Protein AF-W6L519-F1 (afdb_monomer_lite)

Structure (mmCIF, N/CA/C/O backbone):
data_AF-W6L519-F1
#
_entry.id   AF-W6L519-F1
#
loop_
_atom_site.group_PDB
_atom_site.id
_atom_site.type_symbol
_atom_site.label_atom_id
_atom_site.label_alt_id
_atom_site.label_comp_id
_atom_site.label_asym_id
_atom_site.label_entity_id
_atom_site.label_seq_id
_atom_site.pdbx_PDB_ins_code
_atom_site.Cartn_x
_atom_site.Cartn_y
_atom_site.Cartn_z
_atom_site.occupancy
_atom_site.B_iso_or_equiv
_atom_site.auth_seq_id
_atom_site.auth_comp_id
_atom_site.auth_asym_id
_atom_site.auth_atom_id
_atom_site.pdbx_PDB_model_num
ATOM 1 N N . MET A 1 1 ? 16.121 -0.829 7.756 1.00 42.53 1 MET A N 1
ATOM 2 C CA . MET A 1 1 ? 17.143 -0.488 6.747 1.00 42.53 1 MET A CA 1
ATOM 3 C C . MET A 1 1 ? 17.112 1.008 6.504 1.00 42.53 1 MET A C 1
ATOM 5 O O . MET A 1 1 ? 16.018 1.566 6.428 1.00 42.53 1 MET A O 1
ATOM 9 N N . ALA A 1 2 ? 18.283 1.647 6.479 1.00 41.97 2 ALA A N 1
ATOM 10 C CA . ALA A 1 2 ? 18.422 3.013 5.986 1.00 41.97 2 ALA A CA 1
ATOM 11 C C . ALA A 1 2 ? 18.049 3.023 4.497 1.00 41.97 2 ALA A C 1
ATOM 13 O O . ALA A 1 2 ? 18.356 2.064 3.794 1.00 41.97 2 ALA A O 1
ATOM 14 N N . ILE A 1 3 ? 17.332 4.049 4.039 1.00 54.16 3 ILE A N 1
ATOM 15 C CA . ILE A 1 3 ? 17.044 4.200 2.612 1.00 54.16 3 ILE A CA 1
ATOM 16 C C . ILE A 1 3 ? 18.366 4.594 1.960 1.00 54.16 3 ILE A C 1
ATOM 18 O O . ILE A 1 3 ? 18.897 5.669 2.242 1.00 54.16 3 ILE A O 1
ATOM 22 N N . GLU A 1 4 ? 18.934 3.695 1.165 1.00 62.59 4 GLU A N 1
ATOM 23 C CA . GLU A 1 4 ? 20.130 3.991 0.392 1.00 62.59 4 GLU A CA 1
ATOM 24 C C . GLU A 1 4 ? 19.730 4.785 -0.846 1.00 62.59 4 GLU A C 1
ATOM 26 O O . GLU A 1 4 ? 18.902 4.347 -1.641 1.00 62.59 4 GLU A O 1
ATOM 31 N N . TYR A 1 5 ? 20.319 5.966 -1.001 1.00 77.62 5 TYR A N 1
ATOM 32 C CA . TYR A 1 5 ? 20.094 6.819 -2.160 1.00 77.62 5 TYR A CA 1
ATOM 33 C C . TYR A 1 5 ? 21.298 6.763 -3.094 1.00 77.62 5 TYR A C 1
ATOM 35 O O . TYR A 1 5 ? 22.449 6.634 -2.657 1.00 77.62 5 TYR A O 1
ATOM 43 N N . LEU A 1 6 ? 21.027 6.896 -4.390 1.00 82.06 6 LEU A N 1
ATOM 44 C CA . LEU A 1 6 ? 22.059 7.208 -5.368 1.00 82.06 6 LEU A CA 1
ATOM 45 C C . LEU A 1 6 ? 22.596 8.622 -5.120 1.00 82.06 6 LEU A C 1
ATOM 47 O O . LEU A 1 6 ? 21.836 9.553 -4.841 1.00 82.06 6 LEU A O 1
ATOM 51 N N . THR A 1 7 ? 23.911 8.775 -5.228 1.00 85.56 7 THR A N 1
ATOM 52 C CA . THR A 1 7 ? 24.579 10.077 -5.256 1.00 85.56 7 THR A CA 1
ATOM 53 C C . THR A 1 7 ? 24.174 10.850 -6.509 1.00 85.56 7 THR A C 1
ATOM 55 O O . THR A 1 7 ? 23.745 10.268 -7.503 1.00 85.56 7 THR A O 1
ATOM 58 N N . THR A 1 8 ? 24.347 12.172 -6.501 1.00 85.38 8 THR A N 1
ATOM 59 C CA . THR A 1 8 ? 24.026 13.023 -7.658 1.00 85.38 8 THR A CA 1
ATOM 60 C C . THR A 1 8 ? 24.723 12.561 -8.940 1.00 85.38 8 THR A C 1
ATOM 62 O O . THR A 1 8 ? 24.107 12.554 -10.000 1.00 85.38 8 THR A O 1
ATOM 65 N N . ASN A 1 9 ? 25.981 12.119 -8.841 1.00 87.12 9 ASN A N 1
ATOM 66 C CA . ASN A 1 9 ? 26.736 11.616 -9.986 1.00 87.12 9 ASN A CA 1
ATOM 67 C C . ASN A 1 9 ? 26.176 10.279 -10.503 1.00 87.12 9 ASN A C 1
ATOM 69 O O . ASN A 1 9 ? 25.949 10.133 -11.697 1.00 87.12 9 ASN A O 1
ATOM 73 N N . GLU A 1 10 ? 25.887 9.324 -9.611 1.00 86.00 10 GLU A N 1
ATOM 74 C CA . GLU A 1 10 ? 25.264 8.047 -9.999 1.00 86.00 10 GLU A CA 1
ATOM 75 C C . GLU A 1 10 ? 23.882 8.258 -10.634 1.00 86.00 10 GLU A C 1
ATOM 77 O O . GLU A 1 10 ? 23.547 7.589 -11.607 1.00 86.00 10 GLU A O 1
ATOM 82 N N . LYS A 1 11 ? 23.090 9.209 -10.119 1.00 87.62 11 LYS A N 1
ATOM 83 C CA . LYS A 1 11 ? 21.794 9.577 -10.706 1.00 87.62 11 LYS A CA 1
ATOM 84 C C . LYS A 1 11 ? 21.950 10.139 -12.112 1.00 87.62 11 LYS A C 1
ATOM 86 O O . LYS A 1 11 ? 21.213 9.725 -12.999 1.00 87.62 11 LYS A O 1
ATOM 91 N N . GLN A 1 12 ? 22.896 11.055 -12.316 1.00 87.12 12 GLN A N 1
ATOM 92 C CA . GLN A 1 12 ? 23.127 11.644 -13.631 1.00 87.12 12 GLN A CA 1
ATOM 93 C C . GLN A 1 12 ? 23.543 10.577 -14.642 1.00 87.12 12 GLN A C 1
ATOM 95 O O . GLN A 1 12 ? 22.941 10.482 -15.704 1.00 87.12 12 GLN A O 1
ATOM 100 N N . LEU A 1 13 ? 24.495 9.717 -14.280 1.00 88.44 13 LEU A N 1
ATOM 101 C CA . LEU A 1 13 ? 24.954 8.657 -15.173 1.00 88.44 13 LEU A CA 1
ATOM 102 C C . LEU A 1 13 ? 23.857 7.612 -15.458 1.00 88.44 13 LEU A C 1
ATOM 104 O O . LEU A 1 13 ? 23.773 7.092 -16.571 1.00 88.44 13 LEU A O 1
ATOM 108 N N . LEU A 1 14 ? 22.987 7.322 -14.481 1.00 91.00 14 LEU A N 1
ATOM 109 C CA . LEU A 1 14 ? 21.801 6.490 -14.695 1.00 91.00 14 LEU A CA 1
ATOM 110 C C . LEU A 1 14 ? 20.840 7.143 -15.696 1.00 91.00 14 LEU A C 1
ATOM 112 O O . LEU A 1 14 ? 20.372 6.464 -16.604 1.00 91.00 14 LEU A O 1
ATOM 116 N N . LEU A 1 15 ? 20.558 8.441 -15.565 1.00 91.25 15 LEU A N 1
ATOM 117 C CA . LEU A 1 15 ? 19.711 9.161 -16.519 1.00 91.25 15 LEU A CA 1
ATOM 118 C C . LEU A 1 15 ? 20.338 9.178 -17.917 1.00 91.25 15 LEU A C 1
ATOM 120 O O . LEU A 1 15 ? 19.655 8.845 -18.882 1.00 91.25 15 LEU A O 1
ATOM 124 N N . ASP A 1 16 ? 21.634 9.469 -18.028 1.00 90.25 16 ASP A N 1
ATOM 125 C CA . ASP A 1 16 ? 22.353 9.457 -19.306 1.00 90.25 16 ASP A CA 1
ATOM 126 C C . ASP A 1 16 ? 22.231 8.089 -19.998 1.00 90.25 16 ASP A C 1
ATOM 128 O O . ASP A 1 16 ? 22.011 8.013 -21.206 1.00 90.25 16 ASP A O 1
ATOM 132 N N . LEU A 1 17 ? 22.306 7.000 -19.225 1.00 91.94 17 LEU A N 1
ATOM 133 C CA . LEU A 1 17 ? 22.106 5.644 -19.731 1.00 91.94 17 LEU A CA 1
ATOM 134 C C . LEU A 1 17 ? 20.659 5.391 -20.182 1.00 91.94 17 LEU A C 1
ATOM 136 O O . LEU A 1 17 ? 20.447 4.771 -21.221 1.00 91.94 17 LEU A O 1
ATOM 140 N N . LEU A 1 18 ? 19.667 5.847 -19.413 1.00 92.19 18 LEU A N 1
ATOM 141 C CA . LEU A 1 18 ? 18.246 5.638 -19.713 1.00 92.19 18 LEU A CA 1
ATOM 142 C C . LEU A 1 18 ? 17.791 6.388 -20.971 1.00 92.19 18 LEU A C 1
ATOM 144 O O . LEU A 1 18 ? 16.936 5.888 -21.700 1.00 92.19 18 LEU A O 1
ATOM 148 N N . PHE A 1 19 ? 18.366 7.559 -21.243 1.00 91.06 19 PHE A N 1
ATOM 149 C CA . PHE A 1 19 ? 18.021 8.379 -22.406 1.00 91.06 19 PHE A CA 1
ATOM 150 C C . PHE A 1 19 ? 18.880 8.091 -23.655 1.00 91.06 19 PHE A C 1
ATOM 152 O O . PHE A 1 19 ? 18.614 8.661 -24.716 1.00 91.06 19 PHE A O 1
ATOM 159 N N . ASP A 1 20 ? 19.866 7.186 -23.588 1.00 88.06 20 ASP A N 1
ATOM 160 C CA . ASP A 1 20 ? 20.690 6.803 -24.745 1.00 88.06 20 ASP A CA 1
ATOM 161 C C . ASP A 1 20 ? 19.916 5.901 -25.725 1.00 88.06 20 ASP A C 1
ATOM 163 O O . ASP A 1 20 ? 20.020 4.674 -25.726 1.00 88.06 20 ASP A O 1
ATOM 167 N N . ALA A 1 21 ? 19.153 6.531 -26.621 1.00 83.12 21 ALA A N 1
ATOM 168 C CA . ALA A 1 21 ? 18.360 5.856 -27.652 1.00 83.12 21 ALA A CA 1
ATOM 169 C C . ALA A 1 21 ? 19.196 5.098 -28.704 1.00 83.12 21 ALA A C 1
ATOM 171 O O . ALA A 1 21 ? 18.641 4.337 -29.510 1.00 83.12 21 ALA A O 1
ATOM 172 N N . THR A 1 22 ? 20.508 5.352 -28.755 1.00 85.25 22 THR A N 1
ATOM 173 C CA . THR A 1 22 ? 21.399 4.884 -29.824 1.00 85.25 22 THR A CA 1
ATOM 174 C C . THR A 1 22 ? 22.213 3.657 -29.437 1.00 85.25 22 THR A C 1
ATOM 176 O O . THR A 1 22 ? 22.602 2.886 -30.326 1.00 85.25 22 THR A O 1
ATOM 179 N N . SER A 1 23 ? 22.439 3.461 -28.136 1.00 90.38 23 SER A N 1
ATOM 180 C CA . SER A 1 23 ? 23.120 2.293 -27.595 1.00 90.38 23 SER A CA 1
ATOM 181 C C . SER A 1 23 ? 22.292 1.027 -27.792 1.00 90.38 23 SER A C 1
ATOM 183 O O . SER A 1 23 ? 21.069 1.025 -27.659 1.00 90.38 23 SER A O 1
ATOM 185 N N . SER A 1 24 ? 22.980 -0.077 -28.087 1.00 94.81 24 SER A N 1
ATOM 186 C CA . SER A 1 24 ? 22.371 -1.398 -27.978 1.00 94.81 24 SER A CA 1
ATOM 187 C C . SER A 1 24 ? 22.246 -1.821 -26.517 1.00 94.81 24 SER A C 1
ATOM 189 O O . SER A 1 24 ? 22.946 -1.298 -25.638 1.00 94.81 24 SER A O 1
ATOM 191 N N . PHE A 1 25 ? 21.383 -2.798 -26.259 1.00 94.88 25 PHE A N 1
ATOM 192 C CA . PHE A 1 25 ? 21.190 -3.360 -24.926 1.00 94.88 25 PHE A CA 1
ATOM 193 C C . PHE A 1 25 ? 22.470 -3.976 -24.345 1.00 94.88 25 PHE A C 1
ATOM 195 O O . PHE A 1 25 ? 22.751 -3.788 -23.164 1.00 94.88 25 PHE A O 1
ATOM 202 N N . ALA A 1 26 ? 23.306 -4.621 -25.166 1.00 93.81 26 ALA A N 1
ATOM 203 C CA . ALA A 1 26 ? 24.592 -5.171 -24.731 1.00 93.81 26 ALA A CA 1
ATOM 204 C C . ALA A 1 26 ? 25.577 -4.079 -24.278 1.00 93.81 26 ALA A C 1
ATOM 206 O O . ALA A 1 26 ? 26.268 -4.234 -23.269 1.00 93.81 26 ALA A O 1
ATOM 207 N N . VAL A 1 27 ? 25.635 -2.957 -25.004 1.00 94.25 27 VAL A N 1
ATOM 208 C CA . VAL A 1 27 ? 26.489 -1.818 -24.631 1.00 94.25 27 VAL A CA 1
ATOM 209 C C . VAL A 1 27 ? 25.966 -1.157 -23.356 1.00 94.25 27 VAL A C 1
ATOM 211 O O . VAL A 1 27 ? 26.756 -0.832 -22.469 1.00 94.25 27 VAL A O 1
ATOM 214 N N . ALA A 1 28 ? 24.646 -1.015 -23.230 1.00 92.56 28 ALA A N 1
ATOM 215 C CA . ALA A 1 28 ? 24.015 -0.455 -22.044 1.00 92.56 28 ALA A CA 1
ATOM 216 C C . ALA A 1 28 ? 24.234 -1.327 -20.799 1.00 92.56 28 ALA A C 1
ATOM 218 O O . ALA A 1 28 ? 24.600 -0.817 -19.744 1.00 92.56 28 ALA A O 1
ATOM 219 N N . GLU A 1 29 ? 24.085 -2.646 -20.931 1.00 94.25 29 GLU A N 1
ATOM 220 C CA . GLU A 1 29 ? 24.373 -3.617 -19.874 1.00 94.25 29 GLU A CA 1
ATOM 221 C C . GLU A 1 29 ? 25.828 -3.537 -19.407 1.00 94.25 29 GLU A C 1
ATOM 223 O O . GLU A 1 29 ? 26.091 -3.517 -18.202 1.00 94.25 29 GLU A O 1
ATOM 228 N N . LYS A 1 30 ? 26.775 -3.459 -20.348 1.00 93.94 30 LYS A N 1
ATOM 229 C CA . LYS A 1 30 ? 28.194 -3.318 -20.020 1.00 93.94 30 LYS A CA 1
ATOM 230 C C . LYS A 1 30 ? 28.454 -2.029 -19.235 1.00 93.94 30 LYS A C 1
ATOM 232 O O . LYS A 1 30 ? 29.033 -2.095 -18.154 1.00 93.94 30 LYS A O 1
ATOM 237 N N . LYS A 1 31 ? 27.968 -0.884 -19.733 1.00 92.88 31 LYS A N 1
ATOM 238 C CA . LYS A 1 31 ? 28.098 0.417 -19.052 1.00 92.88 31 LYS A CA 1
ATOM 239 C C . LYS A 1 31 ? 27.478 0.389 -17.653 1.00 92.88 31 LYS A C 1
ATOM 241 O O . LYS A 1 31 ? 28.089 0.866 -16.704 1.00 92.88 31 LYS A O 1
ATOM 246 N N . PHE A 1 32 ? 26.290 -0.201 -17.508 1.00 92.44 32 PHE A N 1
ATOM 247 C CA . PHE A 1 32 ? 25.607 -0.300 -16.219 1.00 92.44 32 PHE A CA 1
ATOM 248 C C . PHE A 1 32 ? 26.422 -1.094 -15.195 1.00 92.44 32 PHE A C 1
ATOM 250 O O . PHE A 1 32 ? 26.585 -0.644 -14.065 1.00 92.44 32 PHE A O 1
ATOM 257 N N . LYS A 1 33 ? 26.978 -2.244 -15.598 1.00 90.69 33 LYS A N 1
ATOM 258 C CA . LYS A 1 33 ? 27.810 -3.092 -14.730 1.00 90.69 33 LYS A CA 1
ATOM 259 C C . LYS A 1 33 ? 29.139 -2.437 -14.343 1.00 90.69 33 LYS A C 1
ATOM 261 O O . LYS A 1 33 ? 29.627 -2.684 -13.246 1.00 90.69 33 LYS A O 1
ATOM 266 N N . GLU A 1 34 ? 29.721 -1.626 -15.225 1.00 90.88 34 GLU A N 1
ATOM 267 C CA . GLU A 1 34 ? 30.941 -0.853 -14.937 1.00 90.88 34 GLU A CA 1
ATOM 268 C C . GLU A 1 34 ? 30.668 0.317 -13.979 1.00 90.88 34 GLU A C 1
ATOM 270 O O . GLU A 1 34 ? 31.510 0.650 -13.147 1.00 90.88 34 GLU A O 1
ATOM 275 N N . MET A 1 35 ? 29.485 0.925 -14.081 1.00 88.50 35 MET A N 1
ATOM 276 C CA . MET A 1 35 ? 29.086 2.104 -13.315 1.00 88.50 35 MET A CA 1
ATOM 277 C C . MET A 1 35 ? 28.530 1.777 -11.924 1.00 88.50 35 MET A C 1
ATOM 279 O O . MET A 1 35 ? 28.845 2.470 -10.959 1.00 88.50 35 MET A O 1
ATOM 283 N N . ILE A 1 36 ? 27.669 0.761 -11.823 1.00 87.25 36 ILE A N 1
ATOM 284 C CA . ILE A 1 36 ? 26.909 0.439 -10.613 1.00 87.25 36 ILE A CA 1
ATOM 285 C C . ILE A 1 36 ? 27.299 -0.961 -10.127 1.00 87.25 36 ILE A C 1
ATOM 287 O O . ILE A 1 36 ? 26.946 -1.959 -10.764 1.00 87.25 36 ILE A O 1
ATOM 291 N N . PRO A 1 37 ? 27.975 -1.077 -8.970 1.00 86.62 37 PRO A N 1
ATOM 292 C CA . PRO A 1 37 ? 28.257 -2.376 -8.379 1.00 86.62 37 PRO A CA 1
ATOM 293 C C . PRO A 1 37 ? 26.977 -3.020 -7.826 1.00 86.62 37 PRO A C 1
ATOM 295 O O . PRO A 1 37 ? 26.039 -2.333 -7.421 1.00 86.62 37 PRO A O 1
ATOM 298 N N . LEU A 1 38 ? 26.971 -4.354 -7.729 1.00 85.38 38 LEU A N 1
ATOM 299 C CA . LEU A 1 38 ? 25.840 -5.153 -7.222 1.00 85.38 38 LEU A CA 1
ATOM 300 C C . LEU A 1 38 ? 25.310 -4.674 -5.860 1.00 85.38 38 LEU A C 1
ATOM 302 O O . LEU A 1 38 ? 24.106 -4.684 -5.625 1.00 85.38 38 LEU A O 1
ATOM 306 N N . SER A 1 39 ? 26.192 -4.200 -4.973 1.00 84.31 39 SER A N 1
ATOM 307 C CA . SER A 1 39 ? 25.816 -3.676 -3.652 1.00 84.31 39 SER A CA 1
ATOM 308 C C . SER A 1 39 ? 24.897 -2.452 -3.706 1.00 84.31 39 SER A C 1
ATOM 310 O O . SER A 1 39 ? 24.245 -2.146 -2.716 1.00 84.31 39 SER A O 1
ATOM 312 N N . ARG A 1 40 ? 24.829 -1.754 -4.845 1.00 86.56 40 ARG A N 1
ATOM 313 C CA . ARG A 1 40 ? 24.036 -0.531 -5.038 1.00 86.56 40 ARG A CA 1
ATOM 314 C C . ARG A 1 40 ? 22.701 -0.783 -5.742 1.00 86.56 40 ARG A C 1
ATOM 316 O O . ARG A 1 40 ? 21.943 0.166 -5.934 1.00 86.56 40 ARG A O 1
ATOM 323 N N . TYR A 1 41 ? 22.378 -2.028 -6.105 1.00 87.50 41 TYR A N 1
ATOM 324 C CA . TYR A 1 41 ? 21.169 -2.346 -6.881 1.00 87.50 41 TYR A CA 1
ATOM 325 C C . TYR A 1 41 ? 19.885 -1.946 -6.148 1.00 87.50 41 TYR A C 1
ATOM 327 O O . TYR A 1 41 ? 18.996 -1.374 -6.763 1.00 87.50 41 TYR A O 1
ATOM 335 N N . HIS A 1 42 ? 19.833 -2.080 -4.820 1.00 83.75 42 HIS A N 1
ATOM 336 C CA . HIS A 1 42 ? 18.675 -1.634 -4.039 1.00 83.75 42 HIS A CA 1
ATOM 337 C C . HIS A 1 42 ? 18.420 -0.113 -4.129 1.00 83.75 42 HIS A C 1
ATOM 339 O O . HIS A 1 42 ? 17.271 0.332 -4.179 1.00 83.75 42 HIS A O 1
ATOM 345 N N . ALA A 1 43 ? 19.482 0.701 -4.172 1.00 85.69 43 ALA A N 1
ATOM 346 C CA . ALA A 1 43 ? 19.365 2.149 -4.355 1.00 85.69 43 ALA A CA 1
ATOM 347 C C . ALA A 1 43 ? 18.890 2.495 -5.778 1.00 85.69 43 ALA A C 1
ATOM 349 O O . ALA A 1 43 ? 18.059 3.389 -5.952 1.00 85.69 43 ALA A O 1
ATOM 350 N N . VAL A 1 44 ? 19.373 1.755 -6.785 1.00 88.31 44 VAL A N 1
ATOM 351 C CA . VAL A 1 44 ? 18.899 1.869 -8.172 1.00 88.31 44 VAL A CA 1
ATOM 352 C C . VAL A 1 44 ? 17.434 1.464 -8.290 1.00 88.31 44 VAL A C 1
ATOM 354 O O . VAL A 1 44 ? 16.676 2.184 -8.930 1.00 88.31 44 VAL A O 1
ATOM 357 N N . ASP A 1 45 ? 17.003 0.388 -7.634 1.00 87.62 45 ASP A N 1
ATOM 358 C CA . ASP A 1 45 ? 15.609 -0.060 -7.652 1.00 87.62 45 ASP A CA 1
ATOM 359 C C . ASP A 1 45 ? 14.655 1.018 -7.136 1.00 87.62 45 ASP A C 1
ATOM 361 O O . ASP A 1 45 ? 13.596 1.270 -7.720 1.00 87.62 45 ASP A O 1
ATOM 365 N N . CYS A 1 46 ? 15.029 1.670 -6.031 1.00 84.25 46 CYS A N 1
ATOM 366 C CA . CYS A 1 46 ? 14.244 2.752 -5.447 1.00 84.25 46 CYS A CA 1
ATOM 367 C C . CYS A 1 46 ? 14.104 3.932 -6.417 1.00 84.25 46 CYS A C 1
ATOM 369 O O . CYS A 1 46 ? 13.009 4.486 -6.551 1.00 84.25 46 CYS A O 1
ATOM 371 N N . GLU A 1 47 ? 15.185 4.287 -7.116 1.00 89.31 47 GLU A N 1
ATOM 372 C CA . GLU A 1 47 ? 15.180 5.373 -8.096 1.00 89.31 47 GLU A CA 1
ATOM 373 C C . GLU A 1 47 ? 14.389 4.989 -9.359 1.00 89.31 47 GLU A C 1
ATOM 375 O O . GLU A 1 47 ? 13.487 5.722 -9.770 1.00 89.31 47 GLU A O 1
ATOM 380 N N . LEU A 1 48 ? 14.646 3.806 -9.933 1.00 90.25 48 LEU A N 1
ATOM 381 C CA . LEU A 1 48 ? 13.955 3.298 -11.121 1.00 90.25 48 LEU A CA 1
ATOM 382 C C . LEU A 1 48 ? 12.453 3.167 -10.894 1.00 90.25 48 LEU A C 1
ATOM 384 O O . LEU A 1 48 ? 11.680 3.460 -11.803 1.00 90.25 48 LEU A O 1
ATOM 388 N N . LYS A 1 49 ? 12.011 2.801 -9.687 1.00 87.12 49 LYS A N 1
ATOM 389 C CA . LYS A 1 49 ? 10.585 2.765 -9.348 1.00 87.12 49 LYS A CA 1
ATOM 390 C C . LYS A 1 49 ? 9.903 4.115 -9.548 1.00 87.12 49 LYS A C 1
ATOM 392 O O . LYS A 1 49 ? 8.780 4.168 -10.052 1.00 87.12 49 LYS A O 1
ATOM 397 N N . GLN A 1 50 ? 10.545 5.199 -9.118 1.00 86.69 50 GLN A N 1
ATOM 398 C CA . GLN A 1 50 ? 9.990 6.540 -9.269 1.00 86.69 50 GLN A CA 1
ATOM 399 C C . GLN A 1 50 ? 10.115 7.028 -10.716 1.00 86.69 50 GLN A C 1
ATOM 401 O O . GLN A 1 50 ? 9.161 7.590 -11.252 1.00 86.69 50 GLN A O 1
ATOM 406 N N . LEU A 1 51 ? 11.255 6.768 -11.359 1.00 88.31 51 LEU A N 1
ATOM 407 C CA . LEU A 1 51 ? 11.501 7.145 -12.749 1.00 88.31 51 LEU A CA 1
ATOM 408 C C . LEU A 1 51 ? 10.533 6.451 -13.716 1.00 88.31 51 LEU A C 1
ATOM 410 O O . LEU A 1 51 ? 9.917 7.131 -14.527 1.00 88.31 51 LEU A O 1
ATOM 414 N N . CYS A 1 52 ? 10.291 5.144 -13.573 1.00 88.38 52 CYS A N 1
ATOM 415 C CA . CYS A 1 52 ? 9.338 4.409 -14.413 1.00 88.38 52 CYS A CA 1
ATOM 416 C C . CYS A 1 52 ? 7.931 5.008 -14.344 1.00 88.38 52 CYS A C 1
ATOM 418 O O . CYS A 1 52 ? 7.279 5.167 -15.371 1.00 88.38 52 CYS A O 1
ATOM 420 N N . LYS A 1 53 ? 7.466 5.392 -13.149 1.00 86.25 53 LYS A N 1
ATOM 421 C CA . LYS A 1 53 ? 6.166 6.063 -12.993 1.00 86.25 53 LYS A CA 1
ATOM 422 C C . LYS A 1 53 ? 6.117 7.398 -13.719 1.00 86.25 53 LYS A C 1
ATOM 424 O O . LYS A 1 53 ? 5.091 7.724 -14.310 1.00 86.25 53 LYS A O 1
ATOM 429 N N . ASN A 1 54 ? 7.211 8.154 -13.670 1.00 86.31 54 ASN A N 1
ATOM 430 C CA . ASN A 1 54 ? 7.314 9.421 -14.377 1.00 86.31 54 ASN A CA 1
ATOM 431 C C . A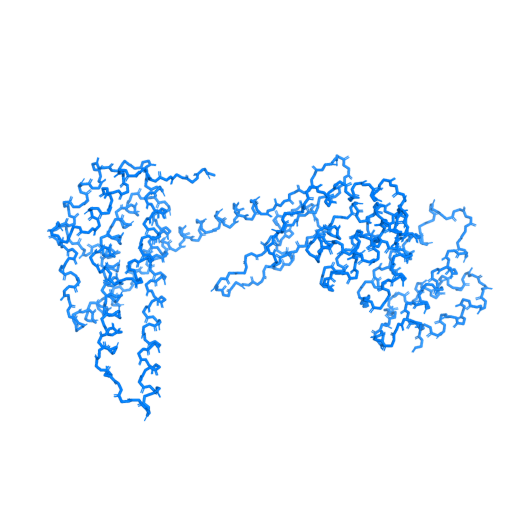SN A 1 54 ? 7.316 9.193 -15.897 1.00 86.31 54 ASN A C 1
ATOM 433 O O . ASN A 1 54 ? 6.554 9.860 -16.580 1.00 86.31 54 ASN A O 1
ATOM 437 N N . PHE A 1 55 ? 8.068 8.212 -16.408 1.00 89.06 55 PHE A N 1
ATOM 438 C CA . PHE A 1 55 ? 8.140 7.910 -17.845 1.00 89.06 55 PHE A CA 1
ATOM 439 C C . PHE A 1 55 ? 6.826 7.377 -18.422 1.00 89.06 55 PHE A C 1
ATOM 441 O O . PHE A 1 55 ? 6.462 7.731 -19.539 1.00 89.06 55 PHE A O 1
ATOM 448 N N . ILE A 1 56 ? 6.079 6.578 -17.652 1.00 86.00 56 ILE A N 1
ATOM 449 C CA . ILE A 1 56 ? 4.706 6.176 -18.001 1.00 86.00 56 ILE A CA 1
ATOM 450 C C . ILE A 1 56 ? 3.796 7.413 -18.089 1.00 86.00 56 ILE A C 1
ATOM 452 O O . ILE A 1 56 ? 2.924 7.492 -18.943 1.00 86.00 56 ILE A O 1
ATOM 456 N N . ALA A 1 57 ? 3.992 8.413 -17.227 1.00 82.75 57 ALA A N 1
ATOM 457 C CA . ALA A 1 57 ? 3.194 9.635 -17.268 1.00 82.75 57 ALA A CA 1
ATOM 458 C C . ALA A 1 57 ? 3.622 10.627 -18.370 1.00 82.75 57 ALA A C 1
ATOM 460 O O . ALA A 1 57 ? 2.770 11.375 -18.845 1.00 82.75 57 ALA A O 1
ATOM 461 N N . SER A 1 58 ? 4.906 10.665 -18.750 1.00 80.69 58 SER A N 1
ATOM 462 C CA . SER A 1 58 ? 5.481 11.629 -19.706 1.00 80.69 58 SER A CA 1
ATOM 463 C C . SER A 1 58 ? 5.641 11.105 -21.136 1.00 80.69 58 SER A C 1
ATOM 465 O O . SER A 1 58 ? 5.951 11.896 -22.022 1.00 80.69 58 SER A O 1
ATOM 467 N N . LEU A 1 59 ? 5.406 9.809 -21.375 1.00 80.62 59 LEU A N 1
ATOM 468 C CA . LEU A 1 59 ? 5.545 9.139 -22.680 1.00 80.62 59 LEU A CA 1
ATOM 469 C C . LEU A 1 59 ? 6.974 9.060 -23.218 1.00 80.62 59 LEU A C 1
ATOM 471 O O . LEU A 1 59 ? 7.194 8.901 -24.420 1.00 80.62 59 LEU A O 1
ATOM 475 N N . ASP A 1 60 ? 7.958 9.078 -22.323 1.00 86.00 60 ASP A N 1
ATOM 476 C CA . ASP A 1 60 ? 9.362 8.871 -22.673 1.00 86.00 60 ASP A CA 1
ATOM 477 C C . ASP A 1 60 ? 9.643 7.384 -22.952 1.00 86.00 60 ASP A C 1
ATOM 479 O O . ASP A 1 60 ? 10.258 6.671 -22.157 1.00 86.00 60 ASP A O 1
ATOM 483 N N . GLY A 1 61 ? 9.180 6.896 -24.108 1.00 87.88 61 GLY A N 1
ATOM 484 C CA . GLY A 1 61 ? 9.210 5.475 -24.470 1.00 87.88 61 GLY A CA 1
ATOM 485 C C . GLY A 1 61 ? 10.610 4.852 -24.462 1.00 87.88 61 GLY A C 1
ATOM 486 O O . GLY A 1 61 ? 10.765 3.703 -24.057 1.00 87.88 61 GLY A O 1
ATOM 487 N N . VAL A 1 62 ? 11.649 5.601 -24.851 1.00 92.75 62 VAL A N 1
ATOM 488 C CA . VAL A 1 62 ? 13.041 5.112 -24.809 1.00 92.75 62 VAL A CA 1
ATOM 489 C C . VAL A 1 62 ? 13.478 4.867 -23.367 1.00 92.75 62 VAL A C 1
ATOM 491 O O . VAL A 1 62 ? 13.937 3.771 -23.047 1.00 92.75 62 VAL A O 1
ATOM 494 N N . ALA A 1 63 ? 13.275 5.857 -22.494 1.00 92.44 63 ALA A N 1
ATOM 495 C CA . ALA A 1 63 ? 13.646 5.764 -21.088 1.00 92.44 63 ALA A CA 1
ATOM 496 C C . ALA A 1 63 ? 12.843 4.679 -20.361 1.00 92.44 63 ALA A C 1
ATOM 498 O O . ALA A 1 63 ? 13.395 3.951 -19.536 1.00 92.44 63 ALA A O 1
ATOM 499 N N . LEU A 1 64 ? 11.567 4.504 -20.717 1.00 94.12 64 LEU A N 1
ATOM 500 C CA . LEU A 1 64 ? 10.725 3.421 -20.216 1.00 94.12 64 LEU A CA 1
ATOM 501 C C . LEU A 1 64 ? 11.285 2.043 -20.599 1.00 94.12 64 LEU A C 1
ATOM 503 O O . LEU A 1 64 ? 11.476 1.198 -19.725 1.00 94.12 64 LEU A O 1
ATOM 507 N N . ILE A 1 65 ? 11.598 1.821 -21.879 1.00 95.56 65 ILE A N 1
ATOM 508 C CA . ILE A 1 65 ? 12.150 0.548 -22.368 1.00 95.56 65 ILE A CA 1
ATOM 509 C C . ILE A 1 65 ? 13.503 0.253 -21.718 1.00 95.56 65 ILE A C 1
ATOM 511 O O . ILE A 1 65 ? 13.721 -0.853 -21.221 1.00 95.56 65 ILE A O 1
ATOM 515 N N . MET A 1 66 ? 14.384 1.249 -21.635 1.00 94.31 66 MET A N 1
ATOM 516 C CA . MET A 1 66 ? 15.675 1.105 -20.962 1.00 94.31 66 MET A CA 1
ATOM 517 C C . MET A 1 66 ? 15.518 0.805 -19.469 1.00 94.31 66 MET A C 1
ATOM 519 O O . MET A 1 66 ? 16.226 -0.047 -18.940 1.00 94.31 66 MET A O 1
ATOM 523 N N . SER A 1 67 ? 14.551 1.426 -18.791 1.00 93.69 67 SER A N 1
ATOM 524 C CA . SER A 1 67 ? 14.288 1.159 -17.373 1.00 93.69 67 SER A CA 1
ATOM 525 C C . SER A 1 67 ? 13.800 -0.271 -17.139 1.00 93.69 67 SER A C 1
ATOM 527 O O . SER A 1 67 ? 14.267 -0.933 -16.213 1.00 93.69 67 SER A O 1
ATOM 529 N N . ILE A 1 68 ? 12.907 -0.777 -17.999 1.00 94.44 68 ILE A N 1
ATOM 530 C CA . ILE A 1 68 ? 12.440 -2.172 -17.952 1.00 94.44 68 ILE A CA 1
ATOM 531 C C . ILE A 1 68 ? 13.613 -3.133 -18.197 1.00 94.44 68 ILE A C 1
ATOM 533 O O . ILE A 1 68 ? 13.735 -4.140 -17.500 1.00 94.44 68 ILE A O 1
ATOM 537 N N . TYR A 1 69 ? 14.503 -2.808 -19.142 1.00 94.81 69 TYR A N 1
ATOM 538 C CA . TYR A 1 69 ? 15.696 -3.605 -19.428 1.00 94.81 69 TYR A CA 1
ATOM 539 C C . TYR A 1 69 ? 16.650 -3.680 -18.226 1.00 94.81 69 TYR A C 1
ATOM 541 O O . TYR A 1 69 ? 17.103 -4.765 -17.861 1.00 94.81 69 TYR A O 1
ATOM 549 N N . LEU A 1 70 ? 16.929 -2.547 -17.573 1.00 93.44 70 LEU A N 1
ATOM 550 C CA . LEU A 1 70 ? 17.779 -2.514 -16.378 1.00 93.44 70 LEU A CA 1
ATOM 551 C C . LEU A 1 70 ? 17.132 -3.243 -15.194 1.00 93.44 70 LEU A C 1
ATOM 553 O O . LEU A 1 70 ? 17.817 -3.988 -14.494 1.00 93.44 70 LEU A O 1
ATOM 557 N N . ALA A 1 71 ? 15.818 -3.100 -14.997 1.00 92.19 71 ALA A N 1
ATOM 558 C CA . ALA A 1 71 ? 15.088 -3.861 -13.983 1.00 92.19 71 ALA A CA 1
ATOM 559 C C . ALA A 1 71 ? 15.194 -5.377 -14.227 1.00 92.19 71 ALA A C 1
ATOM 561 O O . ALA A 1 71 ? 15.439 -6.138 -13.290 1.00 92.19 71 ALA A O 1
ATOM 562 N N . ASP A 1 72 ? 15.086 -5.825 -15.481 1.00 92.19 72 ASP A N 1
ATOM 563 C CA . ASP A 1 72 ? 15.287 -7.230 -15.843 1.00 92.19 72 ASP A CA 1
ATOM 564 C C . ASP A 1 72 ? 16.734 -7.707 -15.633 1.00 92.19 72 ASP A C 1
ATOM 566 O O . ASP A 1 72 ? 16.965 -8.825 -15.168 1.00 92.19 72 ASP A O 1
ATOM 570 N N . LEU A 1 73 ? 17.724 -6.863 -15.926 1.00 91.62 73 LEU A N 1
ATOM 571 C CA . LEU A 1 73 ? 19.127 -7.176 -15.672 1.00 91.62 73 LEU A CA 1
ATOM 572 C C . LEU A 1 73 ? 19.380 -7.455 -14.182 1.00 91.62 73 LEU A C 1
ATOM 574 O O . LEU A 1 73 ? 19.979 -8.472 -13.829 1.00 91.62 73 LEU A O 1
ATOM 578 N N . MET A 1 74 ? 18.886 -6.579 -13.307 1.00 90.69 74 MET A N 1
ATOM 579 C CA . MET A 1 74 ? 19.004 -6.755 -11.858 1.00 90.69 74 MET A CA 1
ATOM 580 C C . MET A 1 74 ? 18.195 -7.975 -11.388 1.00 90.69 74 MET A C 1
ATOM 582 O O . MET A 1 74 ? 18.691 -8.792 -10.610 1.00 90.69 74 MET A O 1
ATOM 586 N N . ARG A 1 75 ? 17.003 -8.202 -11.955 1.00 87.75 75 ARG A N 1
ATOM 587 C CA . ARG A 1 75 ? 16.180 -9.398 -11.703 1.00 87.75 75 ARG A CA 1
ATOM 588 C C . ARG A 1 75 ? 16.940 -10.697 -12.003 1.00 87.75 75 ARG A C 1
ATOM 590 O O . ARG A 1 75 ? 16.879 -11.639 -11.211 1.00 87.75 75 ARG A O 1
ATOM 597 N N . ARG A 1 76 ? 17.683 -10.752 -13.117 1.00 87.31 76 ARG A N 1
ATOM 598 C CA . ARG A 1 76 ? 18.500 -11.915 -13.521 1.00 87.31 76 ARG A CA 1
ATOM 599 C C . ARG A 1 76 ? 19.647 -12.217 -12.551 1.00 87.31 76 ARG A C 1
ATOM 601 O O . ARG A 1 76 ? 20.093 -13.358 -12.485 1.00 87.31 76 ARG A O 1
ATOM 608 N N . THR A 1 77 ? 20.077 -11.248 -11.743 1.00 83.56 77 THR A N 1
ATOM 609 C CA . THR A 1 77 ? 21.084 -11.457 -10.684 1.00 83.56 77 THR A CA 1
ATOM 610 C C . THR A 1 77 ? 20.525 -12.032 -9.375 1.00 83.56 77 THR A C 1
ATOM 612 O O . THR A 1 77 ? 21.244 -12.115 -8.386 1.00 83.56 77 THR A O 1
ATOM 615 N N . SER A 1 78 ? 19.271 -12.505 -9.376 1.00 70.44 78 SER A N 1
ATOM 616 C CA . SER A 1 78 ? 18.568 -13.065 -8.206 1.00 70.44 78 SER A CA 1
ATOM 617 C C . SER A 1 78 ? 18.336 -12.076 -7.060 1.00 70.44 78 SER A C 1
ATOM 619 O O . SER A 1 78 ? 18.107 -12.493 -5.925 1.00 70.44 78 SER A O 1
ATOM 621 N N . ASP A 1 79 ? 18.330 -10.775 -7.349 1.00 77.06 79 ASP A N 1
ATOM 622 C CA . ASP A 1 79 ? 17.961 -9.771 -6.359 1.00 77.06 79 ASP A CA 1
ATOM 623 C C . ASP A 1 79 ? 16.435 -9.732 -6.141 1.00 77.06 79 ASP A C 1
ATOM 625 O O . ASP A 1 79 ? 15.642 -9.613 -7.081 1.00 77.06 79 ASP A O 1
ATOM 629 N N . LEU A 1 80 ? 16.013 -9.855 -4.879 1.00 77.81 80 LEU A N 1
ATOM 630 C CA . LEU A 1 80 ? 14.596 -9.921 -4.504 1.00 77.81 80 LEU A CA 1
ATOM 631 C C . LEU A 1 80 ? 13.885 -8.578 -4.741 1.00 77.81 80 LEU A C 1
ATOM 633 O O . LEU A 1 80 ? 12.713 -8.562 -5.126 1.00 77.81 80 LEU A O 1
ATOM 637 N N . SER A 1 81 ? 14.591 -7.462 -4.530 1.00 80.88 81 SER A N 1
ATOM 638 C CA . SER A 1 81 ? 14.038 -6.113 -4.700 1.00 80.88 81 SER A CA 1
ATOM 639 C C . SER A 1 81 ? 13.772 -5.818 -6.175 1.00 80.88 81 SER A C 1
ATOM 641 O O . SER A 1 81 ? 12.673 -5.369 -6.509 1.00 80.88 81 SER A O 1
ATOM 643 N N . ALA A 1 82 ? 14.699 -6.188 -7.056 1.00 83.31 82 ALA A N 1
ATOM 644 C CA . ALA A 1 82 ? 14.567 -6.059 -8.499 1.00 83.31 82 ALA A CA 1
ATOM 645 C C . ALA A 1 82 ? 13.456 -6.951 -9.072 1.00 83.31 82 ALA A C 1
ATOM 647 O O . ALA A 1 82 ? 12.684 -6.510 -9.927 1.00 83.31 82 ALA A O 1
ATOM 648 N N . LYS A 1 83 ? 13.298 -8.187 -8.563 1.00 84.81 83 LYS A N 1
ATOM 649 C CA . LYS A 1 83 ? 12.136 -9.035 -8.895 1.00 84.81 83 LYS A CA 1
ATOM 650 C C . LYS A 1 83 ? 10.826 -8.328 -8.542 1.00 84.81 83 LYS A C 1
ATOM 652 O O . LYS A 1 83 ? 9.934 -8.241 -9.380 1.00 84.81 83 LYS A O 1
ATOM 657 N N . ALA A 1 84 ? 10.718 -7.770 -7.336 1.00 84.25 84 ALA A N 1
ATOM 658 C CA . ALA A 1 84 ? 9.528 -7.030 -6.923 1.00 84.25 84 ALA A CA 1
ATOM 659 C C . ALA A 1 84 ? 9.298 -5.758 -7.767 1.00 84.25 84 ALA A C 1
ATOM 661 O O . ALA A 1 84 ? 8.168 -5.482 -8.171 1.00 84.25 84 ALA A O 1
ATOM 662 N N . LEU A 1 85 ? 10.355 -5.002 -8.079 1.00 88.00 85 LEU A N 1
ATOM 663 C CA . LEU A 1 85 ? 10.284 -3.814 -8.933 1.00 88.00 85 LEU A CA 1
ATOM 664 C C . LEU A 1 85 ? 9.732 -4.146 -10.322 1.00 88.00 85 LEU A C 1
ATOM 666 O O . LEU A 1 85 ? 8.861 -3.440 -10.826 1.00 88.00 85 LEU A O 1
ATOM 670 N N . PHE A 1 86 ? 10.208 -5.231 -10.925 1.00 87.81 86 PHE A N 1
ATOM 671 C CA . PHE A 1 86 ? 9.753 -5.664 -12.239 1.00 87.81 86 PHE A CA 1
ATOM 672 C C . PHE A 1 86 ? 8.233 -5.915 -12.255 1.00 87.81 86 PHE A C 1
ATOM 674 O O . PHE A 1 86 ? 7.542 -5.480 -13.177 1.00 87.81 86 PHE A O 1
ATOM 681 N N . PHE A 1 87 ? 7.680 -6.512 -11.190 1.00 85.94 87 PHE A N 1
ATOM 682 C CA . PHE A 1 87 ? 6.228 -6.669 -11.029 1.00 85.94 87 PHE A CA 1
ATOM 683 C C . PHE A 1 87 ? 5.488 -5.338 -10.835 1.00 85.94 87 PHE A C 1
ATOM 685 O O . PHE A 1 87 ? 4.412 -5.145 -11.401 1.00 85.94 87 PHE A O 1
ATOM 692 N N . ASP A 1 88 ? 6.055 -4.414 -10.050 1.00 85.31 88 ASP A N 1
ATOM 693 C CA . ASP A 1 88 ? 5.487 -3.075 -9.846 1.00 85.31 88 ASP A CA 1
ATOM 694 C C . ASP A 1 88 ? 5.346 -2.327 -11.185 1.00 85.31 88 ASP A C 1
ATOM 696 O O . ASP A 1 88 ? 4.291 -1.748 -11.453 1.00 85.31 88 ASP A O 1
ATOM 700 N N . ILE A 1 89 ? 6.370 -2.390 -12.047 1.00 88.88 89 ILE A N 1
ATOM 701 C CA . ILE A 1 89 ? 6.351 -1.771 -13.383 1.00 88.88 89 ILE A CA 1
ATOM 702 C C . ILE A 1 89 ? 5.246 -2.387 -14.250 1.00 88.88 89 ILE A C 1
ATOM 704 O O . ILE A 1 89 ? 4.481 -1.656 -14.879 1.00 88.88 89 ILE A O 1
ATOM 708 N N . PHE A 1 90 ? 5.101 -3.716 -14.241 1.00 84.50 90 PHE A N 1
ATOM 709 C CA . PHE A 1 90 ? 4.021 -4.403 -14.958 1.00 84.50 90 PHE A CA 1
ATOM 710 C C . PHE A 1 90 ? 2.627 -3.947 -14.516 1.00 84.50 90 PHE A C 1
ATOM 712 O O . PHE A 1 90 ? 1.765 -3.686 -15.355 1.00 84.50 90 PHE A O 1
ATOM 719 N N . ILE A 1 91 ? 2.394 -3.829 -13.206 1.00 84.31 91 ILE A N 1
ATOM 720 C CA . ILE A 1 91 ? 1.111 -3.355 -12.670 1.00 84.31 91 ILE A CA 1
ATOM 721 C C . ILE A 1 91 ? 0.835 -1.915 -13.109 1.00 84.31 91 ILE A C 1
ATOM 723 O O . ILE A 1 91 ? -0.300 -1.589 -13.465 1.00 84.31 91 ILE A O 1
ATOM 727 N N . ASP A 1 92 ? 1.841 -1.044 -13.048 1.00 86.00 92 ASP A N 1
ATOM 728 C CA . ASP A 1 92 ? 1.671 0.361 -13.406 1.00 86.00 92 ASP A CA 1
ATOM 729 C C . ASP A 1 92 ? 1.421 0.530 -14.918 1.00 86.00 92 ASP A C 1
ATOM 731 O O . ASP A 1 92 ? 0.546 1.314 -15.291 1.00 86.00 92 ASP A O 1
ATOM 735 N N . LEU A 1 93 ? 2.050 -0.288 -15.773 1.00 84.25 93 LEU A N 1
ATOM 736 C CA . LEU A 1 93 ? 1.729 -0.373 -17.206 1.00 84.25 93 LEU A CA 1
ATOM 737 C C . LEU A 1 93 ? 0.292 -0.854 -17.455 1.00 84.25 93 LEU A C 1
ATOM 739 O O . LEU A 1 93 ? -0.439 -0.226 -18.213 1.00 84.25 93 LEU A O 1
ATOM 743 N N . GLU A 1 94 ? -0.160 -1.924 -16.793 1.00 82.56 94 GLU A N 1
ATOM 744 C CA . GLU A 1 94 ? -1.544 -2.416 -16.918 1.00 82.56 94 GLU A CA 1
ATOM 745 C C . GLU A 1 94 ? -2.579 -1.361 -16.512 1.00 82.56 94 GLU A C 1
ATOM 747 O O . GLU A 1 94 ? -3.628 -1.215 -17.145 1.00 82.56 94 GLU A O 1
ATOM 752 N N . ARG A 1 95 ? -2.297 -0.611 -15.443 1.00 83.50 95 ARG A N 1
ATOM 753 C CA . ARG A 1 95 ? -3.157 0.492 -15.000 1.00 83.50 95 ARG A CA 1
ATOM 754 C C . ARG A 1 95 ? -3.198 1.616 -16.025 1.00 83.50 95 ARG A C 1
ATOM 756 O O . ARG A 1 95 ? -4.287 2.131 -16.273 1.00 83.50 95 ARG A O 1
ATOM 763 N N . ALA A 1 96 ? -2.051 1.980 -16.595 1.00 79.69 96 ALA A N 1
ATOM 764 C CA . ALA A 1 96 ? -1.963 2.999 -17.632 1.00 79.69 96 ALA A CA 1
ATOM 765 C C . ALA A 1 96 ? -2.761 2.578 -18.874 1.00 79.69 96 ALA A C 1
ATOM 767 O O . ALA A 1 96 ? -3.705 3.266 -19.235 1.00 79.69 96 ALA A O 1
ATOM 768 N N . ILE A 1 97 ? -2.537 1.367 -19.394 1.00 82.06 97 ILE A N 1
ATOM 769 C CA . ILE A 1 97 ? -3.274 0.814 -20.545 1.00 82.06 97 ILE A CA 1
ATOM 770 C C . ILE A 1 97 ? -4.794 0.858 -20.317 1.00 82.06 97 ILE A C 1
ATOM 772 O O . ILE A 1 97 ? -5.546 1.302 -21.183 1.00 82.06 97 ILE A O 1
ATOM 776 N N . ARG A 1 98 ? -5.278 0.425 -19.143 1.00 78.12 98 ARG A N 1
ATOM 777 C CA . ARG A 1 98 ? -6.716 0.488 -18.812 1.00 78.12 98 ARG A CA 1
ATOM 778 C C . ARG A 1 98 ? -7.235 1.921 -18.757 1.00 78.12 98 ARG A C 1
ATOM 780 O O . ARG A 1 98 ? -8.360 2.169 -19.188 1.00 78.12 98 ARG A O 1
ATOM 787 N N . ARG A 1 99 ? -6.444 2.845 -18.204 1.00 81.50 99 ARG A N 1
ATOM 788 C CA . ARG A 1 99 ? -6.779 4.272 -18.163 1.00 81.50 99 ARG A CA 1
ATOM 789 C C . ARG A 1 99 ? -6.898 4.826 -19.576 1.00 81.50 99 ARG A C 1
ATOM 791 O O . ARG A 1 99 ? -7.864 5.528 -19.845 1.00 81.50 99 ARG A O 1
ATOM 798 N N . ASP A 1 100 ? -5.973 4.485 -20.461 1.00 77.44 100 ASP A N 1
ATOM 799 C CA . ASP A 1 100 ? -5.950 4.995 -21.830 1.00 77.44 100 ASP A CA 1
ATOM 800 C C . ASP A 1 100 ? -7.148 4.475 -22.625 1.00 77.44 100 ASP A C 1
ATOM 802 O O . ASP A 1 100 ? -7.829 5.263 -23.277 1.00 77.44 100 ASP A O 1
ATOM 806 N N . ILE A 1 101 ? -7.490 3.186 -22.479 1.00 75.56 101 ILE A N 1
ATOM 807 C CA . ILE A 1 101 ? -8.713 2.599 -23.055 1.00 75.56 101 ILE A CA 1
ATOM 808 C C . ILE A 1 101 ? -9.952 3.335 -22.539 1.00 75.56 101 ILE A C 1
ATOM 810 O O . ILE A 1 101 ? -10.797 3.750 -23.329 1.00 75.56 101 ILE A O 1
ATOM 814 N N . PHE A 1 102 ? -10.057 3.530 -21.221 1.00 77.94 102 PHE A N 1
ATOM 815 C CA . PHE A 1 102 ? -11.190 4.230 -20.617 1.00 77.94 102 PHE A CA 1
ATOM 816 C C . PHE A 1 102 ? -11.291 5.684 -21.095 1.00 77.94 102 PHE A C 1
ATOM 818 O O . PHE A 1 102 ? -12.385 6.166 -21.386 1.00 77.94 102 PHE A O 1
ATOM 825 N N . CYS A 1 103 ? -10.166 6.394 -21.195 1.00 73.56 103 CYS A N 1
ATOM 826 C CA . CYS A 1 103 ? -10.114 7.750 -21.726 1.00 73.56 103 CYS A CA 1
ATOM 827 C C . CYS A 1 103 ? -10.569 7.770 -23.188 1.00 73.56 103 CYS A C 1
ATOM 829 O O . CYS A 1 103 ? -11.491 8.516 -23.515 1.00 73.56 103 CYS A O 1
ATOM 831 N N . ALA A 1 104 ? -10.002 6.915 -24.042 1.00 71.88 104 ALA A N 1
ATOM 832 C CA . ALA A 1 104 ? -10.391 6.796 -25.445 1.00 71.88 104 ALA A CA 1
ATOM 833 C C . ALA A 1 104 ? -11.895 6.500 -25.599 1.00 71.88 104 ALA A C 1
ATOM 835 O O . ALA A 1 104 ? -12.582 7.139 -26.399 1.00 71.88 104 ALA A O 1
ATOM 836 N N . GLU A 1 105 ? -12.438 5.595 -24.782 1.00 71.69 105 GLU A N 1
ATOM 837 C CA . GLU A 1 105 ? -13.862 5.262 -24.766 1.00 71.69 105 GLU A CA 1
ATOM 838 C C . GLU A 1 105 ? -14.726 6.448 -24.307 1.00 71.69 105 GLU A C 1
ATOM 840 O O . GLU A 1 105 ? -15.702 6.813 -24.967 1.00 71.69 105 GLU A O 1
ATOM 845 N N . LYS A 1 106 ? -14.337 7.126 -23.224 1.00 70.38 106 LYS A N 1
ATOM 846 C CA . LYS A 1 106 ? -15.030 8.317 -22.722 1.00 70.38 106 LYS A CA 1
ATOM 847 C C . LYS A 1 106 ? -15.066 9.438 -23.764 1.00 70.38 106 LYS A C 1
ATOM 849 O O . LYS A 1 106 ? -16.112 10.064 -23.917 1.00 70.38 106 LYS A O 1
ATOM 854 N N . TYR A 1 107 ? -13.976 9.682 -24.494 1.00 64.25 107 TYR A N 1
ATOM 855 C CA . TYR A 1 107 ? -13.929 10.685 -25.569 1.00 64.25 107 TYR A CA 1
ATOM 856 C C . TYR A 1 107 ? -14.802 10.310 -26.773 1.00 64.25 107 TYR A C 1
ATOM 858 O O . TYR A 1 107 ? -15.465 11.173 -27.360 1.00 64.25 107 TYR A O 1
ATOM 866 N N . LYS A 1 108 ? -14.885 9.016 -27.099 1.00 66.19 108 LYS A N 1
ATOM 867 C CA . LYS A 1 108 ? -15.785 8.506 -28.140 1.00 66.19 108 LYS A CA 1
ATOM 868 C C . LYS A 1 108 ? -17.262 8.782 -27.822 1.00 66.19 108 LYS A C 1
ATOM 870 O O . LYS A 1 108 ? -18.035 9.041 -28.741 1.00 66.19 108 LYS A O 1
ATOM 875 N N . TYR A 1 109 ? -17.651 8.771 -26.542 1.00 60.25 109 TYR A N 1
ATOM 876 C CA . TYR A 1 109 ? -19.045 8.965 -26.111 1.00 60.25 109 TYR A CA 1
ATOM 877 C C . TYR A 1 109 ? -19.386 10.369 -25.574 1.00 60.25 109 TYR A C 1
ATOM 879 O O . TYR A 1 109 ? -20.563 10.723 -25.538 1.00 60.25 109 TYR A O 1
ATOM 887 N N . SER A 1 110 ? -18.409 11.196 -25.187 1.00 57.28 110 SER A N 1
ATOM 888 C CA . SER A 1 110 ? -18.638 12.560 -24.666 1.00 57.28 110 SER A CA 1
ATOM 889 C C . SER A 1 110 ? -18.842 13.628 -25.751 1.00 57.28 110 SER A C 1
ATOM 891 O O . SER A 1 110 ? -19.125 14.786 -25.451 1.00 57.28 110 SER A O 1
ATOM 893 N N . SER A 1 111 ? -18.703 13.266 -27.025 1.00 53.31 111 SER A N 1
ATOM 894 C CA . SER A 1 111 ? -18.413 14.197 -28.119 1.00 53.31 111 SER A CA 1
ATOM 895 C C . SER A 1 111 ? -19.612 14.575 -29.003 1.00 53.31 111 SER A C 1
ATOM 897 O O . SER A 1 111 ? -19.428 14.895 -30.185 1.00 53.31 111 SER A O 1
ATOM 899 N N . LYS A 1 112 ? -20.830 14.619 -28.437 1.00 55.34 112 LYS A N 1
ATOM 900 C CA . LYS A 1 112 ? -22.008 15.152 -29.147 1.00 55.34 112 LYS A CA 1
ATOM 901 C C . LYS A 1 112 ? -21.990 16.680 -29.349 1.00 55.34 112 LYS A C 1
ATOM 903 O O . LYS A 1 112 ? -22.606 17.113 -30.313 1.00 55.34 112 LYS A O 1
ATOM 908 N N . ASP A 1 113 ? -21.228 17.472 -28.575 1.00 49.09 113 ASP A N 1
ATOM 909 C CA . ASP A 1 113 ? -21.437 18.941 -28.539 1.00 49.09 113 ASP A CA 1
ATOM 910 C C . ASP A 1 113 ? -20.201 19.876 -28.612 1.00 49.09 113 ASP A C 1
ATOM 912 O O . ASP A 1 113 ? -20.341 21.068 -28.353 1.00 49.09 113 ASP A O 1
ATOM 916 N N . VAL A 1 114 ? -18.992 19.438 -29.005 1.00 52.31 114 VAL A N 1
ATOM 917 C CA . VAL A 1 114 ? -17.814 20.353 -29.029 1.00 52.31 114 VAL A CA 1
ATOM 918 C C . VAL A 1 114 ? -17.069 20.374 -30.377 1.00 52.31 114 VAL A C 1
ATOM 920 O O . VAL A 1 114 ? -16.701 19.329 -30.920 1.00 52.31 114 VAL A O 1
ATOM 923 N N . LYS A 1 115 ? -16.859 21.594 -30.909 1.00 53.56 115 LYS A N 1
ATOM 924 C CA . LYS A 1 115 ? -16.212 21.956 -32.194 1.00 53.56 115 LYS A CA 1
ATOM 925 C C . LYS A 1 115 ? -14.720 22.354 -32.058 1.00 53.56 115 LYS A C 1
ATOM 927 O O . LYS A 1 115 ? -14.235 23.171 -32.832 1.00 53.56 115 LYS A O 1
ATOM 932 N N . GLU A 1 116 ? -13.988 21.802 -31.095 1.00 53.06 116 GLU A N 1
ATOM 933 C CA . GLU A 1 116 ? -12.520 21.955 -30.986 1.00 53.06 116 GLU A CA 1
ATOM 934 C C . GLU A 1 116 ? -11.784 20.716 -31.541 1.00 53.06 116 GLU A C 1
ATOM 936 O O . GLU A 1 116 ? -12.441 19.696 -31.781 1.00 53.06 116 GLU A O 1
ATOM 941 N N . PRO A 1 117 ? -10.470 20.786 -31.860 1.00 52.94 117 PRO A N 1
ATOM 942 C CA . PRO A 1 117 ? -9.840 19.891 -32.830 1.00 52.94 117 PRO A CA 1
ATOM 943 C C . PRO A 1 117 ? -9.638 18.475 -32.270 1.00 52.94 117 PRO A C 1
ATOM 945 O O . PRO A 1 117 ? -8.562 18.109 -31.814 1.00 52.94 117 PRO A O 1
ATOM 948 N N . LYS A 1 118 ? -10.684 17.651 -32.399 1.00 57.53 118 LYS A N 1
ATOM 949 C CA . LYS A 1 118 ? -10.777 16.231 -32.005 1.00 57.53 118 LYS A CA 1
ATOM 950 C C . LYS A 1 118 ? -9.556 15.380 -32.384 1.00 57.53 118 LYS A C 1
ATOM 952 O O . LYS A 1 118 ? -9.203 14.453 -31.672 1.00 57.53 118 LYS A O 1
ATOM 957 N N . LYS A 1 119 ? -8.876 15.726 -33.481 1.00 61.06 119 LYS A N 1
ATOM 958 C CA . LYS A 1 119 ? -7.753 14.953 -34.023 1.00 61.06 119 LYS A CA 1
ATOM 959 C C . LYS A 1 119 ? -6.485 14.990 -33.165 1.00 61.06 119 LYS A C 1
ATOM 961 O O . LYS A 1 119 ? -5.731 14.029 -33.219 1.00 61.06 119 LYS A O 1
ATOM 966 N N . SER A 1 120 ? -6.210 16.069 -32.423 1.00 61.91 120 SER A N 1
ATOM 967 C CA . SER A 1 120 ? -4.943 16.180 -31.679 1.00 61.91 120 SER A CA 1
ATOM 968 C C . SER A 1 120 ? -4.966 15.381 -30.379 1.00 61.91 120 SER A C 1
ATOM 970 O O . SER A 1 120 ? -4.028 14.642 -30.112 1.00 61.91 120 SER A O 1
ATOM 972 N N . THR A 1 121 ? -6.049 15.468 -29.606 1.00 67.12 121 THR A N 1
ATOM 973 C CA . THR A 1 121 ? -6.201 14.732 -28.343 1.00 67.12 121 THR A CA 1
ATOM 974 C C . THR A 1 121 ? -6.412 13.238 -28.565 1.00 67.12 121 THR A C 1
ATOM 976 O O . THR A 1 121 ? -5.829 12.434 -27.845 1.00 67.12 121 THR A O 1
ATOM 979 N N . GLU A 1 122 ? -7.173 12.844 -29.592 1.00 66.88 122 GLU A N 1
ATOM 980 C CA . GLU A 1 122 ? -7.292 11.436 -30.000 1.00 66.88 122 GLU A CA 1
ATOM 981 C C . GLU A 1 122 ? -5.936 10.851 -30.425 1.00 66.88 122 GLU A C 1
ATOM 983 O O . GLU A 1 122 ? -5.612 9.729 -30.042 1.00 66.88 122 GLU A O 1
ATOM 988 N N . ALA A 1 123 ? -5.116 11.620 -31.154 1.00 70.69 123 ALA A N 1
ATOM 989 C CA . ALA A 1 123 ? -3.764 11.202 -31.522 1.00 70.69 123 ALA A CA 1
ATOM 990 C C . ALA A 1 123 ? -2.845 11.062 -30.298 1.00 70.69 123 ALA A C 1
ATOM 992 O O . ALA A 1 123 ? -2.059 10.120 -30.246 1.00 70.69 123 ALA A O 1
ATOM 993 N N . THR A 1 124 ? -2.970 11.943 -29.298 1.00 78.19 124 THR A N 1
ATOM 994 C CA . THR A 1 124 ? -2.226 11.820 -28.036 1.00 78.19 124 THR A CA 1
ATOM 995 C C . THR A 1 124 ? -2.599 10.536 -27.300 1.00 78.19 124 THR A C 1
ATOM 997 O O . THR A 1 124 ? -1.709 9.747 -27.023 1.00 78.19 124 THR A O 1
ATOM 1000 N N . TYR A 1 125 ? -3.885 10.254 -27.057 1.00 79.00 125 TYR A N 1
ATOM 1001 C CA . TYR A 1 125 ? -4.285 9.026 -26.347 1.00 79.00 125 TYR A CA 1
ATOM 1002 C C . TYR A 1 125 ? -3.947 7.742 -27.112 1.00 79.00 125 TYR A C 1
ATOM 1004 O O . TYR A 1 125 ? -3.609 6.732 -26.497 1.00 79.00 125 TYR A O 1
ATOM 1012 N N . ALA A 1 126 ? -4.026 7.768 -28.446 1.00 80.12 126 ALA A N 1
ATOM 1013 C CA . ALA A 1 126 ? -3.604 6.641 -29.272 1.00 80.12 126 ALA A CA 1
ATOM 1014 C C . ALA A 1 126 ? -2.097 6.374 -29.132 1.00 80.12 126 ALA A C 1
ATOM 1016 O O . ALA A 1 126 ? -1.684 5.219 -29.048 1.00 80.12 126 ALA A O 1
ATOM 1017 N N . GLU A 1 127 ? -1.288 7.430 -29.058 1.00 85.50 127 GLU A N 1
ATOM 1018 C CA . GLU A 1 127 ? 0.151 7.319 -28.835 1.00 85.50 127 GLU A CA 1
ATOM 1019 C C . GLU A 1 127 ? 0.487 6.886 -27.399 1.00 85.50 127 GLU A C 1
ATOM 1021 O O . GLU A 1 127 ? 1.336 6.015 -27.223 1.00 85.50 127 GLU A O 1
ATOM 1026 N N . GLU A 1 128 ? -0.224 7.404 -26.387 1.00 87.56 128 GLU A N 1
ATOM 1027 C CA . GLU A 1 128 ? -0.120 6.948 -24.988 1.00 87.56 128 GLU A CA 1
ATOM 1028 C C . GLU A 1 128 ? -0.330 5.433 -24.899 1.00 87.56 128 GLU A C 1
ATOM 1030 O O . GLU A 1 128 ? 0.533 4.687 -24.427 1.00 87.56 128 GLU A O 1
ATOM 1035 N N . TYR A 1 129 ? -1.452 4.973 -25.454 1.00 87.75 129 TYR A N 1
ATOM 1036 C CA . TYR A 1 129 ? -1.812 3.565 -25.498 1.00 87.75 129 TYR A CA 1
ATOM 1037 C C . TYR A 1 129 ? -0.751 2.723 -26.218 1.00 87.75 129 TYR A C 1
ATOM 1039 O O . TYR A 1 129 ? -0.325 1.685 -25.703 1.00 87.75 129 TYR A O 1
ATOM 1047 N N . ARG A 1 130 ? -0.278 3.185 -27.382 1.00 91.62 130 ARG A N 1
ATOM 1048 C CA . ARG A 1 130 ? 0.744 2.489 -28.171 1.00 91.62 130 ARG A CA 1
ATOM 1049 C C . ARG A 1 130 ? 2.045 2.334 -27.386 1.00 91.62 130 ARG A C 1
ATOM 1051 O O . ARG A 1 130 ? 2.572 1.225 -27.309 1.00 91.62 130 ARG A O 1
ATOM 1058 N N . ILE A 1 131 ? 2.551 3.404 -26.771 1.00 92.31 131 ILE A N 1
ATOM 1059 C CA . ILE A 1 131 ? 3.794 3.376 -25.984 1.00 92.31 131 ILE A CA 1
ATOM 1060 C C . ILE A 1 131 ? 3.675 2.423 -24.788 1.00 92.31 131 ILE A C 1
ATOM 1062 O O . ILE A 1 131 ? 4.588 1.625 -24.547 1.00 92.31 131 ILE A O 1
ATOM 1066 N N . HIS A 1 132 ? 2.547 2.426 -24.073 1.00 93.12 132 HIS A N 1
ATOM 1067 C CA . HIS A 1 132 ? 2.346 1.498 -22.958 1.00 93.12 132 HIS A CA 1
ATOM 1068 C C . HIS A 1 132 ? 2.249 0.035 -23.410 1.00 93.12 132 HIS A C 1
ATOM 1070 O O . HIS A 1 132 ? 2.805 -0.849 -22.749 1.00 93.12 132 HIS A O 1
ATOM 1076 N N . LEU A 1 133 ? 1.612 -0.239 -24.555 1.00 90.50 133 LEU A N 1
ATOM 1077 C CA . LEU A 1 133 ? 1.599 -1.581 -25.137 1.00 90.50 133 LEU A CA 1
ATOM 1078 C C . LEU A 1 133 ? 2.994 -2.038 -25.576 1.00 90.50 133 LEU A C 1
ATOM 1080 O O . LEU A 1 133 ? 3.352 -3.185 -25.311 1.00 90.50 133 LEU A O 1
ATOM 1084 N N . VAL A 1 134 ? 3.802 -1.160 -26.182 1.00 94.31 134 VAL A N 1
ATOM 1085 C CA . VAL A 1 134 ? 5.205 -1.462 -26.517 1.00 94.31 134 VAL A CA 1
ATOM 1086 C C . VAL A 1 134 ? 5.984 -1.849 -25.260 1.00 94.31 134 VAL A C 1
ATOM 1088 O O . VAL A 1 134 ? 6.665 -2.874 -25.261 1.00 94.31 134 VAL A O 1
ATOM 1091 N N . GLY A 1 135 ? 5.851 -1.077 -24.175 1.00 93.62 135 GLY A N 1
ATOM 1092 C CA . GLY A 1 135 ? 6.488 -1.381 -22.890 1.00 93.62 135 GLY A CA 1
ATOM 1093 C C . GLY A 1 135 ? 6.087 -2.753 -22.342 1.00 93.62 135 GLY A C 1
ATOM 1094 O O . GLY A 1 135 ? 6.944 -3.540 -21.937 1.00 93.62 135 GLY A O 1
ATOM 1095 N N . LYS A 1 136 ? 4.792 -3.083 -22.399 1.00 91.62 136 LYS A N 1
ATOM 1096 C CA . LYS A 1 136 ? 4.263 -4.386 -21.971 1.00 91.62 136 LYS A CA 1
ATOM 1097 C C . LYS A 1 136 ? 4.783 -5.545 -22.828 1.00 91.62 136 LYS A C 1
ATOM 1099 O O . LYS A 1 136 ? 5.208 -6.561 -22.279 1.00 91.62 136 LYS A O 1
ATOM 1104 N N . VAL A 1 137 ? 4.771 -5.399 -24.155 1.00 91.69 137 VAL A N 1
ATOM 1105 C CA . VAL A 1 137 ? 5.318 -6.401 -25.086 1.00 91.69 137 VAL A CA 1
ATOM 1106 C C . VAL A 1 137 ? 6.792 -6.640 -24.803 1.00 91.69 137 VAL A C 1
ATOM 1108 O O . VAL A 1 137 ? 7.207 -7.787 -24.662 1.00 91.69 137 VAL A O 1
ATOM 1111 N N . PHE A 1 138 ? 7.572 -5.570 -24.666 1.00 94.44 138 PHE A N 1
ATOM 1112 C CA . PHE A 1 138 ? 8.996 -5.674 -24.384 1.00 94.44 138 PHE A CA 1
ATOM 1113 C C . PHE A 1 138 ? 9.267 -6.427 -23.079 1.00 94.44 138 PHE A C 1
ATOM 1115 O O . PHE A 1 138 ? 10.098 -7.333 -23.041 1.00 94.44 138 PHE A O 1
ATOM 1122 N N . ALA A 1 139 ? 8.510 -6.123 -22.026 1.00 92.25 139 ALA A N 1
ATOM 1123 C CA . ALA A 1 139 ? 8.636 -6.814 -20.753 1.00 92.25 139 ALA A CA 1
ATOM 1124 C C . ALA A 1 139 ? 8.302 -8.320 -20.866 1.00 92.25 139 ALA A C 1
ATOM 1126 O O . ALA A 1 139 ? 8.990 -9.147 -20.267 1.00 92.25 139 ALA A O 1
ATOM 1127 N N . PHE A 1 140 ? 7.308 -8.711 -21.677 1.00 90.00 140 PHE A N 1
ATOM 1128 C CA . PHE A 1 140 ? 7.052 -10.128 -21.976 1.00 90.00 140 PHE A CA 1
ATOM 1129 C C . PHE A 1 140 ? 8.175 -10.779 -22.782 1.00 90.00 140 PHE A C 1
ATOM 1131 O O . PHE A 1 140 ? 8.552 -11.913 -22.491 1.00 90.00 140 PHE A O 1
ATOM 1138 N N . GLN A 1 141 ? 8.736 -10.077 -23.762 1.00 90.44 141 GLN A N 1
ATOM 1139 C CA . GLN A 1 141 ? 9.858 -10.581 -24.551 1.00 90.44 141 GLN A CA 1
ATOM 1140 C C . GLN A 1 141 ? 11.107 -10.809 -23.690 1.00 90.44 141 GLN A C 1
ATOM 1142 O O . GLN A 1 141 ? 11.786 -11.821 -23.861 1.00 90.44 141 GLN A O 1
ATOM 1147 N N . LEU A 1 142 ? 11.365 -9.945 -22.704 1.00 91.44 142 LEU A N 1
ATOM 1148 C CA . LEU A 1 142 ? 12.424 -10.163 -21.713 1.00 91.44 142 LEU A CA 1
ATOM 1149 C C . LEU A 1 142 ? 12.178 -11.419 -20.874 1.00 91.44 142 LEU A C 1
ATOM 1151 O O . LEU A 1 142 ? 13.089 -12.228 -20.702 1.00 91.44 142 LEU A O 1
ATOM 1155 N N . LEU A 1 143 ? 10.942 -11.631 -20.406 1.00 87.56 143 LEU A N 1
ATOM 1156 C CA . LEU A 1 143 ? 10.584 -12.842 -19.659 1.00 87.56 143 LEU A CA 1
ATOM 1157 C C . LEU A 1 143 ? 10.738 -14.119 -20.490 1.00 87.56 143 LEU A C 1
ATOM 1159 O O . LEU A 1 143 ? 11.127 -15.151 -19.956 1.00 87.56 143 LEU A O 1
ATOM 1163 N N . MET A 1 144 ? 10.470 -14.053 -21.792 1.00 85.88 144 MET A N 1
ATOM 1164 C CA . MET A 1 144 ? 10.671 -15.175 -22.712 1.00 85.88 144 MET A CA 1
ATOM 1165 C C . MET A 1 144 ? 12.136 -15.360 -23.139 1.00 85.88 144 MET A C 1
ATOM 1167 O O . MET A 1 144 ? 12.435 -16.311 -23.857 1.00 85.88 144 MET A O 1
ATOM 1171 N N . GLY A 1 145 ? 13.046 -14.460 -22.746 1.00 86.75 145 GLY A N 1
ATOM 1172 C CA . GLY A 1 145 ? 14.437 -14.474 -23.204 1.00 86.75 145 GLY A CA 1
ATOM 1173 C C . GLY A 1 145 ? 14.587 -14.202 -24.704 1.00 86.75 145 GLY A C 1
ATOM 1174 O O . GLY A 1 145 ? 15.565 -14.628 -25.309 1.00 86.75 145 GLY A O 1
ATOM 1175 N N . SER A 1 146 ? 13.615 -13.520 -25.317 1.00 88.12 146 SER A N 1
ATOM 1176 C CA . SER A 1 146 ? 13.556 -13.281 -26.762 1.00 88.12 146 SER A CA 1
ATOM 1177 C C . SER A 1 146 ? 14.092 -11.907 -27.179 1.00 88.12 146 SER A C 1
ATOM 1179 O O . SER A 1 146 ? 13.779 -11.456 -28.277 1.00 88.12 146 SER A O 1
ATOM 1181 N N . VAL A 1 147 ? 14.811 -11.213 -26.293 1.00 91.75 147 VAL A N 1
ATOM 1182 C CA . VAL A 1 147 ? 15.449 -9.918 -26.573 1.00 91.75 147 VAL A CA 1
ATOM 1183 C C . VAL A 1 147 ? 16.937 -10.148 -26.774 1.00 91.75 147 VAL A C 1
ATOM 1185 O O . VAL A 1 147 ? 17.617 -10.651 -25.877 1.00 91.75 147 VAL A O 1
ATOM 1188 N N . SER A 1 148 ? 17.442 -9.767 -27.941 1.00 91.25 148 SER A N 1
ATOM 1189 C CA . SER A 1 148 ? 18.857 -9.861 -28.274 1.00 91.25 148 SER A CA 1
ATOM 1190 C C . SER A 1 148 ? 19.629 -8.599 -27.867 1.00 91.25 148 SER A C 1
ATOM 1192 O O . SER A 1 148 ? 19.096 -7.490 -27.808 1.00 91.25 148 SER A O 1
ATOM 1194 N N . GLY A 1 149 ? 20.921 -8.762 -27.574 1.00 89.94 149 GLY A N 1
ATOM 1195 C CA . GLY A 1 149 ? 21.784 -7.683 -27.081 1.00 89.94 149 GLY A CA 1
ATOM 1196 C C . GLY A 1 149 ? 22.168 -6.630 -28.132 1.00 89.94 149 GLY A C 1
ATOM 1197 O O . GLY A 1 149 ? 22.628 -5.546 -27.771 1.00 89.94 149 GLY A O 1
ATOM 1198 N N . ASP A 1 150 ? 22.009 -6.926 -29.421 1.00 91.56 150 ASP A N 1
ATOM 1199 C CA . ASP A 1 150 ? 22.231 -5.995 -30.536 1.00 91.56 150 ASP A CA 1
ATOM 1200 C C . ASP A 1 150 ? 21.043 -5.050 -30.777 1.00 91.56 150 ASP A C 1
ATOM 1202 O O . ASP A 1 150 ? 21.196 -4.012 -31.427 1.00 91.56 150 ASP A O 1
ATOM 1206 N N . GLU A 1 151 ? 19.882 -5.360 -30.200 1.00 93.56 151 GLU A N 1
ATOM 1207 C CA . GLU A 1 151 ? 18.685 -4.534 -30.297 1.00 93.56 151 GLU A CA 1
ATOM 1208 C C . GLU A 1 151 ? 18.805 -3.226 -29.495 1.00 93.56 151 GLU A C 1
ATOM 1210 O O . GLU A 1 151 ? 19.655 -3.075 -28.611 1.00 93.56 151 GLU A O 1
ATOM 1215 N N . LYS A 1 152 ? 17.943 -2.254 -29.823 1.00 93.62 152 LYS A N 1
ATOM 1216 C CA . LYS A 1 152 ? 17.944 -0.896 -29.258 1.00 93.62 152 LYS A CA 1
ATOM 1217 C C . LYS A 1 152 ? 16.547 -0.488 -28.817 1.00 93.62 152 LYS A C 1
ATOM 1219 O O . LYS A 1 152 ? 15.571 -0.827 -29.483 1.00 93.62 152 LYS A O 1
ATOM 1224 N N . ALA A 1 153 ? 16.452 0.343 -27.781 1.00 92.56 153 ALA A N 1
ATOM 1225 C CA . ALA A 1 153 ? 15.173 0.863 -27.295 1.00 92.56 153 ALA A CA 1
ATOM 1226 C C . ALA A 1 153 ? 14.381 1.639 -28.370 1.00 92.56 153 ALA A C 1
ATOM 1228 O O . ALA A 1 153 ? 13.165 1.487 -28.481 1.00 92.56 153 ALA A O 1
ATOM 1229 N N . SER A 1 154 ? 15.067 2.408 -29.222 1.00 91.94 154 SER A N 1
ATOM 1230 C CA . SER A 1 154 ? 14.453 3.155 -30.332 1.00 91.94 154 SER A CA 1
ATOM 1231 C C . SER A 1 154 ? 13.740 2.258 -31.354 1.00 91.94 154 SER A C 1
ATOM 1233 O O . SER A 1 154 ? 12.700 2.650 -31.891 1.00 91.94 154 SER A O 1
ATOM 1235 N N . THR A 1 155 ? 14.231 1.034 -31.573 1.00 91.69 155 THR A N 1
ATOM 1236 C CA . THR A 1 155 ? 13.594 0.045 -32.458 1.00 91.69 155 THR A CA 1
ATOM 1237 C C . THR A 1 155 ? 12.221 -0.373 -31.936 1.00 91.69 155 THR A C 1
ATOM 1239 O O . THR A 1 155 ? 11.290 -0.540 -32.716 1.00 91.69 155 THR A O 1
ATOM 1242 N N . TYR A 1 156 ? 12.068 -0.497 -30.616 1.00 92.12 156 TYR A N 1
ATOM 1243 C CA . TYR A 1 156 ? 10.800 -0.859 -29.981 1.00 92.12 156 TYR A CA 1
ATOM 1244 C C . TYR A 1 156 ? 9.794 0.284 -30.026 1.00 92.12 156 TYR A C 1
ATOM 1246 O O . TYR A 1 156 ? 8.650 0.087 -30.428 1.00 92.12 156 TYR A O 1
ATOM 1254 N N . VAL A 1 157 ? 10.240 1.491 -29.676 1.00 91.94 157 VAL A N 1
ATOM 1255 C CA . VAL A 1 157 ? 9.400 2.698 -29.682 1.00 91.94 157 VAL A CA 1
ATOM 1256 C C . VAL A 1 157 ? 8.862 3.008 -31.081 1.00 91.94 157 VAL A C 1
ATOM 1258 O O . VAL A 1 157 ? 7.767 3.550 -31.202 1.00 91.94 157 VAL A O 1
ATOM 1261 N N . SER A 1 158 ? 9.580 2.617 -32.136 1.00 91.56 158 SER A N 1
ATOM 1262 C CA . SER A 1 158 ? 9.185 2.858 -33.531 1.00 91.56 158 SER A CA 1
ATOM 1263 C C . SER A 1 158 ? 8.200 1.825 -34.107 1.00 91.56 158 SER A C 1
ATOM 1265 O O . SER A 1 158 ? 7.752 2.000 -35.240 1.00 91.56 158 SER A O 1
ATOM 1267 N N . LYS A 1 159 ? 7.852 0.757 -33.369 1.00 92.69 159 LYS A N 1
ATOM 1268 C CA . LYS A 1 159 ? 6.939 -0.292 -33.859 1.00 92.69 159 LYS A CA 1
ATOM 1269 C C . LYS A 1 159 ? 5.528 0.241 -34.093 1.00 92.69 159 LYS A C 1
ATOM 1271 O O . LYS A 1 159 ? 4.980 0.997 -33.283 1.00 92.69 159 LYS A O 1
ATOM 1276 N N . LYS A 1 160 ? 4.915 -0.193 -35.193 1.00 91.94 160 LYS A N 1
ATOM 1277 C CA . LYS A 1 160 ? 3.517 0.128 -35.517 1.00 91.94 160 LYS A CA 1
ATOM 1278 C C . LYS A 1 160 ? 2.554 -0.694 -34.658 1.00 91.94 160 LYS A C 1
ATOM 1280 O O . LYS A 1 160 ? 2.899 -1.786 -34.219 1.00 91.94 160 LYS A O 1
ATOM 1285 N N . GLN A 1 161 ? 1.329 -0.196 -34.474 1.00 88.81 161 GLN A N 1
ATOM 1286 C CA . GLN A 1 161 ? 0.288 -0.874 -33.684 1.00 88.81 161 GLN A CA 1
ATOM 1287 C C . GLN A 1 161 ? 0.045 -2.320 -34.144 1.00 88.81 161 GLN A C 1
ATOM 1289 O O . GLN A 1 161 ? 0.015 -3.222 -33.320 1.00 88.81 161 GLN A O 1
ATOM 1294 N N . GLU A 1 162 ? -0.017 -2.557 -35.454 1.00 91.00 162 GLU A N 1
ATOM 1295 C CA . GLU A 1 162 ? -0.220 -3.893 -36.037 1.00 91.00 162 GLU A CA 1
ATOM 1296 C C . GLU A 1 162 ? 0.882 -4.891 -35.633 1.00 91.00 162 GLU A C 1
ATOM 1298 O O . GLU A 1 162 ? 0.611 -6.054 -35.332 1.00 91.00 162 GLU A O 1
ATOM 1303 N N . GLU A 1 163 ? 2.136 -4.432 -35.582 1.00 92.00 163 GLU A N 1
ATOM 1304 C CA . GLU A 1 163 ? 3.272 -5.251 -35.146 1.00 92.00 163 GLU A CA 1
ATOM 1305 C C . GLU A 1 163 ? 3.201 -5.536 -33.642 1.00 92.00 163 GLU A C 1
ATOM 1307 O O . GLU A 1 163 ? 3.510 -6.643 -33.202 1.00 92.00 163 GLU A O 1
ATOM 1312 N N . ILE A 1 164 ? 2.778 -4.547 -32.850 1.00 91.50 164 ILE A N 1
ATOM 1313 C CA . ILE A 1 164 ? 2.597 -4.673 -31.399 1.00 91.50 164 ILE A CA 1
ATOM 1314 C C . ILE A 1 164 ? 1.500 -5.697 -31.093 1.00 91.50 164 ILE A C 1
ATOM 1316 O O . ILE A 1 164 ? 1.721 -6.593 -30.278 1.00 91.50 164 ILE A O 1
ATOM 1320 N N . ASP A 1 165 ? 0.363 -5.618 -31.782 1.00 87.19 165 ASP A N 1
ATOM 1321 C CA . ASP A 1 165 ? -0.761 -6.543 -31.616 1.00 87.19 165 ASP A CA 1
ATOM 1322 C C . ASP A 1 165 ? -0.358 -7.973 -31.998 1.00 87.19 165 ASP A C 1
ATOM 1324 O O . ASP A 1 165 ? -0.582 -8.913 -31.234 1.00 87.19 165 ASP A O 1
ATOM 1328 N N . SER A 1 166 ? 0.356 -8.142 -33.117 1.00 90.31 166 SER A N 1
ATOM 1329 C CA . SER A 1 166 ? 0.889 -9.451 -33.511 1.00 90.31 166 SER A CA 1
ATOM 1330 C C . SER A 1 166 ? 1.861 -10.030 -32.474 1.00 90.31 166 SER A C 1
ATOM 1332 O O . SER A 1 166 ? 1.897 -11.249 -32.274 1.00 90.31 166 SER A O 1
ATOM 1334 N N . LEU A 1 167 ? 2.674 -9.190 -31.826 1.00 88.69 167 LEU A N 1
ATOM 1335 C CA . LEU A 1 167 ? 3.590 -9.622 -30.771 1.00 88.69 167 LEU A CA 1
ATOM 1336 C C . LEU A 1 167 ? 2.843 -9.978 -29.484 1.00 88.69 167 LEU A C 1
ATOM 1338 O O . LEU A 1 167 ? 3.198 -10.972 -28.851 1.00 88.69 167 LEU A O 1
ATOM 1342 N N . LEU A 1 168 ? 1.797 -9.233 -29.117 1.00 85.31 168 LEU A N 1
ATOM 1343 C CA . LEU A 1 168 ? 0.921 -9.573 -27.990 1.00 85.31 168 LEU A CA 1
ATOM 1344 C C . LEU A 1 168 ? 0.225 -10.917 -28.208 1.00 85.31 168 LEU A C 1
ATOM 1346 O O . LEU A 1 168 ? 0.224 -11.754 -27.302 1.00 85.31 168 LEU A O 1
ATOM 1350 N N . ASP A 1 169 ? -0.283 -11.166 -29.414 1.00 85.81 169 ASP A N 1
ATOM 1351 C CA . ASP A 1 169 ? -0.889 -12.446 -29.777 1.00 85.81 169 ASP A CA 1
ATOM 1352 C C . ASP A 1 169 ? 0.128 -13.588 -29.688 1.00 85.81 169 ASP A C 1
ATOM 1354 O O . ASP A 1 169 ? -0.177 -14.662 -29.164 1.00 85.81 169 ASP A O 1
ATOM 1358 N N . SER A 1 170 ? 1.365 -13.366 -30.133 1.00 85.12 170 SER A N 1
ATOM 1359 C CA . SER A 1 170 ? 2.449 -14.343 -29.982 1.00 85.12 170 SER A CA 1
ATOM 1360 C C . SER A 1 170 ? 2.777 -14.620 -28.508 1.00 85.12 170 SER A C 1
ATOM 1362 O O . SER A 1 170 ? 2.829 -15.777 -28.087 1.00 85.12 170 SER A O 1
ATOM 1364 N N . CYS A 1 171 ? 2.889 -13.573 -27.684 1.00 80.94 171 CYS A N 1
ATOM 1365 C CA . CYS A 1 171 ? 3.093 -13.701 -26.238 1.00 80.94 171 CYS A CA 1
ATOM 1366 C C . CYS A 1 171 ? 1.950 -14.483 -25.574 1.00 80.94 171 CYS A C 1
ATOM 1368 O O . CYS A 1 171 ? 2.190 -15.310 -24.695 1.00 80.94 171 CYS A O 1
ATOM 1370 N N . SER A 1 172 ? 0.705 -14.275 -26.016 1.00 77.31 172 SER A N 1
ATOM 1371 C CA . SER A 1 172 ? -0.461 -14.993 -25.489 1.00 77.31 172 SER A CA 1
ATOM 1372 C C . SER A 1 172 ? -0.382 -16.503 -25.753 1.00 77.31 172 SER A C 1
ATOM 1374 O O . SER A 1 172 ? -0.748 -17.308 -24.894 1.00 77.31 172 SER A O 1
ATOM 1376 N N . LYS A 1 173 ? 0.180 -16.907 -26.900 1.00 78.75 173 LYS A N 1
ATOM 1377 C CA . LYS A 1 173 ? 0.431 -18.316 -27.239 1.00 78.75 173 LYS A CA 1
ATOM 1378 C C . LYS A 1 173 ? 1.550 -18.909 -26.381 1.00 78.75 173 LYS A C 1
ATOM 1380 O O . LYS A 1 173 ? 1.436 -20.049 -25.942 1.00 78.75 173 LYS A O 1
ATOM 1385 N N . SER A 1 174 ? 2.561 -18.113 -26.042 1.00 76.38 174 SER A N 1
ATOM 1386 C CA . SER A 1 174 ? 3.658 -18.480 -25.131 1.00 76.38 174 SER A CA 1
ATOM 1387 C C . SER A 1 174 ? 3.304 -18.348 -23.639 1.00 76.38 174 SER A C 1
ATOM 1389 O O . SER A 1 174 ? 4.197 -18.280 -22.792 1.00 76.38 174 SER A O 1
ATOM 1391 N N . SER A 1 175 ? 2.008 -18.315 -23.284 1.00 72.62 175 SER A N 1
ATOM 1392 C CA . SER A 1 175 ? 1.559 -17.934 -21.935 1.00 72.62 175 SER A CA 1
ATOM 1393 C C . SER A 1 175 ? 2.119 -18.779 -20.794 1.00 72.62 175 SER A C 1
ATOM 1395 O O . SER A 1 175 ? 2.171 -18.276 -19.680 1.00 72.62 175 SER A O 1
ATOM 1397 N N . ILE A 1 176 ? 2.524 -20.031 -21.026 1.00 77.25 176 ILE A N 1
ATOM 1398 C CA . ILE A 1 176 ? 3.050 -20.907 -19.966 1.00 77.25 176 ILE A CA 1
ATOM 1399 C C . ILE A 1 176 ? 4.374 -20.357 -19.422 1.00 77.25 176 ILE A C 1
ATOM 1401 O O . ILE A 1 176 ? 4.463 -20.088 -18.229 1.00 77.25 176 ILE A O 1
ATOM 1405 N N . LEU A 1 177 ? 5.347 -20.081 -20.298 1.00 73.88 177 LEU A N 1
ATOM 1406 C CA . LEU A 1 177 ? 6.647 -19.520 -19.909 1.00 73.88 177 LEU A CA 1
ATOM 1407 C C . LEU A 1 177 ? 6.479 -18.169 -19.207 1.00 73.88 177 LEU A C 1
ATOM 1409 O O . LEU A 1 177 ? 7.069 -17.912 -18.161 1.00 73.88 177 LEU A O 1
ATOM 1413 N N . ILE A 1 178 ? 5.605 -17.317 -19.749 1.00 78.62 178 ILE A N 1
ATOM 1414 C CA . ILE A 1 178 ? 5.313 -16.011 -19.155 1.00 78.62 178 ILE A CA 1
ATOM 1415 C C . ILE A 1 178 ? 4.679 -16.178 -17.766 1.00 78.62 178 ILE A C 1
ATOM 1417 O O . ILE A 1 178 ? 5.077 -15.489 -16.830 1.00 78.62 178 ILE A O 1
ATOM 1421 N N . LYS A 1 179 ? 3.717 -17.098 -17.603 1.00 78.31 179 LYS A N 1
ATOM 1422 C CA . LYS A 1 179 ? 3.050 -17.366 -16.318 1.00 78.31 179 LYS A CA 1
ATOM 1423 C C . LYS A 1 179 ? 4.021 -17.873 -15.260 1.00 78.31 179 LYS A C 1
ATOM 1425 O O . LYS A 1 179 ? 3.908 -17.445 -14.118 1.00 78.31 179 LYS A O 1
ATOM 1430 N N . GLU A 1 180 ? 4.959 -18.742 -15.622 1.00 78.62 180 GLU A N 1
ATOM 1431 C CA . GLU A 1 180 ? 5.965 -19.270 -14.695 1.00 78.62 180 GLU A CA 1
ATOM 1432 C C . GLU A 1 180 ? 6.879 -18.161 -14.164 1.00 78.62 180 GLU A C 1
ATOM 1434 O O . GLU A 1 180 ? 7.010 -17.995 -12.950 1.00 78.62 180 GLU A O 1
ATOM 1439 N N . PHE A 1 181 ? 7.441 -17.333 -15.049 1.00 79.56 181 PHE A N 1
ATOM 1440 C CA . PHE A 1 181 ? 8.281 -16.215 -14.615 1.00 79.56 181 PHE A CA 1
ATOM 1441 C C . PHE A 1 181 ? 7.496 -15.145 -13.855 1.00 79.56 181 PHE A C 1
ATOM 1443 O O . PHE A 1 181 ? 7.994 -14.606 -12.866 1.00 79.56 181 PHE A O 1
ATOM 1450 N N . LEU A 1 182 ? 6.261 -14.850 -14.273 1.00 77.62 182 LEU A N 1
ATOM 1451 C CA . LEU A 1 182 ? 5.391 -13.942 -13.529 1.00 77.62 182 LEU A CA 1
ATOM 1452 C C . LEU A 1 182 ? 5.030 -14.499 -12.151 1.00 77.62 182 LEU A C 1
ATOM 1454 O O . LEU A 1 182 ? 4.904 -13.711 -11.222 1.00 77.62 182 LEU A O 1
ATOM 1458 N N . ALA A 1 183 ? 4.892 -15.817 -11.987 1.00 76.19 183 ALA A N 1
ATOM 1459 C CA . ALA A 1 183 ? 4.636 -16.435 -10.689 1.00 76.19 183 ALA A CA 1
ATOM 1460 C C . ALA A 1 183 ? 5.843 -16.314 -9.742 1.00 76.19 183 ALA A C 1
ATOM 1462 O O . ALA A 1 183 ? 5.655 -15.943 -8.584 1.00 76.19 183 ALA A O 1
ATOM 1463 N N . ASP A 1 184 ? 7.073 -16.540 -10.223 1.00 77.88 184 ASP A N 1
ATOM 1464 C CA . ASP A 1 184 ? 8.309 -16.322 -9.440 1.00 77.88 184 ASP A CA 1
ATOM 1465 C C . ASP A 1 184 ? 8.454 -14.854 -9.003 1.00 77.88 184 ASP A C 1
ATOM 1467 O O . ASP A 1 184 ? 8.718 -14.530 -7.837 1.00 77.88 184 ASP A O 1
ATOM 1471 N N . VAL A 1 185 ? 8.211 -13.943 -9.944 1.00 78.06 185 VAL A N 1
ATOM 1472 C CA . VAL A 1 185 ? 8.228 -12.500 -9.708 1.00 78.06 185 VAL A CA 1
ATOM 1473 C C . VAL A 1 185 ? 7.124 -12.084 -8.724 1.00 78.06 185 VAL A C 1
ATOM 1475 O O . VAL A 1 185 ? 7.396 -11.333 -7.788 1.00 78.06 185 VAL A O 1
ATOM 1478 N N . ALA A 1 186 ? 5.904 -12.607 -8.868 1.00 74.69 186 ALA A N 1
ATOM 1479 C CA . ALA A 1 186 ? 4.778 -12.322 -7.980 1.00 74.69 186 ALA A CA 1
ATOM 1480 C C . ALA A 1 186 ? 4.994 -12.874 -6.566 1.00 74.69 186 ALA A C 1
ATOM 1482 O O . ALA A 1 186 ? 4.640 -12.206 -5.596 1.00 74.69 186 ALA A O 1
ATOM 1483 N N . HIS A 1 187 ? 5.605 -14.054 -6.426 1.00 73.25 187 HIS A N 1
ATOM 1484 C CA . HIS A 1 187 ? 5.973 -14.609 -5.124 1.00 73.25 187 HIS A CA 1
ATOM 1485 C C . HIS A 1 187 ? 7.009 -13.725 -4.416 1.00 73.25 187 HIS A C 1
ATOM 1487 O O . HIS A 1 187 ? 6.834 -13.362 -3.252 1.00 73.25 187 HIS A O 1
ATOM 1493 N N . SER A 1 188 ? 8.044 -13.300 -5.147 1.00 75.94 188 SER A N 1
ATOM 1494 C CA . SER A 1 188 ? 9.078 -12.389 -4.642 1.00 75.94 188 SER A CA 1
ATOM 1495 C C . SER A 1 188 ? 8.501 -11.023 -4.258 1.00 75.94 188 SER A C 1
ATOM 1497 O O . SER A 1 188 ? 8.809 -10.490 -3.193 1.00 75.94 188 SER A O 1
ATOM 1499 N N . TRP A 1 189 ? 7.605 -10.483 -5.087 1.00 76.62 189 TRP A N 1
ATOM 1500 C CA . TRP A 1 189 ? 6.868 -9.255 -4.800 1.00 76.62 189 TRP A CA 1
ATOM 1501 C C . TRP A 1 189 ? 5.961 -9.393 -3.578 1.00 76.62 189 TRP A C 1
ATOM 1503 O O . TRP A 1 189 ? 5.926 -8.488 -2.748 1.00 76.62 189 TRP A O 1
ATOM 1513 N N . GLY A 1 190 ? 5.260 -10.522 -3.438 1.00 69.56 190 GLY A N 1
ATOM 1514 C CA . GLY A 1 190 ? 4.455 -10.858 -2.266 1.00 69.56 190 GLY A CA 1
ATOM 1515 C C . GLY A 1 190 ? 5.299 -10.854 -0.997 1.00 69.56 190 GLY A C 1
ATOM 1516 O O . GLY A 1 190 ? 4.984 -10.117 -0.070 1.00 69.56 190 GLY A O 1
ATOM 1517 N N . SER A 1 191 ? 6.435 -11.557 -1.003 1.00 68.81 191 SER A N 1
ATOM 1518 C CA . SER A 1 191 ? 7.368 -11.603 0.129 1.00 68.81 191 SER A CA 1
ATOM 1519 C C . SER A 1 191 ? 7.966 -10.232 0.464 1.00 68.81 191 SER A C 1
ATOM 1521 O O . SER A 1 191 ? 8.048 -9.860 1.630 1.00 68.81 191 SER A O 1
ATOM 1523 N N . GLU A 1 192 ? 8.351 -9.432 -0.533 1.00 65.88 192 GLU A N 1
ATOM 1524 C CA . GLU A 1 192 ? 8.891 -8.083 -0.321 1.00 65.88 192 GLU A CA 1
ATOM 1525 C C . GLU A 1 192 ? 7.810 -7.113 0.176 1.00 65.88 192 GLU A C 1
ATOM 1527 O O . GLU A 1 192 ? 8.049 -6.289 1.060 1.00 65.88 192 GLU A O 1
ATOM 1532 N N . LYS A 1 193 ? 6.585 -7.228 -0.344 1.00 63.16 193 LYS A N 1
ATOM 1533 C CA . LYS A 1 193 ? 5.429 -6.461 0.116 1.00 63.16 193 LYS A CA 1
ATOM 1534 C C . LYS A 1 193 ? 5.027 -6.861 1.527 1.00 63.16 193 LYS A C 1
ATOM 1536 O O . LYS A 1 193 ? 4.693 -5.963 2.291 1.00 63.16 193 LYS A O 1
ATOM 1541 N N . GLU A 1 194 ? 5.082 -8.140 1.878 1.00 56.34 194 GLU A N 1
ATOM 1542 C CA . GLU A 1 194 ? 4.870 -8.656 3.231 1.00 56.34 194 GLU A CA 1
ATOM 1543 C C . GLU A 1 194 ? 5.975 -8.187 4.170 1.00 56.34 194 GLU A C 1
ATOM 1545 O O . GLU A 1 194 ? 5.667 -7.637 5.212 1.00 56.34 194 GLU A O 1
ATOM 1550 N N . LYS A 1 195 ? 7.256 -8.266 3.793 1.00 56.12 195 LYS A N 1
ATOM 1551 C CA . LYS A 1 195 ? 8.368 -7.693 4.574 1.00 56.12 195 LYS A CA 1
ATOM 1552 C C . LYS A 1 195 ? 8.198 -6.193 4.774 1.00 56.12 195 LYS A C 1
ATOM 1554 O O . LYS A 1 195 ? 8.401 -5.685 5.876 1.00 56.12 195 LYS A O 1
ATOM 1559 N N . ARG A 1 196 ? 7.797 -5.461 3.733 1.00 52.03 196 ARG A N 1
ATOM 1560 C CA . ARG A 1 196 ? 7.478 -4.034 3.830 1.00 52.03 196 ARG A CA 1
ATOM 1561 C C . ARG A 1 196 ? 6.261 -3.801 4.701 1.00 52.03 196 ARG A C 1
ATOM 1563 O O . ARG A 1 196 ? 6.353 -2.917 5.533 1.00 52.03 196 ARG A O 1
ATOM 1570 N N . HIS A 1 197 ? 5.191 -4.583 4.578 1.00 45.06 197 HIS A N 1
ATOM 1571 C CA . HIS A 1 197 ? 4.012 -4.503 5.444 1.00 45.06 197 HIS A CA 1
ATOM 1572 C C . HIS A 1 197 ? 4.402 -4.809 6.880 1.00 45.06 197 HIS A C 1
ATOM 1574 O O . HIS A 1 197 ? 4.310 -3.915 7.690 1.00 45.06 197 HIS A O 1
ATOM 1580 N N . CYS A 1 198 ? 4.980 -5.962 7.193 1.00 37.56 198 CYS A N 1
ATOM 1581 C CA . CYS A 1 198 ? 5.485 -6.297 8.520 1.00 37.56 198 CYS A CA 1
ATOM 1582 C C . CYS A 1 198 ? 6.428 -5.220 9.075 1.00 37.56 198 CYS A C 1
ATOM 1584 O O . CYS A 1 198 ? 6.274 -4.832 10.224 1.00 37.56 198 CYS A O 1
ATOM 1586 N N . SER A 1 199 ? 7.354 -4.672 8.277 1.00 34.72 199 SER A N 1
ATOM 1587 C CA . SER A 1 199 ? 8.274 -3.608 8.719 1.00 34.72 199 SER A CA 1
ATOM 1588 C C . SER A 1 199 ? 7.628 -2.221 8.841 1.00 34.72 199 SER A C 1
ATOM 1590 O O . SER A 1 199 ? 8.055 -1.436 9.685 1.00 34.72 199 SER A O 1
ATOM 1592 N N . THR A 1 200 ? 6.602 -1.899 8.047 1.00 36.12 200 THR A N 1
ATOM 1593 C CA . THR A 1 200 ? 5.805 -0.670 8.205 1.00 36.12 200 THR A CA 1
ATOM 1594 C C . THR A 1 200 ? 4.825 -0.817 9.354 1.00 36.12 200 THR A C 1
ATOM 1596 O O . THR A 1 200 ? 4.792 0.062 10.196 1.00 36.12 200 THR A O 1
ATOM 1599 N N . THR A 1 201 ? 4.127 -1.938 9.489 1.00 36.38 201 THR A N 1
ATOM 1600 C CA . THR A 1 201 ? 3.346 -2.314 10.670 1.00 36.38 201 THR A CA 1
ATOM 1601 C C . THR A 1 201 ? 4.208 -2.269 11.934 1.00 36.38 201 THR A C 1
ATOM 1603 O O . THR A 1 201 ? 3.754 -1.713 12.919 1.00 36.38 201 THR A O 1
ATOM 1606 N N . LEU A 1 202 ? 5.473 -2.716 11.907 1.00 34.75 202 LEU A N 1
ATOM 1607 C CA . LEU A 1 202 ? 6.436 -2.555 13.015 1.00 34.75 202 LEU A CA 1
ATOM 1608 C C . LEU A 1 202 ? 6.868 -1.098 13.253 1.00 34.75 202 LEU A C 1
ATOM 1610 O O . LEU A 1 202 ? 7.093 -0.720 14.395 1.00 34.75 202 LEU A O 1
ATOM 1614 N N . LYS A 1 203 ? 6.994 -0.271 12.203 1.00 33.25 203 LYS A N 1
ATOM 1615 C CA . LYS A 1 203 ? 7.325 1.167 12.316 1.00 33.25 203 LYS A CA 1
ATOM 1616 C C . LYS A 1 203 ? 6.138 2.041 12.739 1.00 33.25 203 LYS A C 1
ATOM 1618 O O . LYS A 1 203 ? 6.357 3.116 13.283 1.00 33.25 203 LYS A O 1
ATOM 1623 N N . PHE A 1 204 ? 4.912 1.610 12.450 1.00 34.56 204 PHE A N 1
ATOM 1624 C CA . PHE A 1 204 ? 3.662 2.293 12.793 1.00 34.56 204 PHE A CA 1
ATOM 1625 C C . PHE A 1 204 ? 2.991 1.697 14.035 1.00 34.56 204 PHE A C 1
ATOM 1627 O O . PHE A 1 204 ? 2.048 2.294 14.545 1.00 34.56 204 PHE A O 1
ATOM 1634 N N . ALA A 1 205 ? 3.488 0.568 14.546 1.00 34.78 205 ALA A N 1
ATOM 1635 C CA . ALA A 1 205 ? 3.174 0.073 15.874 1.00 34.78 205 ALA A CA 1
ATOM 1636 C C . ALA A 1 205 ? 3.931 0.924 16.891 1.00 34.78 205 ALA A C 1
ATOM 1638 O O . ALA A 1 205 ? 5.115 0.719 17.156 1.00 34.78 205 ALA A O 1
ATOM 1639 N N . THR A 1 206 ? 3.240 1.902 17.467 1.00 38.19 206 THR A N 1
ATOM 1640 C CA . THR A 1 206 ? 3.770 2.577 18.652 1.00 38.19 206 THR A CA 1
ATOM 1641 C C . THR A 1 206 ? 3.452 1.691 19.848 1.00 38.19 206 THR A C 1
ATOM 1643 O O . THR A 1 206 ? 2.291 1.555 20.229 1.00 38.19 206 THR A O 1
ATOM 1646 N N . SER A 1 207 ? 4.464 1.047 20.429 1.00 37.91 207 SER A N 1
ATOM 1647 C CA . SER A 1 207 ? 4.312 0.402 21.731 1.00 37.91 207 SER A CA 1
ATOM 1648 C C . SER A 1 207 ? 4.370 1.477 22.813 1.00 37.91 207 SER A C 1
ATOM 1650 O O . SER A 1 207 ? 5.425 2.075 23.033 1.00 37.91 207 SER A O 1
ATOM 1652 N N . PHE A 1 208 ? 3.260 1.728 23.500 1.00 39.62 208 PHE A N 1
ATOM 1653 C CA . PHE A 1 208 ? 3.281 2.538 24.714 1.00 39.62 208 PHE A CA 1
ATOM 1654 C C . PHE A 1 208 ? 3.863 1.694 25.842 1.00 39.62 208 PHE A C 1
ATOM 1656 O O . PHE A 1 208 ? 3.239 0.735 26.290 1.00 39.62 208 PHE A O 1
ATOM 1663 N N . ASN A 1 209 ? 5.080 2.014 26.272 1.00 31.80 209 ASN A N 1
ATOM 1664 C CA . ASN A 1 209 ? 5.682 1.357 27.419 1.00 31.80 209 ASN A CA 1
ATOM 1665 C C . ASN A 1 209 ? 6.482 2.366 28.233 1.00 31.80 209 ASN A C 1
ATOM 1667 O O . ASN A 1 209 ? 7.592 2.719 27.849 1.00 31.80 209 ASN A O 1
ATOM 1671 N N . LEU A 1 210 ? 5.918 2.812 29.353 1.00 32.56 210 LEU A N 1
ATOM 1672 C CA . LEU A 1 210 ? 6.670 3.449 30.429 1.00 32.56 210 LEU A CA 1
ATOM 1673 C C . LEU A 1 210 ? 6.090 3.006 31.781 1.00 32.56 210 LEU A C 1
ATOM 1675 O O . LEU A 1 210 ? 5.524 3.811 32.507 1.00 32.56 210 LEU A O 1
ATOM 1679 N N . GLN A 1 211 ? 6.226 1.705 32.077 1.00 30.41 211 GLN A N 1
ATOM 1680 C CA . GLN A 1 211 ? 6.715 1.107 33.337 1.00 30.41 211 GLN A CA 1
ATOM 1681 C C . GLN A 1 211 ? 6.187 -0.329 33.524 1.00 30.41 211 GLN A C 1
ATOM 1683 O O . GLN A 1 211 ? 5.095 -0.686 33.086 1.00 30.41 211 GLN A O 1
ATOM 1688 N N . GLN A 1 212 ? 7.011 -1.180 34.149 1.00 32.41 212 GLN A N 1
ATOM 1689 C CA . GLN A 1 212 ? 6.706 -2.587 34.428 1.00 32.41 212 GLN A CA 1
ATOM 1690 C C . GLN A 1 212 ? 5.456 -2.702 35.314 1.00 32.41 212 GLN A C 1
ATOM 1692 O O . GLN A 1 212 ? 5.519 -2.446 36.512 1.00 32.41 212 GLN A O 1
ATOM 1697 N N . GLY A 1 213 ? 4.334 -3.111 34.717 1.00 38.16 213 GLY A N 1
ATOM 1698 C CA . GLY A 1 213 ? 3.090 -3.397 35.436 1.00 38.16 213 GLY A CA 1
ATOM 1699 C C . GLY A 1 213 ? 1.805 -3.167 34.637 1.00 38.16 213 GLY A C 1
ATOM 1700 O O . GLY A 1 213 ? 0.782 -3.752 34.984 1.00 38.16 213 GLY A O 1
ATOM 1701 N N . GLU A 1 214 ? 1.835 -2.385 33.554 1.00 40.00 214 GLU A N 1
ATOM 1702 C CA . GLU A 1 214 ? 0.614 -1.976 32.841 1.00 40.00 214 GLU A CA 1
ATOM 1703 C C . GLU A 1 214 ? 0.510 -2.531 31.409 1.00 40.00 214 GLU A C 1
ATOM 1705 O O . GLU A 1 214 ? 1.495 -2.679 30.682 1.00 40.00 214 GLU A O 1
ATOM 1710 N N . ARG A 1 215 ? -0.722 -2.896 31.023 1.00 43.72 215 ARG A N 1
ATOM 1711 C CA . ARG A 1 215 ? -1.078 -3.554 29.754 1.00 43.72 215 ARG A CA 1
ATOM 1712 C C . ARG A 1 215 ? -0.746 -2.658 28.554 1.00 43.72 215 ARG A C 1
ATOM 1714 O O . ARG A 1 215 ? -1.245 -1.545 28.445 1.00 43.72 215 ARG A O 1
ATOM 1721 N N . THR A 1 216 ? 0.045 -3.182 27.620 1.00 39.16 216 THR A N 1
ATOM 1722 C CA . THR A 1 216 ? 0.460 -2.496 26.386 1.00 39.16 216 THR A CA 1
ATOM 1723 C C . THR A 1 216 ? -0.702 -2.414 25.392 1.00 39.16 216 THR A C 1
ATOM 1725 O O . THR A 1 216 ? -1.203 -3.450 24.951 1.00 39.16 216 THR A O 1
ATOM 1728 N N . VAL A 1 217 ? -1.112 -1.204 25.008 1.00 41.59 217 VAL A N 1
ATOM 1729 C CA . VAL A 1 217 ? -2.019 -0.976 23.870 1.00 41.59 217 VAL A CA 1
ATOM 1730 C C . VAL A 1 217 ? -1.168 -0.819 22.612 1.00 41.59 217 VAL A C 1
ATOM 1732 O O . VAL A 1 217 ? -0.257 0.010 22.578 1.00 41.59 217 VAL A O 1
ATOM 1735 N N . LEU A 1 218 ? -1.442 -1.632 21.589 1.00 41.16 218 LEU A N 1
ATOM 1736 C CA . LEU A 1 218 ? -0.772 -1.551 20.293 1.00 41.16 218 LEU A CA 1
ATOM 1737 C C . LEU A 1 218 ? -1.667 -0.770 19.331 1.00 41.16 218 LEU A C 1
ATOM 1739 O O . LEU A 1 218 ? -2.706 -1.267 18.897 1.00 41.16 218 LEU A O 1
ATOM 1743 N N . LEU A 1 219 ? -1.266 0.463 19.023 1.00 42.88 219 LEU A N 1
ATOM 1744 C CA . LEU A 1 219 ? -1.890 1.257 17.969 1.00 42.88 219 LEU A CA 1
ATOM 1745 C C . LEU A 1 219 ? -1.289 0.812 16.633 1.00 42.88 219 LEU A C 1
ATOM 1747 O O . LEU A 1 219 ? -0.094 1.004 16.412 1.00 42.88 219 LEU A O 1
ATOM 1751 N N . ALA A 1 220 ? -2.093 0.209 15.760 1.00 41.47 220 ALA A N 1
ATOM 1752 C CA . ALA A 1 220 ? -1.685 -0.141 14.402 1.00 41.47 220 ALA A CA 1
ATOM 1753 C C . ALA A 1 220 ? -2.529 0.641 13.393 1.00 41.47 220 ALA A C 1
ATOM 1755 O O . ALA A 1 220 ? -3.757 0.607 13.447 1.00 41.47 220 ALA A O 1
ATOM 1756 N N . ASN A 1 221 ? -1.874 1.309 12.443 1.00 41.94 221 ASN A N 1
ATOM 1757 C CA . ASN A 1 221 ? -2.559 1.860 11.277 1.00 41.94 221 ASN A CA 1
ATOM 1758 C C . ASN A 1 221 ? -2.927 0.715 10.328 1.00 41.94 221 ASN A C 1
ATOM 1760 O O . ASN A 1 221 ? -2.039 -0.012 9.870 1.00 41.94 221 ASN A O 1
ATOM 1764 N N . LEU A 1 222 ? -4.204 0.586 9.962 1.00 40.78 222 LEU A N 1
ATOM 1765 C CA . LEU A 1 222 ? -4.553 -0.178 8.766 1.00 40.78 222 LEU A CA 1
ATOM 1766 C C . LEU A 1 222 ? -4.228 0.702 7.561 1.00 40.78 222 LEU A C 1
ATOM 1768 O O . LEU A 1 222 ? -4.894 1.698 7.285 1.00 40.78 222 LEU A O 1
ATOM 1772 N N . ILE A 1 223 ? -3.197 0.323 6.809 1.00 39.56 223 ILE A N 1
ATOM 1773 C CA . ILE A 1 223 ? -3.067 0.805 5.438 1.00 39.56 223 ILE A CA 1
ATOM 1774 C C . ILE A 1 223 ? -4.276 0.231 4.700 1.00 39.56 223 ILE A C 1
ATOM 1776 O O . ILE A 1 223 ? -4.277 -0.957 4.398 1.00 39.56 223 ILE A O 1
ATOM 1780 N N . THR A 1 224 ? -5.299 1.043 4.407 1.00 37.53 224 THR A N 1
ATOM 1781 C CA . THR A 1 224 ? -6.316 0.679 3.410 1.00 37.53 224 THR A CA 1
ATOM 1782 C C . THR A 1 224 ? -5.582 0.389 2.105 1.00 37.53 224 THR A C 1
ATOM 1784 O O . THR A 1 224 ? -5.017 1.311 1.502 1.00 37.53 224 THR A O 1
ATOM 1787 N N . PRO A 1 225 ? -5.514 -0.870 1.654 1.00 32.81 225 PRO A N 1
ATOM 1788 C CA . PRO A 1 225 ? -4.822 -1.165 0.421 1.00 32.81 225 PRO A CA 1
ATOM 1789 C C . PRO A 1 225 ? -5.654 -0.640 -0.747 1.00 32.81 225 PRO A C 1
ATOM 1791 O O . PRO A 1 225 ? -6.879 -0.713 -0.762 1.00 32.81 225 PRO A O 1
ATOM 1794 N N . LYS A 1 226 ? -4.972 -0.132 -1.779 1.00 35.44 226 LYS A N 1
ATOM 1795 C CA . LYS A 1 226 ? -5.591 0.326 -3.039 1.00 35.44 226 LYS A CA 1
ATOM 1796 C C . LYS A 1 226 ? -6.162 -0.817 -3.905 1.00 35.44 226 LYS A C 1
ATOM 1798 O O . LYS A 1 226 ? -6.450 -0.616 -5.079 1.00 35.44 226 LYS A O 1
ATOM 1803 N N . ILE A 1 227 ? -6.276 -2.022 -3.355 1.00 30.44 227 ILE A N 1
ATOM 1804 C CA . ILE A 1 227 ? -6.916 -3.206 -3.939 1.00 30.44 227 ILE A CA 1
ATOM 1805 C C . ILE A 1 227 ? -7.694 -3.854 -2.796 1.00 30.44 227 ILE A C 1
ATOM 1807 O O . ILE A 1 227 ? -7.227 -3.772 -1.663 1.00 30.44 227 ILE A O 1
ATOM 1811 N N . ALA A 1 228 ? -8.837 -4.481 -3.087 1.00 30.50 228 ALA A N 1
ATOM 1812 C CA . ALA A 1 228 ? -9.639 -5.223 -2.118 1.00 30.50 228 ALA A CA 1
ATOM 1813 C C . ALA A 1 228 ? -8.773 -6.238 -1.350 1.00 30.50 228 ALA A C 1
ATOM 1815 O O . ALA A 1 228 ? -8.550 -7.356 -1.808 1.00 30.50 228 ALA A O 1
ATOM 1816 N N . SER A 1 229 ? -8.245 -5.835 -0.195 1.00 36.66 229 SER A N 1
ATOM 1817 C CA . SER A 1 229 ? -7.840 -6.785 0.823 1.00 36.66 229 SER A CA 1
ATOM 1818 C C . SER A 1 229 ? -9.088 -7.167 1.586 1.00 36.66 229 SER A C 1
ATOM 1820 O O . SER A 1 229 ? -9.968 -6.335 1.828 1.00 36.66 229 SER A O 1
ATOM 1822 N N . LEU A 1 230 ? -9.129 -8.418 2.020 1.00 31.88 230 LEU A N 1
ATOM 1823 C CA . LEU A 1 230 ? -9.979 -8.774 3.139 1.00 31.88 230 LEU A CA 1
ATOM 1824 C C . LEU A 1 230 ? -9.649 -7.807 4.294 1.00 31.88 230 LEU A C 1
ATOM 1826 O O . LEU A 1 230 ? -8.464 -7.542 4.535 1.00 31.88 230 LEU A O 1
ATOM 1830 N N . PRO A 1 231 ? -10.653 -7.184 4.933 1.00 38.69 231 PRO A N 1
ATOM 1831 C CA . PRO A 1 231 ? -10.407 -6.426 6.147 1.00 38.69 231 PRO A CA 1
ATOM 1832 C C . PRO A 1 231 ? -9.761 -7.389 7.137 1.00 38.69 231 PRO A C 1
ATOM 1834 O O . PRO A 1 231 ? -10.338 -8.440 7.408 1.00 38.69 231 PRO A O 1
ATOM 1837 N N . ILE A 1 232 ? -8.562 -7.055 7.624 1.00 39.59 232 ILE A N 1
ATOM 1838 C CA . ILE A 1 232 ? -7.899 -7.861 8.649 1.00 39.59 232 ILE A CA 1
ATOM 1839 C C . ILE A 1 232 ? -8.851 -7.895 9.839 1.00 39.59 232 ILE A C 1
ATOM 1841 O O . ILE A 1 232 ? -9.147 -6.858 10.442 1.00 39.59 232 ILE A O 1
ATOM 1845 N N . LEU A 1 233 ? -9.394 -9.072 10.123 1.00 39.44 233 LEU A N 1
ATOM 1846 C CA . LEU A 1 233 ? -10.344 -9.237 11.209 1.00 39.44 233 LEU A CA 1
ATOM 1847 C C . LEU A 1 233 ? -9.574 -9.113 12.526 1.00 39.44 233 LEU A C 1
ATOM 1849 O O . LEU A 1 233 ? -8.431 -9.552 12.638 1.00 39.44 233 LEU A O 1
ATOM 1853 N N . THR A 1 234 ? -10.199 -8.553 13.562 1.00 38.25 234 THR A N 1
ATOM 1854 C CA . THR A 1 234 ? -9.583 -8.398 14.893 1.00 38.25 234 THR A CA 1
ATOM 1855 C C . THR A 1 234 ? -8.986 -9.713 15.427 1.00 38.25 234 THR A C 1
ATOM 1857 O O . THR A 1 234 ? -7.991 -9.682 16.145 1.00 38.25 234 THR A O 1
ATOM 1860 N N . GLY A 1 235 ? -9.540 -10.867 15.030 1.00 37.00 235 GLY A N 1
ATOM 1861 C CA . GLY A 1 235 ? -9.010 -12.196 15.363 1.00 37.00 235 GLY A CA 1
ATOM 1862 C C . GLY A 1 235 ? -7.694 -12.566 14.662 1.00 37.00 235 GLY A C 1
ATOM 1863 O O . GLY A 1 235 ? -6.880 -13.275 15.241 1.00 37.00 235 GLY A O 1
ATOM 1864 N N . GLU A 1 236 ? -7.426 -12.053 13.461 1.00 40.56 236 GLU A N 1
ATOM 1865 C CA . GLU A 1 236 ? -6.165 -12.295 12.740 1.00 40.56 236 GLU A CA 1
ATOM 1866 C C . GLU A 1 236 ? -5.007 -11.487 13.350 1.00 40.56 236 GLU A C 1
ATOM 1868 O O . GLU A 1 236 ? -3.875 -11.961 13.414 1.00 40.56 236 GLU A O 1
ATOM 1873 N N . LEU A 1 237 ? -5.297 -10.303 13.904 1.00 44.50 237 LEU A N 1
ATOM 1874 C CA . LEU A 1 237 ? -4.326 -9.510 14.672 1.00 44.50 237 LEU A CA 1
ATOM 1875 C C . LEU A 1 237 ? -3.929 -10.180 15.999 1.00 44.50 237 LEU A C 1
ATOM 1877 O O . LEU A 1 237 ?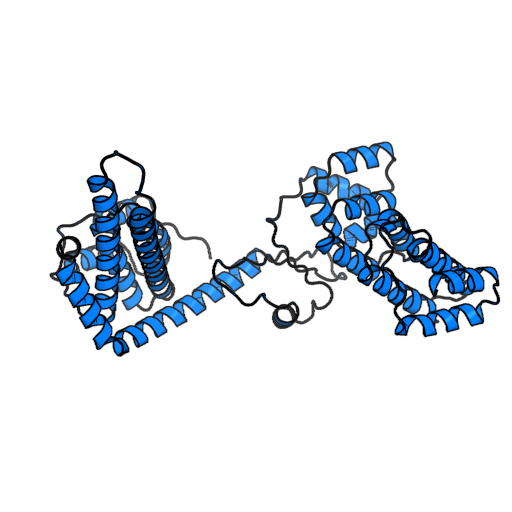 -2.797 -10.013 16.450 1.00 44.50 237 LEU A O 1
ATOM 1881 N N . GLN A 1 238 ? -4.813 -10.975 16.611 1.00 42.38 238 GLN A N 1
ATOM 1882 C CA . GLN A 1 238 ? -4.505 -11.720 17.842 1.00 42.38 238 GLN A CA 1
ATOM 1883 C C . GLN A 1 238 ? -3.465 -12.826 17.618 1.00 42.38 238 GLN A C 1
ATOM 1885 O O . GLN A 1 238 ? -2.698 -13.131 18.530 1.00 42.38 238 GLN A O 1
ATOM 1890 N N . LEU A 1 239 ? -3.406 -13.392 16.407 1.00 45.38 239 LEU A N 1
ATOM 1891 C CA . LEU A 1 239 ? -2.395 -14.386 16.026 1.00 45.38 239 LEU A CA 1
ATOM 1892 C C . LEU A 1 239 ? -1.000 -13.763 15.878 1.00 45.38 239 LEU A C 1
ATOM 1894 O O . LEU A 1 239 ? 0.000 -14.435 16.110 1.00 45.38 239 LEU A O 1
ATOM 1898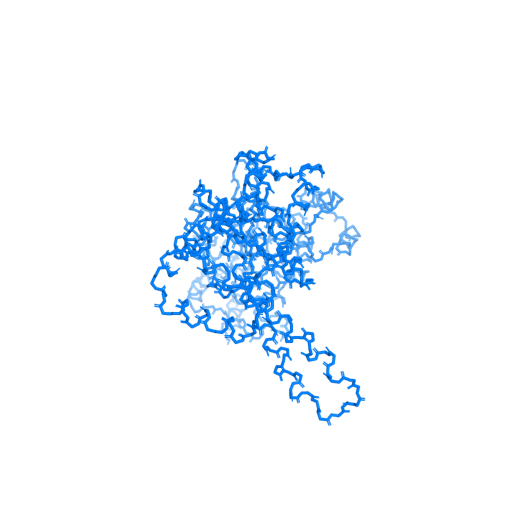 N N . LEU A 1 240 ? -0.934 -12.478 15.515 1.00 41.78 240 LEU A N 1
ATOM 1899 C CA . LEU A 1 240 ? 0.317 -11.736 15.337 1.00 41.78 240 LEU A CA 1
ATOM 1900 C C . LEU A 1 240 ? 0.870 -11.172 16.654 1.00 41.78 240 LEU A C 1
ATOM 1902 O O . LEU A 1 240 ? 2.078 -10.971 16.767 1.00 41.78 240 LEU A O 1
ATOM 1906 N N . PHE A 1 241 ? 0.009 -10.948 17.654 1.00 43.62 241 PHE A N 1
ATOM 1907 C CA . PHE A 1 241 ? 0.385 -10.401 18.964 1.00 43.62 241 PHE A CA 1
ATOM 1908 C C . PHE A 1 241 ? -0.136 -11.268 20.126 1.00 43.62 241 PHE A C 1
ATOM 1910 O O . PHE A 1 241 ? -0.974 -10.815 20.920 1.00 43.62 241 PHE A O 1
ATOM 1917 N N . PRO A 1 242 ? 0.343 -12.520 20.256 1.00 38.06 242 PRO A N 1
ATOM 1918 C CA . PRO A 1 242 ? -0.076 -13.405 21.335 1.00 38.06 242 PRO A CA 1
ATOM 1919 C C . PRO A 1 242 ? 0.286 -12.796 22.701 1.00 38.06 242 PRO A C 1
ATOM 1921 O O . PRO A 1 242 ? 1.436 -12.448 22.953 1.00 38.06 242 PRO A O 1
ATOM 1924 N N . GLY A 1 243 ? -0.712 -12.649 23.580 1.00 38.34 243 GLY A N 1
ATOM 1925 C CA . GLY A 1 243 ? -0.565 -12.079 24.931 1.00 38.34 243 GLY A CA 1
ATOM 1926 C C . GLY A 1 243 ? -1.087 -10.645 25.114 1.00 38.34 243 GLY A C 1
ATOM 1927 O O . GLY A 1 243 ? -1.290 -10.222 26.249 1.00 38.34 243 GLY A O 1
ATOM 1928 N N . HIS A 1 244 ? -1.390 -9.918 24.032 1.00 44.56 244 HIS A N 1
ATOM 1929 C CA . HIS A 1 244 ? -1.886 -8.527 24.070 1.00 44.56 244 HIS A CA 1
ATOM 1930 C C . HIS A 1 244 ? -3.404 -8.412 23.829 1.00 44.56 244 HIS A C 1
ATOM 1932 O O . HIS A 1 244 ? -3.915 -7.406 23.339 1.00 44.56 244 HIS A O 1
ATOM 1938 N N . THR A 1 245 ? -4.145 -9.464 24.180 1.00 40.75 245 THR A N 1
ATOM 1939 C CA . THR A 1 245 ? -5.524 -9.738 23.743 1.00 40.75 245 THR A CA 1
ATOM 1940 C C . THR A 1 245 ? -6.578 -8.716 24.157 1.00 40.75 245 THR A C 1
ATOM 1942 O O . THR A 1 245 ? -7.682 -8.753 23.621 1.00 40.75 245 THR A O 1
ATOM 1945 N N . SER A 1 246 ? -6.300 -7.820 25.100 1.00 42.16 246 SER A N 1
ATOM 1946 C CA . SER A 1 246 ? -7.373 -7.048 25.729 1.00 42.16 246 SER A CA 1
ATOM 1947 C C . SER A 1 246 ? -7.771 -5.744 25.038 1.00 42.16 246 SER A C 1
ATOM 1949 O O . SER A 1 246 ? -8.834 -5.261 25.394 1.00 42.16 246 SER A O 1
ATOM 1951 N N . MET A 1 247 ? -7.017 -5.176 24.082 1.00 49.84 247 MET A N 1
ATOM 1952 C CA . MET A 1 247 ? -7.371 -3.867 23.485 1.00 49.84 247 MET A CA 1
ATOM 1953 C C . MET A 1 247 ? -6.516 -3.530 22.243 1.00 49.84 247 MET A C 1
ATOM 1955 O O . MET A 1 247 ? -5.581 -2.737 22.303 1.00 49.84 247 MET A O 1
ATOM 1959 N N . LEU A 1 248 ? -6.827 -4.132 21.093 1.00 46.34 248 LEU A N 1
ATOM 1960 C CA . LEU A 1 248 ? -6.285 -3.707 19.794 1.00 46.34 248 LEU A CA 1
ATOM 1961 C C . LEU A 1 248 ? -7.249 -2.691 19.169 1.00 46.34 248 LEU A C 1
ATOM 1963 O O . LEU A 1 248 ? -8.357 -3.057 18.777 1.00 46.34 248 LEU A O 1
ATOM 1967 N N . PHE A 1 249 ? -6.835 -1.424 19.089 1.00 47.34 249 PHE A N 1
ATOM 1968 C CA . PHE A 1 249 ? -7.550 -0.382 18.348 1.00 47.34 249 PHE A CA 1
ATOM 1969 C C . PHE A 1 249 ? -6.841 -0.134 17.020 1.00 47.34 249 PHE A C 1
ATOM 1971 O O . PHE A 1 249 ? -5.628 0.077 16.981 1.00 47.34 249 PHE A O 1
ATOM 1978 N N . VAL A 1 250 ? -7.609 -0.162 15.934 1.00 47.81 250 VAL A N 1
ATOM 1979 C CA . VAL A 1 250 ? -7.094 0.076 14.590 1.00 47.81 250 VAL A CA 1
ATOM 1980 C C . VAL A 1 250 ? -7.580 1.432 14.101 1.00 47.81 250 VAL A C 1
ATOM 1982 O O . VAL A 1 250 ? -8.783 1.650 13.955 1.00 47.81 250 VAL A O 1
ATOM 1985 N N . GLU A 1 251 ? -6.639 2.345 13.867 1.00 45.12 251 GLU A N 1
ATOM 1986 C CA . GLU A 1 251 ? -6.925 3.712 13.442 1.00 45.12 251 GLU A CA 1
ATOM 1987 C C . GLU A 1 251 ? -6.742 3.863 11.920 1.00 45.12 251 GLU A C 1
ATOM 1989 O O . GLU A 1 251 ? -5.748 3.413 11.350 1.00 45.12 251 GLU A O 1
ATOM 1994 N N . ASN A 1 252 ? -7.713 4.504 11.258 1.00 41.62 252 ASN A N 1
ATOM 1995 C CA . ASN A 1 252 ? -7.657 4.840 9.825 1.00 41.62 252 ASN A CA 1
ATOM 1996 C C . ASN A 1 252 ? -7.245 6.309 9.569 1.00 41.62 252 ASN A C 1
ATOM 1998 O O . ASN A 1 252 ? -7.164 6.735 8.418 1.00 41.62 252 ASN A O 1
ATOM 2002 N N . SER A 1 253 ? -7.021 7.102 10.622 1.00 42.62 253 SER A N 1
ATOM 2003 C CA . SER A 1 253 ? -6.530 8.486 10.559 1.00 42.62 253 SER A CA 1
ATOM 2004 C C . SER A 1 253 ? -5.015 8.564 10.768 1.00 42.62 253 SER A C 1
ATOM 2006 O O . SER A 1 253 ? -4.438 7.792 11.525 1.00 42.62 253 SER A O 1
ATOM 2008 N N . MET A 1 254 ? -4.359 9.516 10.093 1.00 34.97 254 MET A N 1
ATOM 2009 C CA . MET A 1 254 ? -2.931 9.801 10.288 1.00 34.97 254 MET A CA 1
ATOM 2010 C C . MET A 1 254 ? -2.678 10.262 11.734 1.00 34.97 254 MET A C 1
ATOM 2012 O O . MET A 1 254 ? -3.421 11.125 12.209 1.00 34.97 254 MET A O 1
ATOM 2016 N N . PRO A 1 255 ? -1.635 9.770 12.428 1.00 41.59 255 PRO A N 1
ATOM 2017 C CA . PRO A 1 255 ? -1.302 10.269 13.753 1.00 41.59 255 PRO A CA 1
ATOM 2018 C C . PRO A 1 255 ? -0.805 11.712 13.649 1.00 41.59 255 PRO A C 1
ATOM 2020 O O . PRO A 1 255 ? 0.092 12.035 12.868 1.00 41.59 255 PRO A O 1
ATOM 2023 N N . GLY A 1 256 ? -1.413 12.582 14.443 1.00 42.50 256 GLY A N 1
ATOM 2024 C CA . GLY A 1 256 ? -0.960 13.947 14.658 1.00 42.50 256 GLY A CA 1
ATOM 2025 C C . GLY A 1 256 ? 0.079 13.937 15.763 1.00 42.50 256 GLY A C 1
ATOM 2026 O O . GLY A 1 256 ? 0.006 13.138 16.698 1.00 42.50 256 GLY A O 1
ATOM 2027 N N . VAL A 1 257 ? 1.068 14.816 15.663 1.00 47.31 257 VAL A N 1
ATOM 2028 C CA . VAL A 1 257 ? 2.007 15.034 16.760 1.00 47.31 257 VAL A CA 1
ATOM 2029 C C . VAL A 1 257 ? 1.250 15.773 17.860 1.00 47.31 257 VAL A C 1
ATOM 2031 O O . VAL A 1 257 ? 0.882 16.929 17.670 1.00 47.31 257 VAL A O 1
ATOM 2034 N N . VAL A 1 258 ? 1.009 15.119 19.001 1.00 53.66 258 VAL A N 1
ATOM 2035 C CA . VAL A 1 258 ? 0.504 15.813 20.196 1.00 53.66 258 VAL A CA 1
ATOM 2036 C C . VAL A 1 258 ? 1.538 16.855 20.595 1.00 53.66 258 VAL A C 1
ATOM 2038 O O . VAL A 1 258 ? 2.706 16.507 20.815 1.00 53.66 258 VAL A O 1
ATOM 2041 N N . SER A 1 259 ? 1.117 18.118 20.660 1.00 56.50 259 SER A N 1
ATOM 2042 C CA . SER A 1 259 ? 2.025 19.218 20.963 1.00 56.50 259 SER A CA 1
ATOM 2043 C C . SER A 1 259 ? 2.672 19.021 22.341 1.00 56.50 259 SER A C 1
ATOM 2045 O O . SER A 1 259 ? 2.085 18.433 23.253 1.00 56.50 259 SER A O 1
ATOM 2047 N N . GLU A 1 260 ? 3.905 19.496 22.510 1.00 60.16 260 GLU A N 1
ATOM 2048 C CA . GLU A 1 260 ? 4.623 19.368 23.785 1.00 60.16 260 GLU A CA 1
ATOM 2049 C C . GLU A 1 260 ? 3.895 20.093 24.933 1.00 60.16 260 GLU A C 1
ATOM 2051 O O . GLU A 1 260 ? 3.950 19.654 26.082 1.00 60.16 260 GLU A O 1
ATOM 2056 N N . ASN A 1 261 ? 3.149 21.155 24.612 1.00 61.72 261 ASN A N 1
ATOM 2057 C CA . ASN A 1 261 ? 2.314 21.882 25.566 1.00 61.72 261 ASN A CA 1
ATOM 2058 C C . ASN A 1 261 ? 1.122 21.034 26.017 1.00 61.72 261 ASN A C 1
ATOM 2060 O O . ASN A 1 261 ? 0.924 20.866 27.218 1.00 61.72 261 ASN A O 1
ATOM 2064 N N . THR A 1 262 ? 0.418 20.402 25.072 1.00 63.41 262 THR A N 1
ATOM 2065 C CA . THR A 1 262 ? -0.697 19.492 25.366 1.00 63.41 262 THR A CA 1
ATOM 2066 C C . THR A 1 262 ? -0.226 18.343 26.264 1.00 63.41 262 THR A C 1
ATOM 2068 O O . THR A 1 262 ? -0.903 17.989 27.221 1.00 63.41 262 THR A O 1
ATOM 2071 N N . LYS A 1 263 ? 0.979 17.795 26.041 1.00 63.56 263 LYS A N 1
ATOM 2072 C CA . LYS A 1 263 ? 1.555 16.755 26.918 1.00 63.56 263 LYS A CA 1
ATOM 2073 C C . LYS A 1 263 ? 1.784 17.239 28.353 1.00 63.56 263 LYS A C 1
ATOM 2075 O O . LYS A 1 263 ? 1.403 16.541 29.289 1.00 63.56 263 LYS A O 1
ATOM 2080 N N . LYS A 1 264 ? 2.373 18.425 28.537 1.00 67.06 264 LYS A N 1
ATOM 2081 C CA . LYS A 1 264 ? 2.616 19.003 29.874 1.00 67.06 264 LYS A CA 1
ATOM 2082 C C . LYS A 1 264 ? 1.311 19.295 30.614 1.00 67.06 264 LYS A C 1
ATOM 2084 O O . LYS A 1 264 ? 1.211 19.028 31.809 1.00 67.06 264 LYS A O 1
ATOM 2089 N N . GLU A 1 265 ? 0.307 19.798 29.904 1.00 68.00 265 GLU A N 1
ATOM 2090 C CA . GLU A 1 265 ? -1.025 20.050 30.457 1.00 68.00 265 GLU A CA 1
ATOM 2091 C C . GLU A 1 265 ? -1.731 18.739 30.842 1.00 68.00 265 GLU A C 1
ATOM 2093 O O . GLU A 1 265 ? -2.317 18.648 31.919 1.00 68.00 265 GLU A O 1
ATOM 2098 N N . LEU A 1 266 ? -1.589 17.681 30.039 1.00 67.62 266 LEU A N 1
ATOM 2099 C CA . LEU A 1 266 ? -2.132 16.353 30.341 1.00 67.62 266 LEU A CA 1
ATOM 2100 C C . LEU A 1 266 ? -1.509 15.707 31.576 1.00 67.62 266 LEU A C 1
ATOM 2102 O O . LEU A 1 266 ? -2.220 15.138 32.404 1.00 67.62 266 LEU A O 1
ATOM 2106 N N . GLU A 1 267 ? -0.195 15.828 31.740 1.00 68.31 267 GLU A N 1
ATOM 2107 C CA . GLU A 1 267 ? 0.479 15.350 32.945 1.00 68.31 267 GLU A CA 1
ATOM 2108 C C . GLU A 1 267 ? 0.027 16.105 34.203 1.00 68.31 267 GLU A C 1
ATOM 2110 O O . GLU A 1 267 ? -0.020 15.517 35.285 1.00 68.31 267 GLU A O 1
ATOM 2115 N N . ALA A 1 268 ? -0.327 17.389 34.083 1.00 68.31 268 ALA A N 1
ATOM 2116 C CA . ALA A 1 268 ? -0.871 18.169 35.193 1.00 68.31 268 ALA A CA 1
ATOM 2117 C C . ALA A 1 268 ? -2.296 17.717 35.571 1.00 68.31 268 ALA A C 1
ATOM 2119 O O . ALA A 1 268 ? -2.598 17.572 36.761 1.00 68.31 268 ALA A O 1
ATOM 2120 N N . LEU A 1 269 ? -3.140 17.419 34.574 1.00 69.12 269 LEU A N 1
ATOM 2121 C CA . LEU A 1 269 ? -4.508 16.907 34.757 1.00 69.12 269 LEU A CA 1
ATOM 2122 C C . LEU A 1 269 ? -4.554 15.533 35.426 1.00 69.12 269 LEU A C 1
ATOM 2124 O O . LEU A 1 269 ? -5.448 15.267 36.228 1.00 69.12 269 LEU A O 1
ATOM 2128 N N . ALA A 1 270 ? -3.596 14.666 35.099 1.00 67.81 270 ALA A N 1
ATOM 2129 C CA . ALA A 1 270 ? -3.481 13.333 35.683 1.00 67.81 270 ALA A CA 1
ATOM 2130 C C . ALA A 1 270 ? -3.045 13.374 37.159 1.00 67.81 270 ALA A C 1
ATOM 2132 O O . ALA A 1 270 ? -3.389 12.502 37.954 1.00 67.81 270 ALA A O 1
ATOM 2133 N N . LYS A 1 271 ? -2.282 14.403 37.551 1.00 75.69 271 LYS A N 1
ATOM 2134 C CA . LYS A 1 271 ? -1.682 14.502 38.890 1.00 75.69 271 LYS A CA 1
ATOM 2135 C C . LYS A 1 271 ? -2.523 15.317 39.870 1.00 75.69 271 LYS A C 1
ATOM 2137 O O . LYS A 1 271 ? -2.506 15.028 41.067 1.00 75.69 271 LYS A O 1
ATOM 2142 N N . THR A 1 272 ? -3.250 16.329 39.396 1.00 74.94 272 THR A N 1
ATOM 2143 C CA . THR A 1 272 ? -3.916 17.319 40.259 1.00 74.94 272 THR A CA 1
ATOM 2144 C C . THR A 1 272 ? -5.287 17.742 39.739 1.00 74.94 272 THR A C 1
ATOM 2146 O O . THR A 1 272 ? -5.534 17.763 38.535 1.00 74.94 272 THR A O 1
ATOM 2149 N N . SER A 1 273 ? -6.191 18.098 40.658 1.00 77.06 273 SER A N 1
ATOM 2150 C CA . SER A 1 273 ? -7.458 18.735 40.287 1.00 77.06 273 SER A CA 1
ATOM 2151 C C . SER A 1 273 ? -7.197 20.182 39.874 1.00 77.06 273 SER A C 1
ATOM 2153 O O . SER A 1 273 ? -6.481 20.901 40.574 1.00 77.06 273 SER A O 1
ATOM 2155 N N . ILE A 1 274 ? -7.754 20.596 38.738 1.00 75.69 274 ILE A N 1
ATOM 2156 C CA . ILE A 1 274 ? -7.556 21.940 38.181 1.00 75.69 274 ILE A CA 1
ATOM 2157 C C . ILE A 1 274 ? -8.824 22.795 38.284 1.00 75.69 274 ILE A C 1
ATOM 2159 O O . ILE A 1 274 ? -9.937 22.275 38.392 1.00 75.69 274 ILE A O 1
ATOM 2163 N N . SER A 1 275 ? -8.664 24.121 38.241 1.00 79.62 275 SER A N 1
ATOM 2164 C CA . SER A 1 275 ? -9.784 25.062 38.349 1.00 79.62 275 SER A CA 1
ATOM 2165 C C . SER A 1 275 ? -10.715 24.981 37.131 1.00 79.62 275 SER A C 1
ATOM 2167 O O . SER A 1 275 ? -10.260 24.718 36.021 1.00 79.62 275 SER A O 1
ATOM 2169 N N . LYS A 1 276 ? -12.018 25.262 37.300 1.00 79.06 276 LYS A N 1
ATOM 2170 C CA . LYS A 1 276 ? -12.991 25.253 36.184 1.00 79.06 276 LYS A CA 1
ATOM 2171 C C . LYS A 1 276 ? -12.576 26.155 35.011 1.00 79.06 276 LYS A C 1
ATOM 2173 O O . LYS A 1 276 ? -12.728 25.768 33.864 1.00 79.06 276 LYS A O 1
ATOM 2178 N N . SER A 1 277 ? -11.999 27.322 35.304 1.00 79.06 277 SER A N 1
ATOM 2179 C CA . SER A 1 277 ? -11.502 28.259 34.284 1.00 79.06 277 SER A CA 1
ATOM 2180 C C . SER A 1 277 ? -10.392 27.644 33.426 1.00 79.06 277 SER A C 1
ATOM 2182 O O . SER A 1 277 ? -10.352 27.844 32.213 1.00 79.06 277 SER A O 1
ATOM 2184 N N . ASP A 1 278 ? -9.509 26.859 34.046 1.00 77.06 278 ASP A N 1
ATOM 2185 C CA . ASP A 1 278 ? -8.422 26.180 33.340 1.00 77.06 278 ASP A CA 1
ATOM 2186 C C . ASP A 1 278 ? -8.929 24.937 32.595 1.00 77.06 278 ASP A C 1
ATOM 2188 O O . ASP A 1 278 ? -8.448 24.651 31.499 1.00 77.06 278 ASP A O 1
ATOM 2192 N N . GLN A 1 279 ? -9.949 24.252 33.134 1.00 78.75 279 GLN A N 1
ATOM 2193 C CA . GLN A 1 279 ? -10.643 23.155 32.443 1.00 78.75 279 GLN A CA 1
ATOM 2194 C C . GLN A 1 279 ? -11.250 23.648 31.124 1.00 78.75 279 GLN A C 1
ATOM 2196 O O . GLN A 1 279 ? -11.012 23.048 30.078 1.00 78.75 279 GLN A O 1
ATOM 2201 N N . ASP A 1 280 ? -11.977 24.767 31.154 1.00 80.12 280 ASP A N 1
ATOM 2202 C CA . ASP A 1 280 ? -12.650 25.312 29.972 1.00 80.12 280 ASP A CA 1
ATOM 2203 C C . ASP A 1 280 ? -11.652 25.771 28.900 1.00 80.12 280 ASP A C 1
ATOM 2205 O O . ASP A 1 280 ? -11.842 25.494 27.714 1.00 80.12 280 ASP A O 1
ATOM 2209 N N . LYS A 1 281 ? -10.551 26.424 29.299 1.00 79.69 281 LYS A N 1
ATOM 2210 C CA . LYS A 1 281 ? -9.488 26.847 28.369 1.00 79.69 281 LYS A CA 1
ATOM 2211 C C . LYS A 1 281 ? -8.822 25.664 27.675 1.00 79.69 281 LYS A C 1
ATOM 2213 O O . LYS A 1 281 ? -8.627 25.704 26.463 1.00 79.69 281 LYS A O 1
ATOM 2218 N N . LEU A 1 282 ? -8.509 24.616 28.434 1.00 76.69 282 LEU A N 1
ATOM 2219 C CA . LEU A 1 282 ? -7.916 23.391 27.907 1.00 76.69 282 LEU A CA 1
ATOM 2220 C C . LEU A 1 282 ? -8.871 22.685 26.936 1.00 76.69 282 LEU A C 1
ATOM 2222 O O . LEU A 1 282 ? -8.487 22.286 25.841 1.00 76.69 282 LEU A O 1
ATOM 2226 N N . LEU A 1 283 ? -10.143 22.547 27.306 1.00 81.25 283 LEU A N 1
ATOM 2227 C CA . LEU A 1 283 ? -11.128 21.909 26.436 1.00 81.25 283 LEU A CA 1
ATOM 2228 C C . LEU A 1 283 ? -11.360 22.712 25.149 1.00 81.25 283 LEU A C 1
ATOM 2230 O O . LEU A 1 283 ? -11.650 22.118 24.111 1.00 81.25 283 LEU A O 1
ATOM 2234 N N . GLN A 1 284 ? -11.208 24.037 25.176 1.00 80.94 284 GLN A N 1
ATOM 2235 C CA . GLN A 1 284 ? -11.279 24.872 23.974 1.00 80.94 284 GLN A CA 1
ATOM 2236 C C . GLN A 1 284 ? -10.056 24.721 23.062 1.00 80.94 284 GLN A C 1
ATOM 2238 O O . GLN A 1 284 ? -10.224 24.728 21.843 1.00 80.94 284 GLN A O 1
ATOM 2243 N N . SER A 1 285 ? -8.850 24.565 23.617 1.00 78.12 285 SER A N 1
ATOM 2244 C CA . SER A 1 285 ? -7.625 24.378 22.827 1.00 78.12 285 SER A CA 1
ATOM 2245 C C . SER A 1 285 ? -7.473 22.956 22.282 1.00 78.12 285 SER A C 1
ATOM 2247 O O . SER A 1 285 ? -6.811 22.766 21.262 1.00 78.12 285 SER A O 1
ATOM 2249 N N . LEU A 1 286 ? -8.104 21.968 22.925 1.00 79.19 286 LEU A N 1
ATOM 2250 C CA . LEU A 1 286 ? -7.965 20.561 22.572 1.00 79.19 286 LEU A CA 1
ATOM 2251 C C . LEU A 1 286 ? -8.629 20.231 21.231 1.00 79.19 286 LEU A C 1
ATOM 2253 O O . LEU A 1 286 ? -9.864 20.250 21.100 1.00 79.19 286 LEU A O 1
ATOM 2257 N N . THR A 1 287 ? -7.803 19.854 20.255 1.00 79.12 287 THR A N 1
ATOM 2258 C CA . THR A 1 287 ? -8.276 19.347 18.964 1.00 79.12 287 THR A CA 1
ATOM 2259 C C . THR A 1 287 ? -8.914 17.965 19.116 1.00 79.12 287 THR A C 1
ATOM 2261 O O . THR A 1 287 ? -8.599 17.204 20.031 1.00 79.12 287 THR A O 1
ATOM 2264 N N . GLU A 1 288 ? -9.802 17.593 18.191 1.00 76.00 288 GLU A N 1
ATOM 2265 C CA . GLU A 1 288 ? -10.395 16.247 18.162 1.00 76.00 288 GLU A CA 1
ATOM 2266 C C . GLU A 1 288 ? -9.319 15.148 18.097 1.00 76.00 288 GLU A C 1
ATOM 2268 O O . GLU A 1 288 ? -9.440 14.106 18.737 1.00 76.00 288 GLU A O 1
ATOM 2273 N N . GLN A 1 289 ? -8.237 15.388 17.357 1.00 69.12 289 GLN A N 1
ATOM 2274 C CA . GLN A 1 289 ? -7.144 14.433 17.207 1.00 69.12 289 GLN A CA 1
ATOM 2275 C C . GLN A 1 289 ? -6.373 14.219 18.516 1.00 69.12 289 GLN A C 1
ATOM 2277 O O . GLN A 1 289 ? -6.047 13.085 18.864 1.00 69.12 289 GLN A O 1
ATOM 2282 N N . GLU A 1 290 ? -6.123 15.288 19.271 1.00 72.69 290 GLU A N 1
ATOM 2283 C CA . GLU A 1 290 ? -5.506 15.192 20.594 1.00 72.69 290 GLU A CA 1
ATOM 2284 C C . GLU A 1 290 ? -6.452 14.534 21.602 1.00 72.69 290 GLU A C 1
ATOM 2286 O O . GLU A 1 290 ? -6.021 13.653 22.343 1.00 72.69 290 GLU A O 1
ATOM 2291 N N . ALA A 1 291 ? -7.748 14.871 21.578 1.00 77.44 291 ALA A N 1
ATOM 2292 C CA . ALA A 1 291 ? -8.765 14.225 22.410 1.00 77.44 291 ALA A CA 1
ATOM 2293 C C . ALA A 1 291 ? -8.815 12.706 22.182 1.00 77.44 291 ALA A C 1
ATOM 2295 O O . ALA A 1 291 ? -8.827 11.933 23.141 1.00 77.44 291 ALA A O 1
ATOM 2296 N N . ARG A 1 292 ? -8.757 12.263 20.918 1.00 72.69 292 ARG A N 1
ATOM 2297 C CA . ARG A 1 292 ? -8.671 10.836 20.565 1.00 72.69 292 ARG A CA 1
ATOM 2298 C C . ARG A 1 292 ? -7.411 10.188 21.123 1.00 72.69 292 ARG A C 1
ATOM 2300 O O . ARG A 1 292 ? -7.497 9.101 21.687 1.00 72.69 292 ARG A O 1
ATOM 2307 N N . HIS A 1 293 ? -6.260 10.846 21.001 1.00 69.38 293 HIS A N 1
ATOM 2308 C CA . HIS A 1 293 ? -5.004 10.311 21.522 1.00 69.38 293 HIS A CA 1
ATOM 2309 C C . HIS A 1 293 ? -5.049 10.115 23.043 1.00 69.38 293 HIS A C 1
ATOM 2311 O O . HIS A 1 293 ? -4.606 9.087 23.550 1.00 69.38 293 HIS A O 1
ATOM 2317 N N . ILE A 1 294 ? -5.633 11.074 23.764 1.00 73.38 294 ILE A N 1
ATOM 2318 C CA . ILE A 1 294 ? -5.812 10.992 25.217 1.00 73.38 294 ILE A CA 1
ATOM 2319 C C . ILE A 1 294 ? -6.760 9.850 25.577 1.00 73.38 294 ILE A C 1
ATOM 2321 O O . ILE A 1 294 ? -6.439 9.036 26.437 1.00 73.38 294 ILE A O 1
ATOM 2325 N N . ALA A 1 295 ? -7.898 9.750 24.889 1.00 74.00 295 ALA A N 1
ATOM 2326 C CA . ALA A 1 295 ? -8.902 8.725 25.150 1.00 74.00 295 ALA A CA 1
ATOM 2327 C C . ALA A 1 295 ? -8.409 7.294 24.872 1.00 74.00 295 ALA A C 1
ATOM 2329 O O . ALA A 1 295 ? -8.915 6.337 25.458 1.00 74.00 295 ALA A O 1
ATOM 2330 N N . LEU A 1 296 ? -7.436 7.124 23.977 1.00 70.62 296 LEU A N 1
ATOM 2331 C CA . LEU A 1 296 ? -6.822 5.826 23.688 1.00 70.62 296 LEU A CA 1
ATOM 2332 C C . LEU A 1 296 ? -5.738 5.435 24.704 1.00 70.62 296 LEU A C 1
ATOM 2334 O O . LEU A 1 296 ? -5.414 4.254 24.825 1.00 70.62 296 LEU A O 1
ATOM 2338 N N . ASN A 1 297 ? -5.200 6.394 25.461 1.00 70.44 297 ASN A N 1
ATOM 2339 C CA . ASN A 1 297 ? -4.266 6.122 26.545 1.00 70.44 297 ASN A CA 1
ATOM 2340 C C . ASN A 1 297 ? -5.044 5.778 27.823 1.00 70.44 297 ASN A C 1
ATOM 2342 O O . ASN A 1 297 ? -5.473 6.658 28.563 1.00 70.44 297 ASN A O 1
ATOM 2346 N N . THR A 1 298 ? -5.235 4.483 28.078 1.00 70.44 298 THR A N 1
ATOM 2347 C CA . THR A 1 298 ? -6.076 4.000 29.182 1.00 70.44 298 THR A CA 1
ATOM 2348 C C . THR A 1 298 ? -5.614 4.471 30.557 1.00 70.44 298 THR A C 1
ATOM 2350 O O . THR A 1 298 ? -6.467 4.836 31.360 1.00 70.44 298 THR A O 1
ATOM 2353 N N . SER A 1 299 ? -4.308 4.475 30.845 1.00 68.62 299 SER A N 1
ATOM 2354 C CA . SER A 1 299 ? -3.802 4.913 32.154 1.00 68.62 299 SER A CA 1
ATOM 2355 C C . SER A 1 299 ? -4.020 6.408 32.344 1.00 68.62 299 SER A C 1
ATOM 2357 O O . SER A 1 299 ? -4.623 6.810 33.332 1.00 68.62 299 SER A O 1
ATOM 2359 N N . LEU A 1 300 ? -3.676 7.217 31.339 1.00 74.62 300 LEU A N 1
ATOM 2360 C CA . LEU A 1 300 ? -3.922 8.657 31.369 1.00 74.62 300 LEU A CA 1
ATOM 2361 C C . LEU A 1 300 ? -5.418 8.979 31.492 1.00 74.62 300 LEU A C 1
ATOM 2363 O O . LEU A 1 300 ? -5.804 9.841 32.275 1.00 74.62 300 LEU A O 1
ATOM 2367 N N . LEU A 1 301 ? -6.273 8.274 30.748 1.00 79.62 301 LEU A N 1
ATOM 2368 C CA . LEU A 1 301 ? -7.721 8.440 30.829 1.00 79.62 301 LEU A CA 1
ATOM 2369 C C . LEU A 1 301 ? -8.254 8.066 32.221 1.00 79.62 301 LEU A C 1
ATOM 2371 O O . LEU A 1 301 ? -9.111 8.773 32.750 1.00 79.62 301 LEU A O 1
ATOM 2375 N N . CYS A 1 302 ? -7.733 6.992 32.824 1.00 79.50 302 CYS A N 1
ATOM 2376 C CA . CYS A 1 302 ? -8.058 6.583 34.191 1.00 79.50 302 CYS A CA 1
ATOM 2377 C C . CYS A 1 302 ? -7.601 7.629 35.218 1.00 79.50 302 CYS A C 1
ATOM 2379 O O . CYS A 1 302 ? -8.383 7.995 36.092 1.00 79.50 302 CYS A O 1
ATOM 2381 N N . ASP A 1 303 ? -6.386 8.158 35.088 1.00 80.56 303 ASP A N 1
ATOM 2382 C CA . ASP A 1 303 ? -5.847 9.180 35.988 1.00 80.56 303 ASP A CA 1
ATOM 2383 C C . ASP A 1 303 ? -6.648 10.488 35.901 1.00 80.56 303 ASP A C 1
ATOM 2385 O O . ASP A 1 303 ? -6.993 11.092 36.920 1.00 80.56 303 ASP A O 1
ATOM 2389 N N . ILE A 1 304 ? -7.018 10.906 34.684 1.00 83.69 304 ILE A N 1
ATOM 2390 C CA . ILE A 1 304 ? -7.886 12.071 34.473 1.00 83.69 304 ILE A CA 1
ATOM 2391 C C . ILE A 1 304 ? -9.285 11.794 35.032 1.00 83.69 304 ILE A C 1
ATOM 2393 O O . ILE A 1 304 ? -9.848 12.675 35.674 1.00 83.69 304 ILE A O 1
ATOM 2397 N N . ALA A 1 305 ? -9.850 10.596 34.846 1.00 85.31 305 ALA A N 1
ATOM 2398 C CA . ALA A 1 305 ? -11.140 10.236 35.441 1.00 85.31 305 ALA A CA 1
ATOM 2399 C C . ALA A 1 305 ? -11.101 10.312 36.977 1.00 85.31 305 ALA A C 1
ATOM 2401 O O . ALA A 1 305 ? -12.045 10.805 37.589 1.00 85.31 305 ALA A O 1
ATOM 2402 N N . GLU A 1 306 ? -9.995 9.886 37.592 1.00 83.44 306 GLU A N 1
ATOM 2403 C CA . GLU A 1 306 ? -9.806 9.872 39.044 1.00 83.44 306 GLU A CA 1
ATOM 2404 C C . GLU A 1 306 ? -9.683 11.283 39.645 1.00 83.44 306 GLU A C 1
ATOM 2406 O O . GLU A 1 306 ? -10.124 11.523 40.769 1.00 83.44 306 GLU A O 1
ATOM 2411 N N . LYS A 1 307 ? -9.066 12.231 38.925 1.00 84.25 307 LYS A N 1
ATOM 2412 C CA . LYS A 1 307 ? -8.820 13.599 39.429 1.00 84.25 307 LYS A CA 1
ATOM 2413 C C . LYS A 1 307 ? -9.803 14.647 38.914 1.00 84.25 307 LYS A C 1
ATOM 2415 O O . LYS A 1 307 ? -10.074 15.622 39.614 1.00 84.25 307 LYS A O 1
ATOM 2420 N N . ASN A 1 308 ? -10.296 14.477 37.691 1.00 85.19 308 ASN A N 1
ATOM 2421 C CA . ASN A 1 308 ? -11.058 15.464 36.927 1.00 85.19 308 ASN A CA 1
ATOM 2422 C C . ASN A 1 308 ? -12.116 14.773 36.021 1.00 85.19 308 ASN A C 1
ATOM 2424 O O . ASN A 1 308 ? -12.015 14.836 34.790 1.00 85.19 308 ASN A O 1
ATOM 2428 N N . PRO A 1 309 ? -13.164 14.139 36.587 1.00 85.38 309 PRO A N 1
ATOM 2429 C CA . PRO A 1 309 ? -14.149 13.367 35.818 1.00 85.38 309 PRO A CA 1
ATOM 2430 C C . PRO A 1 309 ? -14.924 14.203 34.783 1.00 85.38 309 PRO A C 1
ATOM 2432 O O . PRO A 1 309 ? -15.248 13.704 33.709 1.00 85.38 309 PRO A O 1
ATOM 2435 N N . SER A 1 310 ? -15.160 15.495 35.041 1.00 84.88 310 SER A N 1
ATOM 2436 C CA . SER A 1 310 ? -15.776 16.416 34.070 1.00 84.88 310 SER A CA 1
ATOM 2437 C C . SER A 1 310 ? -14.927 16.615 32.814 1.00 84.88 310 SER A C 1
ATOM 2439 O O . SER A 1 310 ? -15.452 16.637 31.704 1.00 84.88 310 SER A O 1
ATOM 2441 N N . VAL A 1 311 ? -13.607 16.722 32.981 1.00 85.94 311 VAL A N 1
ATOM 2442 C CA . VAL A 1 311 ? -12.658 16.867 31.871 1.00 85.94 311 VAL A CA 1
ATOM 2443 C C . VAL A 1 311 ? -12.580 15.566 31.081 1.00 85.94 311 VAL A C 1
ATOM 2445 O O . VAL A 1 311 ? -12.615 15.597 29.854 1.00 85.94 311 VAL A O 1
ATOM 2448 N N . CYS A 1 312 ? -12.542 14.423 31.773 1.00 88.06 312 CYS A N 1
ATOM 2449 C CA . CYS A 1 312 ? -12.575 13.106 31.138 1.00 88.06 312 CYS A CA 1
ATOM 2450 C C . CYS A 1 312 ? -13.831 12.934 30.264 1.00 88.06 312 CYS A C 1
ATOM 2452 O O . CYS A 1 312 ? -13.721 12.565 29.096 1.00 88.06 312 CYS A O 1
ATOM 2454 N N . ALA A 1 313 ? -15.008 13.294 30.785 1.00 88.44 313 ALA A N 1
ATOM 2455 C CA . ALA A 1 313 ? -16.260 13.266 30.032 1.00 88.44 313 ALA A CA 1
ATOM 2456 C C . ALA A 1 313 ? -16.211 14.154 28.777 1.00 88.44 313 ALA A C 1
ATOM 2458 O O . ALA A 1 313 ? -16.501 13.687 27.679 1.00 88.44 313 ALA A O 1
ATOM 2459 N N . ALA A 1 314 ? -15.756 15.401 28.909 1.00 87.00 314 ALA A N 1
ATOM 2460 C CA . ALA A 1 314 ? -15.659 16.324 27.779 1.00 87.00 314 ALA A CA 1
ATOM 2461 C C . ALA A 1 314 ? -14.644 15.872 26.707 1.00 87.00 314 ALA A C 1
ATOM 2463 O O . ALA A 1 314 ? -14.846 16.114 25.516 1.00 87.00 314 ALA A O 1
ATOM 2464 N N . ILE A 1 315 ? -13.562 15.187 27.099 1.00 87.00 315 ILE A N 1
ATOM 2465 C CA . ILE A 1 315 ? -12.628 14.549 26.157 1.00 87.00 315 ILE A CA 1
ATOM 2466 C C . ILE A 1 315 ? -13.338 13.427 25.391 1.00 87.00 315 ILE A C 1
ATOM 2468 O O . ILE A 1 315 ? -13.221 13.355 24.169 1.00 87.00 315 ILE A O 1
ATOM 2472 N N . LEU A 1 316 ? -14.097 12.579 26.088 1.00 87.88 316 LEU A N 1
ATOM 2473 C CA . LEU A 1 316 ? -14.847 11.476 25.483 1.00 87.88 316 LEU A CA 1
ATOM 2474 C C . LEU A 1 316 ? -15.988 11.954 24.563 1.00 87.88 316 LEU A C 1
ATOM 2476 O O . LEU A 1 316 ? -16.305 11.285 23.584 1.00 87.88 316 LEU A O 1
ATOM 2480 N N . GLU A 1 317 ? -16.575 13.124 24.809 1.00 86.50 317 GLU A N 1
ATOM 2481 C CA . GLU A 1 317 ? -17.584 13.719 23.916 1.00 86.50 317 GLU A CA 1
ATOM 2482 C C . GLU A 1 317 ? -16.993 14.286 22.620 1.00 86.50 317 GLU A C 1
ATOM 2484 O O . GLU A 1 317 ? -17.678 14.359 21.600 1.00 86.50 317 GLU A O 1
ATOM 2489 N N . LYS A 1 318 ? -15.712 14.668 22.631 1.00 84.31 318 LYS A N 1
ATOM 2490 C CA . LYS A 1 318 ? -15.013 15.204 21.453 1.00 84.31 318 LYS A CA 1
ATOM 2491 C C . LYS A 1 318 ? -14.593 14.133 20.447 1.00 84.31 318 LYS A C 1
ATOM 2493 O O . LYS A 1 318 ? -14.149 14.494 19.360 1.00 84.31 318 LYS A O 1
ATOM 2498 N N . ILE A 1 319 ? -14.680 12.846 20.787 1.00 80.94 319 ILE A N 1
ATOM 2499 C CA . ILE A 1 319 ? -14.167 11.754 19.948 1.00 80.94 319 ILE A CA 1
ATOM 2500 C C . ILE A 1 319 ? -15.288 11.018 19.195 1.00 80.94 319 ILE A C 1
ATOM 2502 O O . ILE A 1 319 ? -16.430 10.967 19.651 1.00 80.94 319 ILE A O 1
ATOM 2506 N N . PRO A 1 320 ? -14.988 10.381 18.048 1.00 76.56 320 PRO A N 1
ATOM 2507 C CA . PRO A 1 320 ? -15.967 9.582 17.325 1.00 76.56 320 PRO A CA 1
ATOM 2508 C C . PRO A 1 320 ? -16.479 8.405 18.153 1.00 76.56 320 PRO A C 1
ATOM 2510 O O . PRO A 1 320 ? -15.720 7.754 18.874 1.00 76.56 320 PRO A O 1
ATOM 2513 N N . ARG A 1 321 ? -17.746 8.034 17.932 1.00 72.06 321 ARG A N 1
ATOM 2514 C CA . ARG A 1 321 ? -18.401 6.889 18.597 1.00 72.06 321 ARG A CA 1
ATOM 2515 C C . ARG A 1 321 ? -17.616 5.576 18.493 1.00 72.06 321 ARG A C 1
ATOM 2517 O O . ARG A 1 321 ? -17.627 4.778 19.424 1.00 72.06 321 ARG A O 1
ATOM 2524 N N . SER A 1 322 ? -16.919 5.352 17.376 1.00 67.69 322 SER A N 1
ATOM 2525 C CA . SER A 1 322 ? -16.080 4.163 17.169 1.00 67.69 322 SER A CA 1
ATOM 2526 C C . SER A 1 322 ? -14.930 4.061 18.175 1.00 67.69 322 SER A C 1
ATOM 2528 O O . SER A 1 322 ? -14.582 2.961 18.591 1.00 67.69 322 SER A O 1
ATOM 2530 N N . THR A 1 323 ? -14.354 5.199 18.566 1.00 69.81 323 THR A N 1
ATOM 2531 C CA . THR A 1 323 ? -13.268 5.293 19.550 1.00 69.81 323 THR A CA 1
ATOM 2532 C C . THR A 1 323 ? -13.828 5.341 20.969 1.00 69.81 323 THR A C 1
ATOM 2534 O O . THR A 1 323 ? -13.278 4.707 21.861 1.00 69.81 323 THR A O 1
ATOM 2537 N N . LEU A 1 324 ? -14.969 6.012 21.159 1.00 78.56 324 LEU A N 1
ATOM 2538 C CA . LEU A 1 324 ? -15.638 6.163 22.451 1.00 78.56 324 LEU A CA 1
ATOM 2539 C C . LEU A 1 324 ? -15.896 4.825 23.149 1.00 78.56 324 LEU A C 1
ATOM 2541 O O . LEU A 1 324 ? -15.495 4.637 24.295 1.00 78.56 324 LEU A O 1
ATOM 2545 N N . ASN A 1 325 ? -16.507 3.874 22.440 1.00 72.31 325 ASN A N 1
ATOM 2546 C CA . ASN A 1 325 ? -16.803 2.556 23.000 1.00 72.31 325 ASN A CA 1
ATOM 2547 C C . ASN A 1 325 ? -15.540 1.824 23.460 1.00 72.31 325 ASN A C 1
ATOM 2549 O O . ASN A 1 325 ? -15.543 1.193 24.513 1.00 72.31 325 ASN A O 1
ATOM 2553 N N . PHE A 1 326 ? -14.462 1.908 22.677 1.00 73.81 326 PHE A N 1
ATOM 2554 C CA . PHE A 1 326 ? -13.184 1.307 23.042 1.00 73.81 326 PHE A CA 1
ATOM 2555 C C . PHE A 1 326 ? -12.629 1.961 24.308 1.00 73.81 326 PHE A C 1
ATOM 2557 O O . PHE A 1 326 ? -12.357 1.261 25.274 1.00 73.81 326 PHE A O 1
ATOM 2564 N N . SER A 1 327 ? -12.554 3.291 24.347 1.00 77.12 327 SER A N 1
ATOM 2565 C CA . SER A 1 327 ? -12.042 4.044 25.496 1.00 77.12 327 SER A CA 1
ATOM 2566 C C . SER A 1 327 ? -12.833 3.788 26.782 1.00 77.12 327 SER A C 1
ATOM 2568 O O . SER A 1 327 ? -12.238 3.643 27.848 1.00 77.12 327 SER A O 1
ATOM 2570 N N . ILE A 1 328 ? -14.160 3.653 26.692 1.00 78.69 328 ILE A N 1
ATOM 2571 C CA . ILE A 1 328 ? -15.014 3.279 27.829 1.00 78.69 328 ILE A CA 1
ATOM 2572 C C . ILE A 1 328 ? -14.687 1.865 28.313 1.00 78.69 328 ILE A C 1
ATOM 2574 O O . ILE A 1 328 ? -14.494 1.650 29.509 1.00 78.69 328 ILE A O 1
ATOM 2578 N N . GLN A 1 329 ? -14.592 0.897 27.398 1.00 73.25 329 GLN A N 1
ATOM 2579 C CA . GLN A 1 329 ? -14.206 -0.472 27.745 1.00 73.25 329 GLN A CA 1
ATOM 2580 C C . GLN A 1 329 ? -12.818 -0.523 28.376 1.00 73.25 329 GLN A C 1
ATOM 2582 O O . GLN A 1 329 ? -12.595 -1.289 29.314 1.00 73.25 329 GLN A O 1
ATOM 2587 N N . SER A 1 330 ? -11.890 0.288 27.877 1.00 70.75 330 SER A N 1
ATOM 2588 C CA . SER A 1 330 ? -10.553 0.432 28.428 1.00 70.75 330 SER A CA 1
ATOM 2589 C C . SER A 1 330 ? -10.576 0.968 29.847 1.00 70.75 330 SER A C 1
ATOM 2591 O O . SER A 1 330 ? -9.995 0.340 30.729 1.00 70.75 330 SER A O 1
ATOM 2593 N N . ALA A 1 331 ? -11.291 2.068 30.083 1.00 76.38 331 ALA A N 1
ATOM 2594 C CA . ALA A 1 331 ? -11.422 2.664 31.405 1.00 76.38 331 ALA A CA 1
ATOM 2595 C C . ALA A 1 331 ? -12.067 1.689 32.403 1.00 76.38 331 ALA A C 1
ATOM 2597 O O . ALA A 1 331 ? -11.523 1.471 33.481 1.00 76.38 331 ALA A O 1
ATOM 2598 N N . LEU A 1 332 ? -13.166 1.026 32.019 1.00 72.25 332 LEU A N 1
ATOM 2599 C CA . LEU A 1 332 ? -13.883 0.057 32.863 1.00 72.25 332 LEU A CA 1
ATOM 2600 C C . LEU A 1 332 ? -13.056 -1.185 33.227 1.00 72.25 332 LEU A C 1
ATOM 2602 O O . LEU A 1 332 ? -13.325 -1.824 34.240 1.00 72.25 332 LEU A O 1
ATOM 2606 N N . ASN A 1 333 ? -12.072 -1.546 32.402 1.00 68.81 333 ASN A N 1
ATOM 2607 C CA . ASN A 1 333 ? -11.138 -2.644 32.665 1.00 68.81 333 ASN A CA 1
ATOM 2608 C C . ASN A 1 333 ? -9.797 -2.172 33.261 1.00 68.81 333 ASN A C 1
ATOM 2610 O O . ASN A 1 333 ? -8.901 -3.003 33.452 1.00 68.81 333 ASN A O 1
ATOM 2614 N N . GLY A 1 334 ? -9.638 -0.862 33.462 1.00 66.31 334 GLY A N 1
ATOM 2615 C CA . GLY A 1 334 ? -8.437 -0.215 33.974 1.00 66.31 334 GLY A CA 1
ATOM 2616 C C . GLY A 1 334 ? -8.394 -0.152 35.501 1.00 66.31 334 GLY A C 1
ATOM 2617 O O . GLY A 1 334 ? -9.174 -0.801 36.194 1.00 66.31 334 GLY A O 1
ATOM 2618 N N . ASN A 1 335 ? -7.453 0.639 36.022 1.00 63.75 335 ASN A N 1
ATOM 2619 C CA . ASN A 1 335 ? -7.186 0.760 37.460 1.00 63.75 335 ASN A CA 1
ATOM 2620 C C . ASN A 1 335 ? -7.979 1.890 38.153 1.00 63.75 335 ASN A C 1
ATOM 2622 O O . ASN A 1 335 ? -7.843 2.061 39.364 1.00 63.75 335 ASN A O 1
ATOM 2626 N N . ALA A 1 336 ? -8.777 2.677 37.420 1.00 66.81 336 ALA A N 1
ATOM 2627 C CA . ALA A 1 336 ? -9.576 3.752 38.013 1.00 66.81 336 ALA A CA 1
ATOM 2628 C C . ALA A 1 336 ? -10.690 3.204 38.916 1.00 66.81 336 ALA A C 1
ATOM 2630 O O . ALA A 1 336 ? -11.244 2.126 38.677 1.00 66.81 336 ALA A O 1
ATOM 2631 N N . ARG A 1 337 ? -11.048 3.968 39.956 1.00 73.88 337 ARG A N 1
ATOM 2632 C CA . ARG A 1 337 ? -12.160 3.586 40.832 1.00 73.88 337 ARG A CA 1
ATOM 2633 C C . ARG A 1 337 ? -13.470 3.634 40.060 1.00 73.88 337 ARG A C 1
ATOM 2635 O O . ARG A 1 337 ? -13.754 4.596 39.344 1.00 73.88 337 ARG A O 1
ATOM 2642 N N . LEU A 1 338 ? -14.297 2.610 40.260 1.00 74.31 338 LEU A N 1
ATOM 2643 C CA . LEU A 1 338 ? -15.571 2.466 39.560 1.00 74.31 338 LEU A CA 1
ATOM 2644 C C . LEU A 1 338 ? -16.486 3.679 39.774 1.00 74.31 338 LEU A C 1
ATOM 2646 O O . LEU A 1 338 ? -17.168 4.078 38.838 1.00 74.31 338 LEU A O 1
ATOM 2650 N N . GLU A 1 339 ? -16.449 4.312 40.954 1.00 77.62 339 GLU A N 1
ATOM 2651 C CA . GLU A 1 339 ? -17.252 5.509 41.238 1.00 77.62 339 GLU A CA 1
ATOM 2652 C C . GLU A 1 339 ? -16.905 6.702 40.336 1.00 77.62 339 GLU A C 1
ATOM 2654 O O . GLU A 1 339 ? -17.790 7.474 39.965 1.00 77.62 339 GLU A O 1
ATOM 2659 N N . ASN A 1 340 ? -15.630 6.856 39.978 1.00 81.94 340 ASN A N 1
ATOM 2660 C CA . ASN A 1 340 ? -15.167 7.961 39.144 1.00 81.94 340 ASN A CA 1
ATOM 2661 C C . ASN A 1 340 ? -15.484 7.704 37.671 1.00 81.94 340 ASN A C 1
ATOM 2663 O O . ASN A 1 340 ? -15.934 8.608 36.970 1.00 81.94 340 ASN A O 1
ATOM 2667 N N . ILE A 1 341 ? -15.337 6.457 37.214 1.00 81.94 341 ILE A N 1
ATOM 2668 C CA . ILE A 1 341 ? -15.759 6.056 35.865 1.00 81.94 341 ILE A CA 1
ATOM 2669 C C . ILE A 1 341 ? -17.281 6.198 35.723 1.00 81.94 341 ILE A C 1
ATOM 2671 O O . ILE A 1 341 ? -17.763 6.695 34.711 1.00 81.94 341 ILE A O 1
ATOM 2675 N N . GLU A 1 342 ? -18.045 5.821 36.747 1.00 83.94 342 GLU A N 1
ATOM 2676 C CA . GLU A 1 342 ? -19.497 6.002 36.807 1.00 83.94 342 GLU A CA 1
ATOM 2677 C C . GLU A 1 342 ? -19.895 7.480 36.658 1.00 83.94 342 GLU A C 1
ATOM 2679 O O . GLU A 1 342 ? -20.764 7.802 35.847 1.00 83.94 342 GLU A O 1
ATOM 2684 N N . ALA A 1 343 ? -19.210 8.392 37.360 1.00 85.56 343 ALA A N 1
ATOM 2685 C CA . ALA A 1 343 ? -19.430 9.832 37.221 1.00 85.56 343 ALA A CA 1
ATOM 2686 C C . ALA A 1 343 ? -19.142 10.340 35.796 1.00 85.56 343 ALA A C 1
ATOM 2688 O O . ALA A 1 343 ? -19.902 11.155 35.271 1.00 85.56 343 ALA A O 1
ATOM 2689 N N . VAL A 1 344 ? -18.086 9.834 35.147 1.00 87.00 344 VAL A N 1
ATOM 2690 C CA . VAL A 1 344 ? -17.778 10.143 33.739 1.00 87.00 344 VAL A CA 1
ATOM 2691 C C . VAL A 1 344 ? -18.900 9.657 32.819 1.00 87.00 344 VAL A C 1
ATOM 2693 O O . VAL A 1 344 ? -19.392 10.429 31.999 1.00 87.00 344 VAL A O 1
ATOM 2696 N N . LEU A 1 345 ? -19.337 8.402 32.970 1.00 86.81 345 LEU A N 1
ATOM 2697 C CA . LEU A 1 345 ? -20.382 7.797 32.137 1.00 86.81 345 LEU A CA 1
ATOM 2698 C C . LEU A 1 345 ? -21.724 8.529 32.253 1.00 86.81 345 LEU A C 1
ATOM 2700 O O . LEU A 1 345 ? -22.411 8.691 31.247 1.00 86.81 345 LEU A O 1
ATOM 2704 N N . LEU A 1 346 ? -22.086 9.001 33.450 1.00 85.25 346 LEU A N 1
ATOM 2705 C CA . LEU A 1 346 ? -23.292 9.807 33.672 1.00 85.25 346 LEU A CA 1
ATOM 2706 C C . LEU A 1 346 ? -23.271 11.118 32.879 1.00 85.25 346 LEU A C 1
ATOM 2708 O O . LEU A 1 346 ? -24.281 11.476 32.267 1.00 85.25 346 LEU A O 1
ATOM 2712 N N . LEU A 1 347 ? -22.119 11.794 32.825 1.00 85.75 347 LEU A N 1
ATOM 2713 C CA . LEU A 1 347 ? -21.955 13.031 32.057 1.00 85.75 347 LEU A CA 1
ATOM 2714 C C . LEU A 1 347 ? -22.098 12.789 30.547 1.00 85.75 347 LEU A C 1
ATOM 2716 O O . LEU A 1 347 ? -22.799 13.541 29.874 1.00 85.75 347 LEU A O 1
ATOM 2720 N N . ILE A 1 348 ? -21.542 11.686 30.038 1.00 84.44 348 ILE A N 1
ATOM 2721 C CA . ILE A 1 348 ? -21.599 11.336 28.607 1.00 84.44 348 ILE A CA 1
ATOM 2722 C C . ILE A 1 348 ? -22.778 10.425 28.233 1.00 84.44 348 ILE A C 1
ATOM 2724 O O . ILE A 1 348 ? -22.788 9.831 27.153 1.00 84.44 348 ILE A O 1
ATOM 2728 N N . SER A 1 349 ? -23.784 10.298 29.103 1.00 81.94 349 SER A N 1
ATOM 2729 C CA . SER A 1 349 ? -24.886 9.326 28.984 1.00 81.94 349 SER A CA 1
ATOM 2730 C C . SER A 1 349 ? -25.660 9.394 27.660 1.00 81.94 349 SER A C 1
ATOM 2732 O O . SER A 1 349 ? -26.182 8.387 27.184 1.00 81.94 349 SER A O 1
ATOM 2734 N N . HIS A 1 350 ? -25.703 10.563 27.018 1.00 77.44 350 HIS A N 1
ATOM 2735 C CA . HIS A 1 350 ? -26.346 10.781 25.718 1.00 77.44 350 HIS A CA 1
ATOM 2736 C C . HIS A 1 350 ? -25.540 10.249 24.515 1.00 77.44 350 HIS A C 1
ATOM 2738 O O . HIS A 1 350 ? -26.071 10.155 23.408 1.00 77.44 350 HIS A O 1
ATOM 2744 N N . SER A 1 351 ? -24.257 9.943 24.715 1.00 78.06 351 SER A N 1
ATOM 2745 C CA . SER A 1 351 ? -23.334 9.441 23.691 1.00 78.06 351 SER A CA 1
ATOM 2746 C C . SER A 1 351 ? -23.051 7.940 23.829 1.00 78.06 351 SER A C 1
ATOM 2748 O O . SER A 1 351 ? -22.424 7.356 22.943 1.00 78.06 351 SER A O 1
ATOM 2750 N N . LEU A 1 352 ? -23.528 7.311 24.910 1.00 77.88 352 LEU A N 1
ATOM 2751 C CA . LEU A 1 352 ? -23.368 5.882 25.171 1.00 77.88 352 LEU A CA 1
ATOM 2752 C C . LEU A 1 352 ? -24.259 5.035 24.262 1.00 77.88 352 LEU A C 1
ATOM 2754 O O . LEU A 1 352 ? -25.417 5.361 24.010 1.00 77.88 352 LEU A O 1
ATOM 2758 N N . ASP A 1 353 ? -23.725 3.901 23.812 1.00 76.81 353 ASP A N 1
ATOM 2759 C CA . ASP A 1 353 ? -24.490 2.883 23.104 1.00 76.81 353 ASP A CA 1
ATOM 2760 C C . ASP A 1 353 ? -24.809 1.669 23.994 1.00 76.81 353 ASP A C 1
ATOM 2762 O O . ASP A 1 353 ? -24.304 1.505 25.110 1.00 76.81 353 ASP A O 1
ATOM 2766 N N . GLN A 1 354 ? -25.638 0.773 23.458 1.00 76.94 354 GLN A N 1
ATOM 2767 C CA . GLN A 1 354 ? -26.039 -0.471 24.112 1.00 76.94 354 GLN A CA 1
ATOM 2768 C C . GLN A 1 354 ? -24.848 -1.332 24.569 1.00 76.94 354 GLN A C 1
ATOM 2770 O O . GLN A 1 354 ? -24.919 -2.005 25.600 1.00 76.94 354 GLN A O 1
ATOM 2775 N N . LYS A 1 355 ? -23.754 -1.349 23.796 1.00 76.19 355 LYS A N 1
ATOM 2776 C CA . LYS A 1 355 ? -22.583 -2.183 24.093 1.00 76.19 355 LYS A CA 1
ATOM 2777 C C . LYS A 1 355 ? -21.828 -1.638 25.299 1.00 76.19 355 LYS A C 1
ATOM 2779 O O . LYS A 1 355 ? -21.479 -2.416 26.182 1.00 76.19 355 LYS A O 1
ATOM 2784 N N . SER A 1 356 ? -21.615 -0.328 25.355 1.00 77.31 356 SER A N 1
ATOM 2785 C CA . SER A 1 356 ? -20.936 0.336 26.469 1.00 77.31 356 SER A CA 1
ATOM 2786 C C . SER A 1 356 ? -21.691 0.152 27.786 1.00 77.31 356 SER A C 1
ATOM 2788 O O . SER A 1 356 ? -21.084 -0.186 28.801 1.00 77.31 356 SER A O 1
ATOM 2790 N N . ILE A 1 357 ? -23.022 0.262 27.755 1.00 79.94 357 ILE A N 1
ATOM 2791 C CA . ILE A 1 357 ? -23.873 0.073 28.939 1.00 79.94 357 ILE A CA 1
ATOM 2792 C C . ILE A 1 357 ? -23.855 -1.381 29.422 1.00 79.94 357 ILE A C 1
ATOM 2794 O O . ILE A 1 357 ? -23.681 -1.626 30.614 1.00 79.94 357 ILE A O 1
ATOM 2798 N N . ASN A 1 358 ? -23.947 -2.361 28.516 1.00 79.06 358 ASN A N 1
ATOM 2799 C CA . ASN A 1 358 ? -23.858 -3.777 28.892 1.00 79.06 358 ASN A CA 1
ATOM 2800 C C . ASN A 1 358 ? -22.519 -4.123 29.555 1.00 79.06 358 ASN A C 1
ATOM 2802 O O . ASN A 1 358 ? -22.476 -4.932 30.481 1.00 79.06 358 ASN A O 1
ATOM 2806 N N . ILE A 1 359 ? -21.426 -3.508 29.101 1.00 76.75 359 ILE A N 1
ATOM 2807 C CA . ILE A 1 359 ? -20.096 -3.742 29.672 1.00 76.75 359 ILE A CA 1
ATOM 2808 C C . ILE A 1 359 ? -19.976 -3.096 31.048 1.00 76.75 359 ILE A C 1
ATOM 2810 O O . ILE A 1 359 ? -19.453 -3.735 31.961 1.00 76.75 359 ILE A O 1
ATOM 2814 N N . PHE A 1 360 ? -20.508 -1.885 31.223 1.00 83.31 360 PHE A N 1
ATOM 2815 C CA . PHE A 1 360 ? -20.623 -1.264 32.541 1.00 83.31 360 PHE A CA 1
ATOM 2816 C C . PHE A 1 360 ? -21.405 -2.159 33.512 1.00 83.31 360 PHE A C 1
ATOM 2818 O O . PHE A 1 360 ? -20.890 -2.474 34.582 1.00 83.31 360 PHE A O 1
ATOM 2825 N N . ILE A 1 361 ? -22.590 -2.641 33.115 1.00 84.44 361 ILE A N 1
ATOM 2826 C CA . ILE A 1 361 ? -23.425 -3.542 33.927 1.00 84.44 361 ILE A CA 1
ATOM 2827 C C . ILE A 1 361 ? -22.639 -4.788 34.336 1.00 84.44 361 ILE A C 1
ATOM 2829 O O . ILE A 1 361 ? -22.563 -5.103 35.520 1.00 84.44 361 ILE A O 1
ATOM 2833 N N . ALA A 1 362 ? -22.021 -5.475 33.374 1.00 79.88 362 ALA A N 1
ATOM 2834 C CA . ALA A 1 362 ? -21.283 -6.705 33.640 1.00 79.88 362 ALA A CA 1
ATOM 2835 C C . ALA A 1 362 ? -20.110 -6.487 34.614 1.00 79.88 362 ALA A C 1
ATOM 2837 O O . ALA A 1 362 ? -19.887 -7.302 35.509 1.00 79.88 362 ALA A O 1
ATOM 2838 N N . GLN A 1 363 ? -19.370 -5.381 34.477 1.00 77.06 363 GLN A N 1
ATOM 2839 C CA . GLN A 1 363 ? -18.262 -5.063 35.383 1.00 77.06 363 GLN A CA 1
ATOM 2840 C C . GLN A 1 363 ?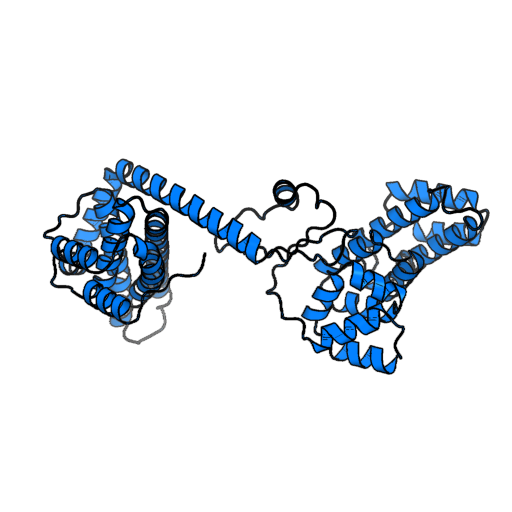 -18.750 -4.670 36.776 1.00 77.06 363 GLN A C 1
ATOM 2842 O O . GLN A 1 363 ? -18.195 -5.135 37.772 1.00 77.06 363 GLN A O 1
ATOM 2847 N N . TYR A 1 364 ? -19.813 -3.871 36.866 1.00 83.44 364 TYR A N 1
ATOM 2848 C CA . TYR A 1 364 ? -20.381 -3.467 38.149 1.00 83.44 364 TYR A CA 1
ATOM 2849 C C . TYR A 1 364 ? -20.939 -4.677 38.911 1.00 83.44 364 TYR A C 1
ATOM 2851 O O . TYR A 1 364 ? -20.636 -4.858 40.090 1.00 83.44 364 TYR A O 1
ATOM 2859 N N . LEU A 1 365 ? -21.668 -5.570 38.229 1.00 80.69 365 LEU A N 1
ATOM 2860 C CA . LEU A 1 365 ? -22.150 -6.831 38.803 1.00 80.69 365 LEU A CA 1
ATOM 2861 C C . LEU A 1 365 ? -20.997 -7.721 39.274 1.00 80.69 365 LEU A C 1
ATOM 2863 O O . LEU A 1 365 ? -21.055 -8.279 40.369 1.00 80.69 365 LEU A O 1
ATOM 2867 N N . LYS A 1 366 ? -19.907 -7.807 38.503 1.00 79.44 366 LYS A N 1
ATOM 2868 C CA . LYS A 1 366 ? -18.703 -8.542 38.912 1.00 79.44 366 LYS A CA 1
ATOM 2869 C C . LYS A 1 366 ? -18.101 -7.984 40.204 1.00 79.44 366 LYS A C 1
ATOM 2871 O O . LYS A 1 366 ? -17.701 -8.770 41.060 1.00 79.44 366 LYS A O 1
ATOM 2876 N N . VAL A 1 367 ? -18.055 -6.660 40.368 1.00 76.88 367 VAL A N 1
ATOM 2877 C CA . VAL A 1 367 ? -17.598 -6.013 41.611 1.00 76.88 367 VAL A CA 1
ATOM 2878 C C . VAL A 1 367 ? -18.562 -6.307 42.764 1.00 76.88 367 VAL A C 1
ATOM 2880 O O . VAL A 1 367 ? -18.110 -6.710 43.834 1.00 76.88 367 VAL A O 1
ATOM 2883 N N . LEU A 1 368 ? -19.875 -6.203 42.535 1.00 75.44 368 LEU A N 1
ATOM 2884 C CA . LEU A 1 368 ? -20.920 -6.496 43.527 1.00 75.44 368 LEU A CA 1
ATOM 2885 C C . LEU A 1 368 ? -20.950 -7.963 43.989 1.00 75.44 368 LEU A C 1
ATOM 2887 O O . LEU A 1 368 ? -21.296 -8.248 45.138 1.00 75.44 368 LEU A O 1
ATOM 2891 N N . ASN A 1 369 ? -20.575 -8.893 43.112 1.00 73.62 369 ASN A N 1
ATOM 2892 C CA . ASN A 1 369 ? -20.527 -10.326 43.398 1.00 73.62 369 ASN A CA 1
ATOM 2893 C C . ASN A 1 369 ? -19.195 -10.773 44.024 1.00 73.62 369 ASN A C 1
ATOM 2895 O O . ASN A 1 369 ? -19.112 -11.876 44.577 1.00 73.62 369 ASN A O 1
ATOM 2899 N N . ASN A 1 370 ? -18.151 -9.938 43.981 1.00 71.62 370 ASN A N 1
ATOM 2900 C CA . ASN A 1 370 ? -16.846 -10.286 44.529 1.00 71.62 370 ASN A CA 1
ATOM 2901 C C . ASN A 1 370 ? -16.815 -10.088 46.056 1.00 71.62 370 ASN A C 1
ATOM 2903 O O . ASN A 1 370 ? -16.610 -8.989 46.575 1.00 71.62 370 ASN A O 1
ATOM 2907 N N . LYS A 1 371 ? -17.015 -11.191 46.790 1.00 55.75 371 LYS A N 1
ATOM 2908 C CA . LYS A 1 371 ? -17.183 -11.228 48.256 1.00 55.75 371 LYS A CA 1
ATOM 2909 C C . LYS A 1 371 ? -16.010 -10.642 49.058 1.00 55.75 371 LYS A C 1
ATOM 2911 O O . LYS A 1 371 ? -16.204 -10.307 50.221 1.00 55.75 371 LYS A O 1
ATOM 2916 N N . SER A 1 372 ? -14.814 -10.506 48.475 1.00 52.25 372 SER A N 1
ATOM 2917 C CA . SER A 1 372 ? -13.630 -9.988 49.179 1.00 52.25 372 SER A CA 1
ATOM 2918 C C . SER A 1 372 ? -13.598 -8.462 49.326 1.00 52.25 372 SER A C 1
ATOM 2920 O O . SER A 1 372 ? -12.825 -7.962 50.135 1.00 52.25 372 SER A O 1
ATOM 2922 N N . LEU A 1 373 ? -14.396 -7.720 48.547 1.00 51.22 373 LEU A N 1
ATOM 2923 C CA . LEU A 1 373 ? -14.342 -6.250 48.479 1.00 51.22 373 LEU A CA 1
ATOM 2924 C C . LEU A 1 373 ? -15.497 -5.550 49.218 1.00 51.22 373 LEU A C 1
ATOM 2926 O O . LEU A 1 373 ? -15.492 -4.329 49.331 1.00 51.22 373 LEU A O 1
ATOM 2930 N N . LEU A 1 374 ? -16.483 -6.297 49.728 1.00 53.38 374 LEU A N 1
ATOM 2931 C CA . LEU A 1 374 ? -17.765 -5.748 50.204 1.00 53.38 374 LEU A CA 1
ATOM 2932 C C . LEU A 1 374 ? -18.082 -6.094 51.662 1.00 53.38 374 LEU A C 1
ATOM 2934 O O . LEU A 1 374 ? -19.213 -6.435 52.009 1.00 53.38 374 LEU A O 1
ATOM 2938 N N . LEU A 1 375 ? -17.093 -5.960 52.542 1.00 46.41 375 LEU A N 1
ATOM 2939 C CA . LEU A 1 375 ? -17.333 -5.935 53.984 1.00 46.41 375 LEU A CA 1
ATOM 2940 C C . LEU A 1 375 ? -17.896 -4.554 54.368 1.00 46.41 375 LEU A C 1
ATOM 2942 O O . LEU A 1 375 ? -17.152 -3.668 54.767 1.00 46.41 375 LEU A O 1
ATOM 2946 N N . GLY A 1 376 ? -19.211 -4.364 54.202 1.00 53.75 376 GLY A N 1
ATOM 2947 C CA . GLY A 1 376 ? -19.947 -3.301 54.903 1.00 53.75 376 GLY A CA 1
ATOM 2948 C C . GLY A 1 376 ? -20.972 -2.479 54.117 1.00 53.75 376 GLY A C 1
ATOM 2949 O O . GLY A 1 376 ? -21.781 -1.837 54.770 1.00 53.75 376 GLY A O 1
ATOM 2950 N N . ASN A 1 377 ? -20.999 -2.496 52.772 1.00 66.81 377 ASN A N 1
ATOM 2951 C CA . ASN A 1 377 ? -21.828 -1.527 52.022 1.00 66.81 377 ASN A CA 1
ATOM 2952 C C . ASN A 1 377 ? -22.579 -2.052 50.781 1.00 66.81 377 ASN A C 1
ATOM 2954 O O . ASN A 1 377 ? -22.815 -1.331 49.812 1.00 66.81 377 ASN A O 1
ATOM 2958 N N . ARG A 1 378 ? -22.962 -3.336 50.782 1.00 71.75 378 ARG A N 1
ATOM 2959 C CA . ARG A 1 378 ? -23.587 -3.990 49.615 1.00 71.75 378 ARG A CA 1
ATOM 2960 C C . ARG A 1 378 ? -24.916 -3.343 49.197 1.00 71.75 378 ARG A C 1
ATOM 2962 O O . ARG A 1 378 ? -25.136 -3.168 48.003 1.00 71.75 378 ARG A O 1
ATOM 2969 N N . ASN A 1 379 ? -25.756 -2.960 50.159 1.00 75.62 379 ASN A N 1
ATOM 2970 C CA . ASN A 1 379 ? -27.074 -2.378 49.883 1.00 75.62 379 ASN A CA 1
ATOM 2971 C C . ASN A 1 379 ? -26.975 -0.954 49.318 1.00 75.62 379 ASN A C 1
ATOM 2973 O O . ASN A 1 379 ? -27.671 -0.634 48.359 1.00 75.62 379 ASN A O 1
ATOM 2977 N N . GLU A 1 380 ? -26.071 -0.118 49.838 1.00 78.38 380 GLU A N 1
ATOM 2978 C CA . GLU A 1 380 ? -25.834 1.222 49.283 1.00 78.38 380 GLU A CA 1
ATOM 2979 C C . GLU A 1 380 ? -25.250 1.153 47.868 1.00 78.38 380 GLU A C 1
ATOM 2981 O O . GLU A 1 380 ? -25.692 1.883 46.981 1.00 78.38 380 GLU A O 1
ATOM 2986 N N . ASN A 1 381 ? -24.323 0.224 47.617 1.00 78.06 381 ASN A N 1
ATOM 2987 C CA . ASN A 1 381 ? -23.751 0.028 46.285 1.00 78.06 381 ASN A CA 1
ATOM 2988 C C . ASN A 1 381 ? -24.787 -0.519 45.288 1.00 78.06 381 ASN A C 1
ATOM 2990 O O . ASN A 1 381 ? -24.802 -0.099 44.133 1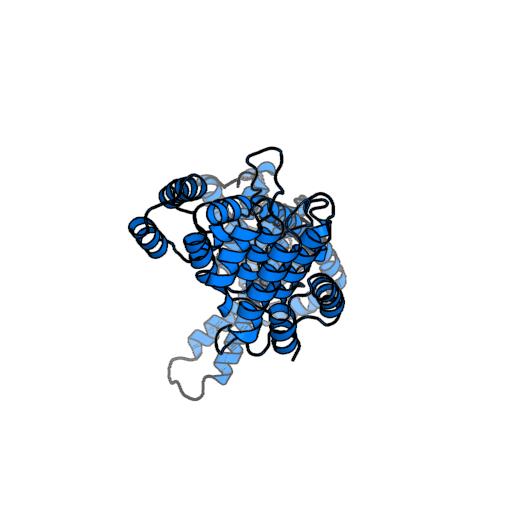.00 78.06 381 ASN A O 1
ATOM 2994 N N . ALA A 1 382 ? -25.691 -1.400 45.730 1.00 80.50 382 ALA A N 1
ATOM 2995 C CA . ALA A 1 382 ? -26.829 -1.847 44.927 1.00 80.50 382 ALA A CA 1
ATOM 2996 C C . ALA A 1 382 ? -27.784 -0.688 44.606 1.00 80.50 382 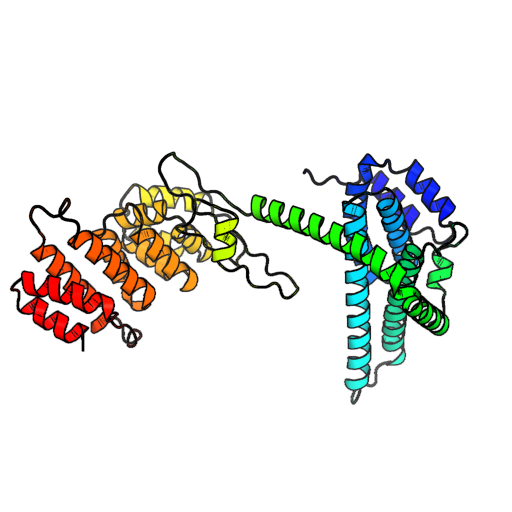ALA A C 1
ATOM 2998 O O . ALA A 1 382 ? -28.177 -0.508 43.454 1.00 80.50 382 ALA A O 1
ATOM 2999 N N . LYS A 1 383 ? -28.097 0.157 45.595 1.00 83.50 383 LYS A N 1
ATOM 3000 C CA . LYS A 1 383 ? -28.925 1.355 45.406 1.00 83.50 383 LYS A CA 1
ATOM 3001 C C . LYS A 1 383 ? -28.309 2.329 44.411 1.00 83.50 383 LYS A C 1
ATOM 3003 O O . LYS A 1 383 ? -29.006 2.818 43.520 1.00 83.50 383 LYS A O 1
ATOM 3008 N N . LYS A 1 384 ? -27.006 2.583 44.539 1.00 83.25 384 LYS A N 1
ATOM 3009 C CA . LYS A 1 384 ? -26.251 3.446 43.630 1.00 83.25 384 LYS A CA 1
ATOM 3010 C C . LYS A 1 384 ? -26.270 2.891 42.208 1.00 83.25 384 LYS A C 1
ATOM 3012 O O . LYS A 1 384 ? -26.641 3.606 41.286 1.00 83.25 384 LYS A O 1
ATOM 3017 N N . PHE A 1 385 ? -25.991 1.599 42.053 1.00 86.69 385 PHE A N 1
ATOM 3018 C CA . PHE A 1 385 ? -26.026 0.917 40.765 1.00 86.69 385 PHE A CA 1
ATOM 3019 C C . PHE A 1 385 ? -27.381 1.044 40.059 1.00 86.69 385 PHE A C 1
ATOM 3021 O O . PHE A 1 385 ? -27.432 1.473 38.907 1.00 86.69 385 PHE A O 1
ATOM 3028 N N . ILE A 1 386 ? -28.484 0.735 40.750 1.00 87.75 386 ILE A N 1
ATOM 3029 C CA . ILE A 1 386 ? -29.830 0.826 40.165 1.00 87.75 386 ILE A CA 1
ATOM 3030 C C . ILE A 1 386 ? -30.208 2.273 39.841 1.00 87.75 386 ILE A C 1
ATOM 3032 O O . ILE A 1 386 ? -30.772 2.526 38.779 1.00 87.75 386 ILE A O 1
ATOM 3036 N N . SER A 1 387 ? -29.841 3.230 40.696 1.00 86.19 387 SER A N 1
ATOM 3037 C CA . SER A 1 387 ? -30.069 4.656 40.427 1.00 86.19 387 SER A CA 1
ATOM 3038 C C . SER A 1 387 ? -29.330 5.111 39.164 1.00 86.19 387 SER A C 1
ATOM 3040 O O . SER A 1 387 ? -29.889 5.816 38.331 1.00 86.19 387 SER A O 1
ATOM 3042 N N . THR A 1 388 ? -28.096 4.653 38.969 1.00 86.94 388 THR A N 1
ATOM 3043 C CA . THR A 1 388 ? -27.299 4.956 37.777 1.00 86.94 388 THR A CA 1
ATOM 3044 C C . THR A 1 388 ? -27.871 4.299 36.519 1.00 86.94 388 THR A C 1
ATOM 3046 O O . THR A 1 388 ? -27.942 4.940 35.471 1.00 86.94 388 THR A O 1
ATOM 3049 N N . LEU A 1 389 ? -28.358 3.055 36.603 1.00 86.50 389 LEU A N 1
ATOM 3050 C CA . LEU A 1 389 ? -29.077 2.427 35.489 1.00 86.50 389 LEU A CA 1
ATOM 3051 C C . LEU A 1 389 ? -30.357 3.183 35.133 1.00 86.50 389 LEU A C 1
ATOM 3053 O O . LEU A 1 389 ? -30.653 3.352 33.952 1.00 86.50 389 LEU A O 1
ATOM 3057 N N . TYR A 1 390 ? -31.084 3.672 36.136 1.00 85.19 390 TYR A N 1
ATOM 3058 C CA . TYR A 1 390 ? -32.268 4.497 35.929 1.00 85.19 390 TYR A CA 1
ATOM 3059 C C . TYR A 1 390 ? -31.925 5.787 35.173 1.00 85.19 390 TYR A C 1
ATOM 3061 O O . TYR A 1 390 ? -32.608 6.154 34.215 1.00 85.19 390 TYR A O 1
ATOM 3069 N N . GLU A 1 391 ? -30.824 6.445 35.544 1.00 83.94 391 GLU A N 1
ATOM 3070 C CA . GLU A 1 391 ? -30.326 7.622 34.828 1.00 83.94 391 GLU A CA 1
ATOM 3071 C C . GLU A 1 391 ? -29.929 7.298 33.375 1.00 83.94 391 GLU A C 1
ATOM 3073 O O . GLU A 1 391 ? -30.254 8.063 32.469 1.00 83.94 391 GLU A O 1
ATOM 3078 N N . PHE A 1 392 ? -29.303 6.146 33.109 1.00 80.56 392 PHE A N 1
ATOM 3079 C CA . PHE A 1 392 ? -28.925 5.749 31.746 1.00 80.56 392 PHE A CA 1
ATOM 3080 C C . PHE A 1 392 ? -30.107 5.359 30.852 1.00 80.56 392 PHE A C 1
ATOM 3082 O O . PHE A 1 392 ? -30.141 5.754 29.683 1.00 80.56 392 PHE A O 1
ATOM 3089 N N . VAL A 1 393 ? -31.045 4.568 31.380 1.00 78.81 393 VAL A N 1
ATOM 3090 C CA . VAL A 1 393 ? -32.112 3.914 30.602 1.00 78.81 393 VAL A CA 1
ATOM 3091 C C . VAL A 1 393 ? -33.381 4.762 30.552 1.00 78.81 393 VAL A C 1
ATOM 3093 O O . VAL A 1 393 ? -33.977 4.904 29.487 1.00 78.81 393 VAL A O 1
ATOM 3096 N N . VAL A 1 394 ? -33.783 5.353 31.680 1.00 76.25 394 VAL A N 1
ATOM 3097 C CA . VAL A 1 394 ? -35.084 6.030 31.813 1.00 76.25 394 VAL A CA 1
ATOM 3098 C C . VAL A 1 394 ? -34.957 7.544 31.634 1.00 76.25 394 VAL A C 1
ATOM 3100 O O . VAL A 1 394 ? -35.765 8.152 30.930 1.00 76.25 394 VAL A O 1
ATOM 3103 N N . LYS A 1 395 ? -33.936 8.171 32.234 1.00 71.00 395 LYS A N 1
ATOM 3104 C CA . LYS A 1 395 ? -33.718 9.633 32.150 1.00 71.00 395 LYS A CA 1
ATOM 3105 C C . LYS A 1 395 ? -32.726 10.073 31.074 1.00 71.00 395 LYS A C 1
ATOM 3107 O O . LYS A 1 395 ? -32.637 11.271 30.790 1.00 71.00 395 LYS A O 1
ATOM 3112 N N . GLY A 1 396 ? -32.016 9.135 30.448 1.00 63.84 396 GLY A N 1
ATOM 3113 C CA . GLY A 1 396 ? -31.131 9.408 29.320 1.00 63.84 396 GLY A CA 1
ATOM 3114 C C . GLY A 1 396 ? -31.870 10.172 28.217 1.00 63.84 396 GLY A C 1
ATOM 3115 O O . GLY A 1 396 ? -33.054 9.941 27.970 1.00 63.84 396 GLY A O 1
ATOM 3116 N N . SER A 1 397 ? -31.193 11.133 27.578 1.00 51.28 397 SER A N 1
ATOM 3117 C CA . SER A 1 397 ? -31.821 12.086 26.646 1.00 51.28 397 SER A CA 1
ATOM 3118 C C . SER A 1 397 ? -32.691 11.404 25.573 1.00 51.28 397 SER A C 1
ATOM 3120 O O . SER A 1 397 ? -32.458 10.251 25.216 1.00 51.28 397 SER A O 1
ATOM 3122 N N . LYS A 1 398 ? -33.651 12.138 24.980 1.00 52.16 398 LYS A N 1
ATOM 3123 C CA . LYS A 1 398 ? -34.625 11.672 23.958 1.00 52.16 398 LYS A CA 1
ATOM 3124 C C . LYS A 1 398 ? -34.049 10.837 22.786 1.00 52.16 398 LYS A C 1
ATOM 3126 O O . LYS A 1 398 ? -34.840 10.245 22.052 1.00 52.16 398 LYS A O 1
ATOM 3131 N N . GLY A 1 399 ? -32.726 10.797 22.596 1.00 49.00 399 GLY A N 1
ATOM 3132 C CA . GLY A 1 399 ? -32.010 9.943 21.640 1.00 49.00 399 GLY A CA 1
ATOM 3133 C C . GLY A 1 399 ? -31.739 8.492 22.085 1.00 49.00 399 GLY A C 1
ATOM 3134 O O . GLY A 1 399 ? -31.411 7.677 21.229 1.00 49.00 399 GLY A O 1
ATOM 3135 N N . ASN A 1 400 ? -31.931 8.137 23.363 1.00 53.53 400 ASN A N 1
ATOM 3136 C CA . ASN A 1 400 ? -31.556 6.833 23.946 1.00 53.53 400 ASN A CA 1
ATOM 3137 C C . ASN A 1 400 ? -32.667 5.761 23.921 1.00 53.53 400 ASN A C 1
ATOM 3139 O O . ASN A 1 400 ? -32.552 4.734 24.583 1.00 53.53 400 ASN A O 1
ATOM 3143 N N . LYS A 1 401 ? -33.728 5.944 23.122 1.00 54.88 401 LYS A N 1
ATOM 3144 C CA . LYS A 1 401 ? -34.921 5.062 23.066 1.00 54.88 401 LYS A CA 1
ATOM 3145 C C . LYS A 1 401 ? -34.681 3.599 22.635 1.00 54.88 401 LYS A C 1
ATOM 3147 O O . LYS A 1 401 ? -35.647 2.874 22.433 1.00 54.88 401 LYS A O 1
ATOM 3152 N N . GLY A 1 402 ? -33.434 3.180 22.430 1.00 59.88 402 GLY A N 1
ATOM 3153 C CA . GLY A 1 402 ? -33.066 1.820 22.022 1.00 59.88 402 GLY A CA 1
ATOM 3154 C C . GLY A 1 402 ? -32.121 1.112 22.993 1.00 59.88 402 GLY A C 1
ATOM 3155 O O . GLY A 1 402 ? -31.517 0.116 22.602 1.00 59.88 402 GLY A O 1
ATOM 3156 N N . ILE A 1 403 ? -31.933 1.647 24.205 1.00 70.44 403 ILE A N 1
ATOM 3157 C CA . ILE A 1 403 ? -31.112 1.014 25.240 1.00 70.44 403 ILE A CA 1
ATOM 3158 C C . ILE A 1 403 ? -32.005 0.111 26.095 1.00 70.44 403 ILE A C 1
ATOM 3160 O O . ILE A 1 403 ? -32.946 0.578 26.726 1.00 70.44 403 ILE A O 1
ATOM 3164 N N . HIS A 1 404 ? -31.677 -1.175 26.137 1.00 75.81 404 HIS A N 1
ATOM 3165 C CA . HIS A 1 404 ? -32.375 -2.203 26.903 1.00 75.81 404 HIS A CA 1
ATOM 3166 C C . HIS A 1 404 ? -31.384 -2.998 27.750 1.00 75.81 404 HIS A C 1
ATOM 3168 O O . HIS A 1 404 ? -30.258 -3.253 27.331 1.00 75.81 404 HIS A O 1
ATOM 3174 N N . ILE A 1 405 ? -31.785 -3.460 28.930 1.00 79.62 405 ILE A N 1
ATOM 3175 C CA . ILE A 1 405 ? -30.950 -4.393 29.693 1.00 79.62 405 ILE A CA 1
ATOM 3176 C C . ILE A 1 405 ? -31.015 -5.768 29.022 1.00 79.62 405 ILE A C 1
ATOM 3178 O O . ILE A 1 405 ? -32.104 -6.300 28.807 1.00 79.62 405 ILE A O 1
ATOM 3182 N N . ALA A 1 406 ? -29.863 -6.349 28.677 1.00 76.31 406 ALA A N 1
ATOM 3183 C CA . ALA A 1 406 ? -29.817 -7.679 28.073 1.00 76.31 406 ALA A CA 1
ATOM 3184 C C . ALA A 1 406 ? -30.442 -8.732 29.005 1.00 76.31 406 ALA A C 1
ATOM 3186 O O . ALA A 1 406 ? -30.151 -8.751 30.200 1.00 76.31 406 ALA A O 1
ATOM 3187 N N . GLU A 1 407 ? -31.243 -9.646 28.451 1.00 76.62 407 GLU A N 1
ATOM 3188 C CA . GLU A 1 407 ? -32.025 -10.621 29.231 1.00 76.62 407 GLU A CA 1
ATOM 3189 C C . GLU A 1 407 ? -31.167 -11.477 30.173 1.00 76.62 407 GLU A C 1
ATOM 3191 O O . GLU A 1 407 ? -31.552 -11.750 31.305 1.00 76.62 407 GLU A O 1
ATOM 3196 N N . LEU A 1 408 ? -29.954 -11.821 29.731 1.00 77.25 408 LEU A N 1
ATOM 3197 C CA . LEU A 1 408 ? -28.977 -12.580 30.514 1.00 77.25 408 LEU A CA 1
ATOM 3198 C C . LEU A 1 408 ? -28.514 -11.844 31.785 1.00 77.25 408 LEU A C 1
ATOM 3200 O O . LEU A 1 408 ? -28.132 -12.494 32.748 1.00 77.25 408 LEU A O 1
ATOM 3204 N N . LEU A 1 409 ? -28.550 -10.506 31.796 1.00 79.75 409 LEU A N 1
ATOM 3205 C CA . LEU A 1 409 ? -28.127 -9.674 32.928 1.00 79.75 409 LEU A CA 1
ATOM 3206 C C . LEU A 1 409 ? -29.290 -9.347 33.873 1.00 79.75 409 LEU A C 1
ATOM 3208 O O . LEU A 1 409 ? -29.060 -9.101 35.055 1.00 79.75 409 LEU A O 1
ATOM 3212 N N . LYS A 1 410 ? -30.539 -9.368 33.384 1.00 83.81 410 LYS A N 1
ATOM 3213 C CA . LYS A 1 410 ? -31.729 -9.061 34.196 1.00 83.81 410 LYS A CA 1
ATOM 3214 C C . LYS A 1 410 ? -31.849 -9.980 35.408 1.00 83.81 410 LYS A C 1
ATOM 3216 O O . LYS A 1 410 ? -32.065 -9.488 36.509 1.00 83.81 410 LYS A O 1
ATOM 3221 N N . GLY A 1 411 ? -31.631 -11.283 35.225 1.00 82.12 411 GLY A N 1
ATOM 3222 C CA . GLY A 1 411 ? -31.725 -12.256 36.317 1.00 82.12 411 GLY A CA 1
ATOM 3223 C C . GLY A 1 411 ? -30.715 -12.006 37.442 1.00 82.12 411 GLY A C 1
ATOM 3224 O O . GLY A 1 411 ? -31.055 -12.136 38.615 1.00 82.12 411 GLY A O 1
ATOM 3225 N N . GLU A 1 412 ? -29.489 -11.589 37.111 1.00 81.00 412 GLU A N 1
ATOM 3226 C CA . GLU A 1 412 ? -28.477 -11.235 38.118 1.00 81.00 412 GLU A CA 1
ATOM 3227 C C . GLU A 1 412 ? -28.842 -9.949 38.874 1.00 81.00 412 GLU A C 1
ATOM 3229 O O . GLU A 1 412 ? -28.631 -9.851 40.083 1.00 81.00 412 GLU A O 1
ATOM 3234 N N . ILE A 1 413 ? -29.435 -8.973 38.180 1.00 84.25 413 ILE A N 1
ATOM 3235 C CA . ILE A 1 413 ? -29.882 -7.712 38.781 1.00 84.25 413 ILE A CA 1
ATOM 3236 C C . ILE A 1 413 ? -31.104 -7.936 39.684 1.00 84.25 413 ILE A C 1
ATOM 3238 O O . ILE A 1 413 ? -31.149 -7.419 40.796 1.00 84.25 413 ILE A O 1
ATOM 3242 N N . GLU A 1 414 ? -32.068 -8.756 39.266 1.00 85.69 414 GLU A N 1
ATOM 3243 C CA . GLU A 1 414 ? -33.233 -9.129 40.081 1.00 85.69 414 GLU A CA 1
ATOM 3244 C C . GLU A 1 414 ? -32.824 -9.862 41.359 1.00 85.69 414 GLU A C 1
ATOM 3246 O O . GLU A 1 414 ? -33.346 -9.586 42.444 1.00 85.69 414 GLU A O 1
ATOM 3251 N N . GLN A 1 415 ? -31.833 -10.751 41.259 1.00 81.38 415 GLN A N 1
ATOM 3252 C CA . GLN A 1 415 ? -31.225 -11.363 42.434 1.00 81.38 415 GLN A CA 1
ATOM 3253 C C . GLN A 1 415 ? -30.579 -10.306 43.330 1.00 81.38 415 GLN A C 1
ATOM 3255 O O . GLN A 1 415 ? -30.775 -10.349 44.534 1.00 81.38 415 GLN A O 1
ATOM 3260 N N . LEU A 1 416 ? -29.862 -9.322 42.790 1.00 78.69 416 LEU A N 1
ATOM 3261 C CA . LEU A 1 416 ? -29.296 -8.244 43.605 1.00 78.69 416 LEU A CA 1
ATOM 3262 C C . LEU A 1 416 ? -30.383 -7.468 44.375 1.00 78.69 416 LEU A C 1
ATOM 3264 O O . LEU A 1 416 ? -30.241 -7.249 45.576 1.00 78.69 416 LEU A O 1
ATOM 3268 N N . ILE A 1 417 ? -31.476 -7.105 43.698 1.00 80.94 417 ILE A N 1
ATOM 3269 C CA . ILE A 1 417 ? -32.554 -6.266 44.245 1.00 80.94 417 ILE A CA 1
ATOM 3270 C C . ILE A 1 417 ? -33.339 -6.992 45.336 1.00 80.94 417 ILE A C 1
ATOM 3272 O O . ILE A 1 417 ? -33.626 -6.409 46.383 1.00 80.94 417 ILE A O 1
ATOM 3276 N N . THR A 1 418 ? -33.642 -8.273 45.122 1.00 76.44 418 THR A N 1
ATOM 3277 C CA . THR A 1 418 ? -34.358 -9.112 46.098 1.00 76.44 418 THR A CA 1
ATOM 3278 C C . THR A 1 418 ? -33.618 -9.268 47.429 1.00 76.44 418 THR A C 1
ATOM 3280 O O . THR A 1 418 ? -34.249 -9.614 48.418 1.00 76.44 418 THR A O 1
ATOM 3283 N N . HIS A 1 419 ? -32.313 -8.977 47.493 1.00 70.31 419 HIS A N 1
ATOM 3284 C CA . HIS A 1 419 ? -31.528 -9.012 48.735 1.00 70.31 419 HIS A CA 1
ATOM 3285 C C . HIS A 1 419 ? -31.433 -7.651 49.455 1.00 70.31 419 HIS A C 1
ATOM 3287 O O . HIS A 1 419 ? -30.815 -7.575 50.517 1.00 70.31 419 HIS A O 1
ATOM 3293 N N . THR A 1 420 ? -31.985 -6.576 48.880 1.00 71.12 420 THR A N 1
ATOM 3294 C CA . THR A 1 420 ? -31.849 -5.197 49.398 1.00 71.12 420 THR A CA 1
ATOM 3295 C C . THR A 1 420 ? -33.030 -4.722 50.249 1.00 71.12 420 THR A C 1
ATOM 3297 O O . THR A 1 420 ? -32.855 -3.752 50.980 1.00 71.12 420 THR A O 1
ATOM 3300 N N . ASP A 1 421 ? -34.204 -5.362 50.147 1.00 69.12 421 ASP A N 1
ATOM 3301 C CA . ASP A 1 421 ? -35.462 -4.987 50.828 1.00 69.12 421 ASP A CA 1
ATOM 3302 C C . ASP A 1 421 ? -35.849 -3.486 50.708 1.00 69.12 421 ASP A C 1
ATOM 3304 O O . ASP A 1 421 ? -36.508 -2.927 51.583 1.00 69.12 421 ASP A O 1
ATOM 3308 N N . ASP A 1 422 ? -35.461 -2.809 49.616 1.00 78.94 422 ASP A N 1
ATOM 3309 C CA . ASP A 1 422 ? -35.736 -1.381 49.369 1.00 78.94 422 ASP A CA 1
ATOM 3310 C C . ASP A 1 422 ? -36.797 -1.212 48.263 1.00 78.94 422 ASP A C 1
ATOM 3312 O O . ASP A 1 422 ? -36.586 -1.565 47.096 1.00 78.94 422 ASP A O 1
ATOM 3316 N N . SER A 1 423 ? -37.954 -0.652 48.632 1.00 80.44 423 SER A N 1
ATOM 3317 C CA . SER A 1 423 ? -39.097 -0.464 47.732 1.00 80.44 423 SER A CA 1
ATOM 3318 C C . SER A 1 423 ? -38.841 0.548 46.612 1.00 80.44 423 SER A C 1
ATOM 3320 O O . SER A 1 423 ? -39.426 0.421 45.536 1.00 80.44 423 SER A O 1
ATOM 3322 N N . ASP A 1 424 ? -37.973 1.542 46.831 1.00 81.00 424 ASP A N 1
ATOM 3323 C CA . ASP A 1 424 ? -37.644 2.529 45.798 1.00 81.00 424 ASP A CA 1
ATOM 3324 C C . ASP A 1 424 ? -36.777 1.898 44.706 1.00 81.00 424 ASP A C 1
ATOM 3326 O O . ASP A 1 424 ? -36.969 2.179 43.521 1.00 81.00 424 ASP A O 1
ATOM 3330 N N . ILE A 1 425 ? -35.858 1.007 45.095 1.00 83.00 425 ILE A N 1
ATOM 3331 C CA . ILE A 1 425 ? -35.023 0.235 44.165 1.00 83.00 425 ILE A CA 1
ATOM 3332 C C . ILE A 1 425 ? -35.890 -0.699 43.318 1.00 83.00 425 ILE A C 1
ATOM 3334 O O . ILE A 1 425 ? -35.714 -0.751 42.100 1.00 83.00 425 ILE A O 1
ATOM 3338 N N . ALA A 1 426 ? -36.848 -1.393 43.939 1.00 82.81 426 ALA A N 1
ATOM 3339 C CA . ALA A 1 426 ? -37.778 -2.266 43.226 1.00 82.81 426 ALA A CA 1
ATOM 3340 C C . ALA A 1 426 ? -38.597 -1.492 42.176 1.00 82.81 426 ALA A C 1
ATOM 3342 O O . ALA A 1 426 ? -38.661 -1.913 41.022 1.00 82.81 426 ALA A O 1
ATOM 3343 N N . ARG A 1 427 ? -39.131 -0.313 42.533 1.00 85.62 427 ARG A N 1
ATOM 3344 C CA . ARG A 1 427 ? -39.863 0.549 41.589 1.00 85.62 427 ARG A CA 1
ATOM 3345 C C . ARG A 1 427 ? -38.979 1.031 40.436 1.00 85.62 427 ARG A C 1
ATOM 3347 O O . ARG A 1 427 ? -39.397 0.965 39.285 1.00 85.62 427 ARG A O 1
ATOM 3354 N N . MET A 1 428 ? -37.764 1.507 40.727 1.00 85.06 428 MET A N 1
ATOM 3355 C CA . MET A 1 428 ? -36.826 1.947 39.684 1.00 85.06 428 MET A CA 1
ATOM 3356 C C . MET A 1 428 ? -36.488 0.808 38.719 1.00 85.06 428 MET A C 1
ATOM 3358 O O . MET A 1 428 ? -36.423 1.027 37.513 1.00 85.06 428 MET A O 1
ATOM 3362 N N . TRP A 1 429 ? -36.317 -0.413 39.227 1.00 87.75 429 TRP A N 1
ATOM 3363 C CA . TRP A 1 429 ? -36.081 -1.583 38.387 1.00 87.75 429 TRP A CA 1
ATOM 3364 C C . TRP A 1 429 ? -37.275 -1.950 37.508 1.00 87.75 429 TRP A C 1
ATOM 3366 O O . TRP A 1 429 ? -37.086 -2.266 36.335 1.00 87.75 429 TRP A O 1
ATOM 3376 N N . ASP A 1 430 ? -38.495 -1.870 38.038 1.00 84.75 430 ASP A N 1
ATOM 3377 C CA . ASP A 1 430 ? -39.707 -2.114 37.256 1.00 84.75 430 ASP A CA 1
ATOM 3378 C C . ASP A 1 430 ? -39.835 -1.137 36.077 1.00 84.75 430 ASP A C 1
ATOM 3380 O O . ASP A 1 430 ? -40.240 -1.538 34.986 1.00 84.75 430 ASP A O 1
ATOM 3384 N N . GLU A 1 431 ? -39.420 0.118 36.256 1.00 82.06 431 GLU A N 1
ATOM 3385 C CA . GLU A 1 431 ? -39.356 1.109 35.176 1.00 82.06 431 GLU A CA 1
ATOM 3386 C C . GLU A 1 431 ? -38.210 0.842 34.182 1.00 82.06 431 GLU A C 1
ATOM 3388 O O . GLU A 1 431 ? -38.383 1.074 32.992 1.00 82.06 431 GLU A O 1
ATOM 3393 N N . ILE A 1 432 ? -37.059 0.329 34.637 1.00 83.56 432 ILE A N 1
ATOM 3394 C CA . ILE A 1 432 ? -35.906 -0.010 33.775 1.00 83.56 432 ILE A CA 1
ATOM 3395 C C . ILE A 1 432 ? -36.171 -1.259 32.918 1.00 83.56 432 ILE A C 1
ATOM 3397 O O . ILE A 1 432 ? -35.655 -1.362 31.803 1.00 83.56 432 ILE A O 1
ATOM 3401 N N . LYS A 1 433 ? -36.896 -2.250 33.455 1.00 79.81 433 LYS A N 1
ATOM 3402 C CA . LYS A 1 433 ? -37.138 -3.541 32.785 1.00 79.81 433 LYS A CA 1
ATOM 3403 C C . LYS A 1 433 ? -38.319 -3.515 31.807 1.00 79.81 433 LYS A C 1
ATOM 3405 O O . LYS A 1 433 ? -38.416 -4.440 30.994 1.00 79.81 433 LYS A O 1
ATOM 3410 N N . SER A 1 434 ? -39.206 -2.524 31.954 1.00 64.81 434 SER A N 1
ATOM 3411 C CA . SER A 1 434 ? -40.349 -2.243 31.070 1.00 64.81 434 SER A CA 1
ATOM 3412 C C . SER A 1 434 ? -39.875 -1.696 29.728 1.00 64.81 434 SER A C 1
ATOM 3414 O O . SER A 1 434 ? -40.487 -2.076 28.704 1.00 64.81 434 SER A O 1
#

Foldseek 3Di:
DPQDADDPVLVVQLVVLLLCQPAFQLRSLVSCCVRDPLVCVSNVLVVLLVVLLVCLVVVSLSSNLSSLSVLLVNVVVVDLSSLLSNVSSLVSLVVQLVVLVVVLVCLVPVPPDDDPDSVPVNVVSVLSNQSSLLSNLSNLCSLVVNDDRRDGSNVSSPDDPVVSVVSVVVSVVVVVSSVVSVVVSVVSSVVVVVVVVVVVQVVQFDFDDDDPDDQTETEGEPPPDPDDDDDCDLVNVCVVPPPNNQAHDYDPDDQDPCDPVLVVVLVDLLPAADDPVVLVVNLVPDALNNLLVQLSPLSSLLSNLQHPLVSSLSSLVSYDLSSNLRSLLSNLPDDHDLVSSLSSCLSNLLSDDQNSVQSNLVSLLVCLPPPVNDPPCSLVSLVVVLVSLLSNQPVHPPNNPPHAHPPVSLVSNVVSVVVNPDPVSVVSSVRRHD

Secondary structure (DSSP, 8-state):
-------HHHHHHHHHHHH-TTSBHHHHHHHHHHHS-GGGHHHHHHHHHHHHHHHHHHT-HHHHHHHHHHHHHHHHTT-HHHHHHHHHHHHHHHHHHHHHHHHHHHHHHHTTS--S-HHHHHHHHHHHHHHHHHHHHHHHHHHTT---TT-BHHHHHT--HHHHHHHHHHHHHTHHHHHHHHHHHHHHHHHHHHHHHHHHHHHH-EE---STTSPPPEEEE----SS-PPP--HHHHHHHSTT-TT-EEEE-SPPP---HHHHHHHHHHHHS---HHHHHHHHHH--HHHHHHHHH-HHHHHHHHHH-HHHHHHHHHTS-HHHHHHHHHHHHTSSS-HHHHHHHHHHTTTT--HHHHHHHHHHHHHHHH-TTS-SS-HHHHHHHHHHHHHHHHTSS-TT-TT----HHHHHHHHHHHHTT--HHHHHHHHHHH-

Sequence (434 aa):
MAIEYLTTNEKQLLLDLLFDATSSFAVAEKKFKEMIPLSRYHAVDCELKQLCKNFIASLDGVALIMSIYLADLMRRTSDLSAKALFFDIFIDLERAIRRDIFCAEKYKYSSKDVKEPKKSTEATYAEEYRIHLVGKVFAFQLLMGSVSGDEKASTYVSKKQEEIDSLLDSCSKSSILIKEFLADVAHSWGSEKEKRHCSTTLKFATSFNLQQGERTVLLANLITPKIASLPILTGELQLLFPGHTSMLFVENSMPGVVSENTKKELEALAKTSISKSDQDKLLQSLTEQEARHIALNTSLLCDIAEKNPSVCAAILEKIPRSTLNFSIQSALNGNARLENIEAVLLLISHSLDQKSINIFIAQYLKVLNNKSLLLGNRNENAKKFISTLYEFVVKGSKGNKGIHIAELLKGEIEQLITHTDDSDIARMWDEIKS

Radius of gyration: 32.36 Å; chains: 1; bounding box: 71×49×91 Å

pLDDT: mean 73.64, std 17.33, range [30.41, 95.56]